Protein AF-A0A953ANS1-F1 (afdb_monomer)

Radius of gyration: 40.74 Å; Cα contacts (8 Å, |Δi|>4): 997; chains: 1; bounding box: 107×88×91 Å

pLDDT: mean 82.32, std 12.24, range [35.88, 95.44]

Secondary structure (DSSP, 8-state):
--------------------------HHHHTT--PPTTEEE-TTT--EEETSTT-BPPPTTEEEETTTTEEEETTTTT--GGGSTTEEE-TTT--EEETSTT-B---TTEEEETTTTEEEE---GGG--PPTT-EE-TTT--EEBTTBPPPTTEEEEE-SS-EEEEE-TTTT----TT-EEETTTTEEEETTEEPPTTEEEEPPTT-GGG---GGG-EEEE--TTTT----TTEEE-TTT--EEETSTT-PPPPTT-EEETTTTEEE--GGGB-TTSPBPPPSTT-EE-TTT--EEBTSTT-BPPP-STTSSPPEEEEE-SS-EEEEEB--TTTT-PPTT-EEEEESSSSS-EEEEE--S--B-TT-EESSGGGBEE-SSS-EE-EEETPPPTTSTT--EEEE-EEETTSGGGTTS-TTTTEEEEEPTTSPTTEEEEEE----

Structure (mmCIF, N/CA/C/O backbone):
data_AF-A0A953ANS1-F1
#
_entry.id   AF-A0A953ANS1-F1
#
loop_
_atom_site.group_PDB
_atom_site.id
_atom_site.type_symbol
_atom_site.label_atom_id
_atom_site.label_alt_id
_atom_site.label_comp_id
_atom_site.label_asym_id
_atom_site.label_entity_id
_atom_site.label_seq_id
_atom_site.pdbx_PDB_ins_code
_atom_site.Cartn_x
_atom_site.Cartn_y
_atom_site.Cartn_z
_atom_site.occupancy
_atom_site.B_iso_or_equiv
_atom_site.auth_seq_id
_atom_site.auth_comp_id
_atom_site.auth_asym_id
_atom_site.auth_atom_id
_atom_site.pdbx_PDB_model_num
ATOM 1 N N . MET A 1 1 ? 72.538 -0.265 -46.368 1.00 39.19 1 MET A N 1
ATOM 2 C CA . MET A 1 1 ? 73.470 -1.307 -45.876 1.00 39.19 1 MET A CA 1
ATOM 3 C C . MET A 1 1 ? 72.900 -2.645 -46.339 1.00 39.19 1 MET A C 1
ATOM 5 O O . MET A 1 1 ? 71.764 -2.916 -45.998 1.00 39.19 1 MET A O 1
ATOM 9 N N . LYS A 1 2 ? 73.459 -3.251 -47.402 1.00 38.00 2 LYS A N 1
ATOM 10 C CA . LYS A 1 2 ? 74.384 -4.414 -47.331 1.00 38.00 2 LYS A CA 1
ATOM 11 C C . LYS A 1 2 ? 73.705 -5.589 -46.587 1.00 38.00 2 LYS A C 1
ATOM 13 O O . LYS A 1 2 ? 73.474 -5.442 -45.402 1.00 38.00 2 LYS A O 1
ATOM 18 N N . ASN A 1 3 ? 73.327 -6.729 -47.178 1.00 35.88 3 ASN A N 1
ATOM 19 C CA . ASN A 1 3 ? 74.024 -7.541 -48.179 1.00 35.88 3 ASN A CA 1
ATOM 20 C C . ASN A 1 3 ? 73.089 -8.502 -48.947 1.00 35.88 3 ASN A C 1
ATOM 22 O O . ASN A 1 3 ? 72.160 -9.074 -48.388 1.00 35.88 3 ASN A O 1
ATOM 26 N N . ILE A 1 4 ? 73.442 -8.706 -50.215 1.00 47.94 4 ILE A N 1
ATOM 27 C CA . ILE A 1 4 ? 73.161 -9.867 -51.075 1.00 47.94 4 ILE A CA 1
ATOM 28 C C . ILE A 1 4 ? 74.098 -11.018 -50.644 1.00 47.94 4 ILE A C 1
ATOM 30 O O . ILE A 1 4 ? 75.222 -10.703 -50.263 1.00 47.94 4 ILE A O 1
ATOM 34 N N . PHE A 1 5 ? 73.689 -12.299 -50.723 1.00 37.69 5 PHE A N 1
ATOM 35 C CA . PHE A 1 5 ? 74.422 -13.357 -51.462 1.00 37.69 5 PHE A CA 1
ATOM 36 C C . PHE A 1 5 ? 73.881 -14.798 -51.300 1.00 37.69 5 PHE A C 1
ATOM 38 O O . PHE A 1 5 ? 73.710 -15.301 -50.198 1.00 37.69 5 PHE A O 1
ATOM 45 N N . LEU A 1 6 ? 73.751 -15.428 -52.479 1.00 37.78 6 LEU A N 1
ATOM 46 C CA . LEU A 1 6 ? 74.142 -16.787 -52.896 1.00 37.78 6 LEU A CA 1
ATOM 47 C C . LEU A 1 6 ? 73.457 -18.048 -52.346 1.00 37.78 6 LEU A C 1
ATOM 49 O O . LEU A 1 6 ? 73.534 -18.418 -51.182 1.00 37.78 6 LEU A O 1
ATOM 53 N N . ALA A 1 7 ? 72.935 -18.782 -53.331 1.00 47.75 7 ALA A N 1
ATOM 54 C CA . ALA A 1 7 ? 72.693 -20.212 -53.350 1.00 47.75 7 ALA A CA 1
ATOM 55 C C . ALA A 1 7 ? 73.956 -21.052 -53.084 1.00 47.75 7 ALA A C 1
ATOM 57 O O . ALA A 1 7 ? 75.055 -20.678 -53.492 1.00 47.75 7 ALA A O 1
ATOM 58 N N . ALA A 1 8 ? 73.756 -22.259 -52.549 1.00 41.00 8 ALA A N 1
ATOM 59 C CA . ALA A 1 8 ? 74.648 -23.391 -52.776 1.00 41.00 8 ALA A CA 1
ATOM 60 C C . ALA A 1 8 ? 73.852 -24.705 -52.742 1.00 41.00 8 ALA A C 1
ATOM 62 O O . ALA A 1 8 ? 73.321 -25.107 -51.708 1.00 41.00 8 ALA A O 1
ATOM 63 N N . LEU A 1 9 ? 73.785 -25.361 -53.903 1.00 44.97 9 LEU A N 1
ATOM 64 C CA . LEU A 1 9 ? 73.583 -26.801 -54.025 1.00 44.97 9 LEU A CA 1
ATOM 65 C C . LEU A 1 9 ? 74.758 -27.521 -53.348 1.00 44.97 9 LEU A C 1
ATOM 67 O O . LEU A 1 9 ? 75.910 -27.235 -53.669 1.00 44.97 9 LEU A O 1
ATOM 71 N N . ALA A 1 10 ? 74.467 -28.526 -52.526 1.00 44.00 10 ALA A N 1
ATOM 72 C CA . ALA A 1 10 ? 75.387 -29.627 -52.267 1.00 44.00 10 ALA A CA 1
ATOM 73 C C . ALA A 1 10 ? 74.583 -30.929 -52.144 1.00 44.00 10 ALA A C 1
ATOM 75 O O . ALA A 1 10 ? 73.729 -31.080 -51.274 1.00 44.00 10 ALA A O 1
ATOM 76 N N . ALA A 1 11 ? 74.83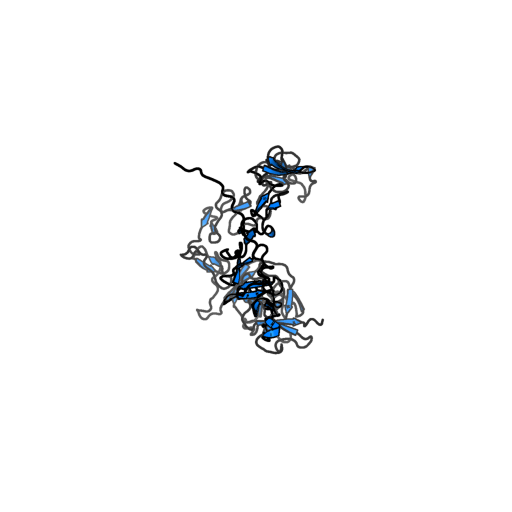5 -31.827 -53.092 1.00 47.03 11 ALA A N 1
ATOM 77 C CA . ALA A 1 11 ? 74.379 -33.208 -53.116 1.00 47.03 11 ALA A CA 1
ATOM 78 C C . ALA A 1 11 ? 75.271 -34.105 -52.230 1.00 47.03 11 ALA A C 1
ATOM 80 O O . ALA A 1 11 ? 76.358 -33.680 -51.843 1.00 47.03 11 ALA A O 1
ATOM 81 N N . LEU A 1 12 ? 74.837 -35.367 -52.056 1.00 38.94 12 LEU A N 1
ATOM 82 C CA . LEU A 1 12 ? 75.472 -36.503 -51.348 1.00 38.94 12 LEU A CA 1
ATOM 83 C C . LEU A 1 12 ? 75.312 -36.467 -49.811 1.00 38.94 12 LEU A C 1
ATOM 85 O O . LEU A 1 12 ? 75.588 -35.460 -49.185 1.00 38.94 12 LEU A O 1
ATOM 89 N N . VAL A 1 13 ? 74.872 -37.511 -49.097 1.00 42.88 13 VAL A N 1
ATOM 90 C CA . VAL A 1 13 ? 74.895 -38.968 -49.319 1.00 42.88 13 VAL A CA 1
ATOM 91 C C . VAL A 1 13 ? 73.634 -39.584 -48.695 1.00 42.88 13 VAL A C 1
ATOM 93 O O . VAL A 1 13 ? 73.345 -39.373 -47.520 1.00 42.88 13 VAL A O 1
ATOM 96 N N . THR A 1 14 ? 72.912 -40.403 -49.455 1.00 49.28 14 THR A N 1
ATOM 97 C CA . THR A 1 14 ? 71.919 -41.358 -48.949 1.00 49.28 14 THR A CA 1
ATOM 98 C C . THR A 1 14 ? 72.638 -42.479 -48.195 1.00 49.28 14 THR A C 1
ATOM 100 O O . THR A 1 14 ? 73.075 -43.461 -48.789 1.00 49.28 14 THR A O 1
ATOM 103 N N . ALA A 1 15 ? 72.765 -42.344 -46.875 1.00 38.12 15 ALA A N 1
ATOM 104 C CA . ALA A 1 15 ? 73.014 -43.474 -45.989 1.00 38.12 15 ALA A CA 1
ATOM 105 C C . ALA A 1 15 ? 71.659 -43.954 -45.461 1.00 38.12 15 ALA A C 1
ATOM 107 O O . ALA A 1 15 ? 71.107 -43.405 -44.509 1.00 38.12 15 ALA A O 1
ATOM 108 N N . VAL A 1 16 ? 71.102 -44.966 -46.126 1.00 46.62 16 VAL A N 1
ATOM 109 C CA . VAL A 1 16 ? 69.974 -45.739 -45.607 1.00 46.62 16 VAL A CA 1
ATOM 110 C C . VAL A 1 16 ? 70.504 -46.539 -44.419 1.00 46.62 16 VAL A C 1
ATOM 112 O O . VAL A 1 16 ? 70.977 -47.661 -44.572 1.00 46.62 16 VAL A O 1
ATOM 115 N N . ILE A 1 17 ? 70.464 -45.949 -43.226 1.00 43.62 17 ILE A N 1
ATOM 116 C CA . ILE A 1 17 ? 70.470 -46.735 -41.997 1.00 43.62 17 ILE A CA 1
ATOM 117 C C . ILE A 1 17 ? 69.031 -47.214 -41.841 1.00 43.62 17 ILE A C 1
ATOM 119 O O . ILE A 1 17 ? 68.171 -46.499 -41.332 1.00 43.62 17 ILE A O 1
ATOM 123 N N . THR A 1 18 ? 68.757 -48.428 -42.314 1.00 41.75 18 THR A N 1
ATOM 124 C CA . THR A 1 18 ? 67.650 -49.225 -41.790 1.00 41.75 18 THR A CA 1
ATOM 125 C C . THR A 1 18 ? 67.941 -49.476 -40.312 1.00 41.75 18 THR A C 1
ATOM 127 O O . THR A 1 18 ? 68.509 -50.504 -39.944 1.00 41.75 18 THR A O 1
ATOM 130 N N . VAL A 1 19 ? 67.588 -48.518 -39.452 1.00 43.72 19 VAL A N 1
ATOM 131 C CA . VAL A 1 19 ? 67.250 -48.850 -38.073 1.00 43.72 19 VAL A CA 1
ATOM 132 C C . VAL A 1 19 ? 66.028 -49.735 -38.219 1.00 43.72 19 VAL A C 1
ATOM 134 O O . VAL A 1 19 ? 64.981 -49.292 -38.689 1.00 43.72 19 VAL A O 1
ATOM 137 N N . ALA A 1 20 ? 66.194 -51.018 -37.921 1.00 40.06 20 ALA A N 1
ATOM 138 C CA . ALA A 1 20 ? 65.063 -51.885 -37.690 1.00 40.06 20 ALA A CA 1
ATOM 139 C C . ALA A 1 20 ? 64.232 -51.208 -36.595 1.00 40.06 20 ALA A C 1
ATOM 141 O O . ALA A 1 20 ? 64.623 -51.212 -35.428 1.00 40.06 20 ALA A O 1
ATOM 142 N N . CYS A 1 21 ? 63.128 -50.566 -36.981 1.00 49.84 21 CYS A N 1
ATOM 143 C CA . CYS A 1 21 ? 62.062 -50.225 -36.061 1.00 49.84 21 CYS A CA 1
ATOM 144 C C . CYS A 1 21 ? 61.555 -51.560 -35.514 1.00 49.84 21 CYS A C 1
ATOM 146 O O . CYS A 1 21 ? 60.653 -52.174 -36.081 1.00 49.84 21 CYS A O 1
ATOM 148 N N . GLY A 1 22 ? 62.184 -52.044 -34.439 1.00 45.50 22 GLY A N 1
ATOM 149 C CA . GLY A 1 22 ? 61.498 -52.905 -33.494 1.00 45.50 22 GLY A CA 1
ATOM 150 C C . GLY A 1 22 ? 60.220 -52.158 -33.160 1.00 45.50 22 GLY A C 1
ATOM 151 O O . GLY A 1 22 ? 60.297 -50.998 -32.753 1.00 45.50 22 GLY A O 1
ATOM 152 N N . GLY A 1 23 ? 59.080 -52.756 -33.516 1.00 54.19 23 GLY A N 1
ATOM 153 C CA . GLY A 1 23 ? 57.779 -52.106 -33.425 1.00 54.19 23 GLY A CA 1
ATOM 154 C C . GLY A 1 23 ? 57.675 -51.392 -32.090 1.00 54.19 23 GLY A C 1
ATOM 155 O O . GLY A 1 23 ? 58.023 -51.988 -31.073 1.00 54.19 23 GLY A O 1
ATOM 156 N N . SER A 1 24 ? 57.296 -50.111 -32.122 1.00 59.72 24 SER A N 1
ATOM 157 C CA . SER A 1 24 ? 57.044 -49.338 -30.911 1.00 59.72 24 SER A CA 1
ATOM 158 C C . SER A 1 24 ? 56.024 -50.128 -30.104 1.00 59.72 24 SER A C 1
ATOM 160 O O . SER A 1 24 ? 54.848 -50.179 -30.470 1.00 59.72 24 SER A O 1
ATOM 162 N N . GLY A 1 25 ? 56.520 -50.865 -29.111 1.00 75.69 25 GLY A N 1
ATOM 163 C CA . GLY A 1 25 ? 55.698 -51.647 -28.211 1.00 75.69 25 GLY A CA 1
ATOM 164 C C . GLY A 1 25 ? 54.729 -50.697 -27.537 1.00 75.69 25 GLY A C 1
ATOM 165 O O . GLY A 1 25 ? 55.040 -49.526 -27.319 1.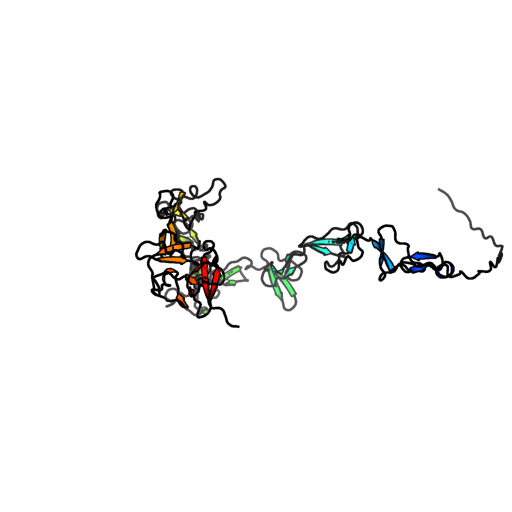00 75.69 25 GLY A O 1
ATOM 166 N N . ASP A 1 26 ? 53.527 -51.186 -27.278 1.00 85.62 26 ASP A N 1
ATOM 167 C CA . ASP A 1 26 ? 52.538 -50.452 -26.509 1.00 85.62 26 ASP A CA 1
ATOM 168 C C . ASP A 1 26 ? 53.085 -50.330 -25.080 1.00 85.62 26 ASP A C 1
ATOM 170 O O . ASP A 1 26 ? 52.926 -51.245 -24.270 1.00 85.62 26 ASP A O 1
ATOM 174 N N . LEU A 1 27 ? 53.782 -49.223 -24.785 1.00 89.81 27 LEU A N 1
ATOM 175 C CA . LEU A 1 27 ? 54.482 -49.036 -23.511 1.00 89.81 27 LEU A CA 1
ATOM 176 C C . LEU A 1 27 ? 53.522 -49.138 -22.324 1.00 89.81 27 LEU A C 1
ATOM 178 O O . LEU A 1 27 ? 53.933 -49.552 -21.238 1.00 89.81 27 LEU A O 1
ATOM 182 N N . CYS A 1 28 ? 52.246 -48.813 -22.537 1.00 90.94 28 CYS A N 1
ATOM 183 C CA . CYS A 1 28 ? 51.188 -48.960 -21.550 1.00 90.94 28 CYS A CA 1
ATOM 184 C C . CYS A 1 28 ? 50.933 -50.429 -21.203 1.00 90.94 28 CYS A C 1
ATOM 186 O O . CYS A 1 28 ? 50.826 -50.768 -20.023 1.00 90.94 28 CYS A O 1
ATOM 188 N N . LYS A 1 29 ? 50.890 -51.315 -22.205 1.00 89.50 29 LYS A N 1
ATOM 189 C CA . LYS A 1 29 ? 50.761 -52.766 -21.989 1.00 89.50 29 LYS A CA 1
ATOM 190 C C . LYS A 1 29 ? 52.046 -53.381 -21.457 1.00 89.50 29 LYS A C 1
ATOM 192 O O . LYS A 1 29 ? 51.990 -54.125 -20.482 1.00 89.50 29 LYS A O 1
ATOM 197 N N . ASP A 1 30 ? 53.187 -53.038 -22.047 1.00 90.69 30 ASP A N 1
ATOM 198 C CA . ASP A 1 30 ? 54.483 -53.638 -21.716 1.00 90.69 30 ASP A CA 1
ATOM 199 C C . ASP A 1 30 ? 54.901 -53.337 -20.270 1.00 90.69 30 ASP A C 1
ATOM 201 O O . ASP A 1 30 ? 55.482 -54.186 -19.593 1.00 90.69 30 ASP A O 1
ATOM 205 N N . LYS A 1 31 ? 54.568 -52.141 -19.767 1.00 91.00 31 LYS A N 1
ATOM 206 C CA . LYS A 1 31 ? 54.831 -51.730 -18.379 1.00 91.00 31 LYS A CA 1
ATOM 207 C C . LYS A 1 31 ? 53.622 -51.877 -17.451 1.00 91.00 31 LYS A C 1
ATOM 209 O O . LYS A 1 31 ? 53.727 -51.512 -16.282 1.00 91.00 31 LYS A O 1
ATOM 214 N N . ASN A 1 32 ? 52.498 -52.410 -17.942 1.00 92.38 32 ASN A N 1
ATOM 215 C CA . ASN A 1 32 ? 51.245 -52.570 -17.193 1.00 92.38 32 ASN A CA 1
ATOM 216 C C . ASN A 1 32 ? 50.792 -51.271 -16.486 1.00 92.38 32 ASN A C 1
ATOM 218 O O . ASN A 1 32 ? 50.400 -51.282 -15.316 1.00 92.38 32 ASN A O 1
ATOM 222 N N . ILE A 1 33 ? 50.881 -50.138 -17.188 1.00 92.75 33 ILE A N 1
ATOM 223 C CA . ILE A 1 33 ? 50.482 -48.824 -16.671 1.00 92.75 33 ILE A CA 1
ATOM 224 C C . ILE A 1 33 ? 48.958 -48.732 -16.675 1.00 92.75 33 ILE A C 1
ATOM 226 O O . ILE A 1 33 ? 48.308 -48.974 -17.693 1.00 92.75 33 ILE A O 1
ATOM 230 N N . ARG A 1 34 ? 48.385 -48.356 -15.531 1.00 92.44 34 ARG A N 1
ATOM 231 C CA . ARG A 1 34 ? 46.952 -48.094 -15.375 1.00 92.44 34 ARG A CA 1
ATOM 232 C C . ARG A 1 34 ? 46.763 -46.632 -15.018 1.00 92.44 34 ARG A C 1
ATOM 234 O O . ARG A 1 34 ? 47.317 -46.175 -14.024 1.00 92.44 34 ARG A O 1
ATOM 241 N N . CYS A 1 35 ? 46.002 -45.926 -15.841 1.00 92.31 35 CYS A N 1
ATOM 242 C CA . CYS A 1 35 ? 45.616 -44.550 -15.574 1.00 92.31 35 CYS A CA 1
ATOM 243 C C . CYS A 1 35 ? 44.286 -44.533 -14.830 1.00 92.31 35 CYS A C 1
ATOM 245 O O . CYS A 1 35 ? 43.430 -45.384 -15.069 1.00 92.31 35 CYS A O 1
ATOM 247 N N . GLU A 1 36 ? 44.142 -43.590 -13.908 1.00 89.88 36 GLU A N 1
ATOM 248 C CA . GLU A 1 36 ? 42.863 -43.331 -13.258 1.00 89.88 36 GLU A CA 1
ATOM 249 C C . GLU A 1 36 ? 41.950 -42.608 -14.251 1.00 89.88 36 GLU A C 1
ATOM 251 O O . GLU A 1 36 ? 42.358 -41.612 -14.860 1.00 89.88 36 GLU A O 1
ATOM 256 N N . ASP A 1 37 ? 40.730 -43.116 -14.434 1.00 84.31 37 ASP A N 1
ATOM 257 C CA . ASP A 1 37 ? 39.738 -42.456 -15.280 1.00 84.31 37 ASP A CA 1
ATOM 258 C C . ASP A 1 37 ? 39.516 -41.013 -14.787 1.00 84.31 37 ASP A C 1
ATOM 260 O O . ASP A 1 37 ? 39.379 -40.796 -13.578 1.00 84.31 37 ASP A O 1
ATOM 264 N N . PRO A 1 38 ? 39.468 -40.015 -15.691 1.00 88.62 38 PRO A N 1
ATOM 265 C CA . PRO A 1 38 ? 39.313 -40.141 -17.147 1.00 88.62 38 PRO A CA 1
ATOM 266 C C . PRO A 1 38 ? 40.617 -40.044 -17.972 1.00 88.62 38 PRO A C 1
ATOM 268 O O . PRO A 1 38 ? 40.571 -39.771 -19.172 1.00 88.62 38 PRO A O 1
ATOM 271 N N . LEU A 1 39 ? 41.796 -40.221 -17.367 1.00 91.56 39 LEU A N 1
ATOM 272 C CA . LEU A 1 39 ? 43.066 -40.207 -18.101 1.00 91.56 39 LEU A CA 1
ATOM 273 C C . LEU A 1 39 ? 43.278 -41.523 -18.858 1.00 91.56 39 LEU A C 1
ATOM 275 O O . LEU A 1 39 ? 43.010 -42.604 -18.340 1.00 91.56 39 LEU A O 1
ATOM 279 N N . ALA A 1 40 ? 43.858 -41.445 -20.055 1.00 93.38 40 ALA A N 1
ATOM 280 C CA . ALA A 1 40 ? 44.238 -42.615 -20.838 1.00 93.38 40 ALA A CA 1
ATOM 281 C C . ALA A 1 40 ? 45.757 -42.658 -21.040 1.00 93.38 40 ALA A C 1
ATOM 283 O O . ALA A 1 40 ? 46.414 -41.628 -21.196 1.00 93.38 40 ALA A O 1
ATOM 284 N N . CYS A 1 41 ? 46.330 -43.860 -21.021 1.00 93.75 41 CYS A N 1
ATOM 285 C CA . CYS A 1 41 ? 47.766 -44.033 -21.207 1.00 93.75 41 CYS A CA 1
ATOM 286 C C . CYS A 1 41 ? 48.139 -43.803 -22.678 1.00 93.75 41 CYS A C 1
ATOM 288 O O . CYS A 1 41 ? 47.528 -44.396 -23.570 1.00 93.75 41 CYS A O 1
ATOM 290 N N . ASP A 1 42 ? 49.130 -42.949 -22.934 1.00 93.94 42 ASP A N 1
ATOM 291 C CA . ASP A 1 42 ? 49.686 -42.766 -24.270 1.00 93.94 42 ASP A CA 1
ATOM 292 C C . ASP A 1 42 ? 50.660 -43.921 -24.584 1.00 93.94 42 ASP A C 1
ATOM 294 O O . ASP A 1 42 ? 51.696 -44.047 -23.927 1.00 93.94 42 ASP A O 1
ATOM 298 N N . PRO A 1 43 ? 50.355 -44.790 -25.564 1.00 91.62 43 PRO A N 1
ATOM 299 C CA . PRO A 1 43 ? 51.165 -45.970 -25.878 1.00 91.62 43 PRO A CA 1
ATOM 300 C C . PRO A 1 43 ? 52.581 -45.643 -26.367 1.00 91.62 43 PRO A C 1
ATOM 302 O O . PRO A 1 43 ? 53.428 -46.536 -26.346 1.00 91.62 43 PRO A O 1
ATOM 305 N N . ASP A 1 44 ? 52.843 -44.406 -26.803 1.00 91.94 44 ASP A N 1
ATOM 306 C CA . ASP A 1 44 ? 54.134 -44.019 -27.373 1.00 91.94 44 ASP A CA 1
ATOM 307 C C . ASP A 1 44 ? 55.151 -43.585 -26.292 1.00 91.94 44 ASP A C 1
ATOM 309 O O . ASP A 1 44 ? 56.356 -43.725 -26.505 1.00 91.94 44 ASP A O 1
ATOM 313 N N . ASP A 1 45 ? 54.703 -43.122 -25.112 1.00 92.88 45 ASP A N 1
ATOM 314 C CA . ASP A 1 45 ? 55.588 -42.733 -23.993 1.00 92.88 45 ASP A CA 1
ATOM 315 C C . ASP A 1 45 ? 55.240 -43.348 -22.620 1.00 92.88 45 ASP A C 1
ATOM 317 O O . ASP A 1 45 ? 56.065 -43.315 -21.700 1.00 92.88 45 ASP A O 1
ATOM 321 N N . GLY A 1 46 ? 54.075 -43.985 -22.478 1.00 92.81 46 GLY A N 1
ATOM 322 C CA . GLY A 1 46 ? 53.608 -44.591 -21.232 1.00 92.81 46 GLY A CA 1
ATOM 323 C C . GLY A 1 46 ? 53.134 -43.580 -20.180 1.00 92.81 46 GLY A C 1
ATOM 324 O O . GLY A 1 46 ? 53.102 -43.905 -18.994 1.00 92.81 46 GLY A O 1
ATOM 325 N N . ILE A 1 47 ? 52.803 -42.345 -20.564 1.00 94.94 47 ILE A N 1
ATOM 326 C CA . ILE A 1 47 ? 52.310 -41.319 -19.637 1.00 94.94 47 ILE A CA 1
ATOM 327 C C . ILE A 1 47 ? 50.779 -41.253 -19.701 1.00 94.94 47 ILE A C 1
ATOM 329 O O . ILE A 1 47 ? 50.180 -41.302 -20.774 1.00 94.94 47 ILE A O 1
ATOM 333 N N . CYS A 1 48 ? 50.130 -41.115 -18.544 1.00 93.94 48 CYS A N 1
ATOM 334 C CA . CYS A 1 48 ? 48.692 -40.863 -18.464 1.00 93.94 48 CYS A CA 1
ATOM 335 C C . CYS A 1 48 ? 48.373 -39.436 -18.922 1.00 93.94 48 CYS A C 1
ATOM 337 O O . CYS A 1 48 ? 48.763 -38.467 -18.267 1.00 93.94 48 CYS A O 1
ATOM 339 N N . LYS A 1 49 ? 47.664 -39.308 -20.045 1.00 93.81 49 LYS A N 1
ATOM 340 C CA . LYS A 1 49 ? 47.297 -38.032 -20.670 1.00 93.81 49 LYS A CA 1
ATOM 341 C C . LYS A 1 49 ? 45.784 -37.922 -20.820 1.00 93.81 49 LYS A C 1
ATOM 343 O O . LYS A 1 49 ? 45.082 -38.915 -21.016 1.00 93.81 49 LYS A O 1
ATOM 348 N N . CYS A 1 50 ? 45.278 -36.698 -20.773 1.00 93.31 50 CYS A N 1
ATOM 349 C CA . CYS A 1 50 ? 43.889 -36.420 -21.100 1.00 93.31 50 CYS A CA 1
ATOM 350 C C . CYS A 1 50 ? 43.662 -36.635 -22.602 1.00 93.31 50 CYS A C 1
ATOM 352 O O . CYS A 1 50 ? 44.345 -36.006 -23.409 1.00 93.31 50 CYS A O 1
ATOM 354 N N . GLY A 1 51 ? 42.766 -37.558 -22.969 1.00 89.19 51 GLY A N 1
ATOM 355 C CA . GLY A 1 51 ? 42.532 -37.979 -24.359 1.00 89.19 51 GLY A CA 1
ATOM 356 C C . GLY A 1 51 ? 43.460 -39.077 -24.899 1.00 89.19 51 GLY A C 1
ATOM 357 O O . GLY A 1 51 ? 43.293 -39.504 -26.040 1.00 89.19 51 GLY A O 1
ATOM 358 N N . GLY A 1 52 ? 44.415 -39.578 -24.106 1.00 90.75 52 GLY A N 1
ATOM 359 C CA . GLY A 1 52 ? 45.300 -40.678 -24.510 1.00 90.75 52 GLY A CA 1
ATOM 360 C C . GLY A 1 52 ? 46.379 -40.264 -25.513 1.00 90.75 52 GLY A C 1
ATOM 361 O O . GLY A 1 52 ? 47.097 -39.290 -25.283 1.00 90.75 52 GLY A O 1
ATOM 362 N N . ARG A 1 53 ? 46.532 -41.025 -26.608 1.00 90.62 53 ARG A N 1
ATOM 363 C CA . ARG A 1 53 ? 47.591 -40.814 -27.614 1.00 90.62 53 ARG A CA 1
ATOM 364 C C . ARG A 1 53 ? 47.512 -39.405 -28.211 1.00 90.62 53 ARG A C 1
ATOM 366 O O . ARG A 1 53 ? 46.523 -39.065 -28.855 1.00 90.62 53 ARG A O 1
ATOM 373 N N . GLY A 1 54 ? 48.573 -38.615 -28.042 1.00 87.00 54 GLY A N 1
ATOM 374 C CA . GLY A 1 54 ? 48.618 -37.220 -28.510 1.00 87.00 54 GLY A CA 1
ATOM 375 C C . GLY A 1 54 ? 47.864 -36.220 -27.623 1.00 87.00 54 GLY A C 1
ATOM 376 O O . GLY A 1 54 ? 47.748 -35.051 -27.987 1.00 87.00 54 GLY A O 1
ATOM 377 N N . GLY A 1 55 ? 47.371 -36.670 -26.467 1.00 89.81 55 GLY A N 1
ATOM 378 C CA . GLY A 1 55 ? 46.750 -35.841 -25.442 1.00 89.81 55 GLY A CA 1
ATOM 379 C C . GLY A 1 55 ? 47.747 -34.988 -24.654 1.00 89.81 55 GLY A C 1
ATOM 380 O O . GLY A 1 55 ? 48.944 -34.940 -24.949 1.00 89.81 55 GLY A O 1
ATOM 381 N N . VAL A 1 56 ? 47.259 -34.327 -23.605 1.00 91.38 56 VAL A N 1
ATOM 382 C CA . VAL A 1 56 ? 48.071 -33.466 -22.725 1.00 91.38 56 VAL A CA 1
ATOM 383 C C . VAL A 1 56 ? 48.083 -33.979 -21.286 1.00 91.38 56 VAL A C 1
ATOM 385 O O . VAL A 1 56 ? 47.101 -34.544 -20.808 1.00 91.38 56 VAL A O 1
ATOM 388 N N . VAL A 1 57 ? 49.199 -33.787 -20.580 1.00 92.25 57 VAL A N 1
ATOM 389 C CA . VAL A 1 57 ? 49.284 -34.053 -19.135 1.00 92.25 57 VAL A CA 1
ATOM 390 C C . VAL A 1 57 ? 48.690 -32.860 -18.394 1.00 92.25 57 VAL A C 1
ATOM 392 O O . VAL A 1 57 ? 49.156 -31.734 -18.582 1.00 92.25 57 VAL A O 1
ATOM 395 N N . CYS A 1 58 ? 47.681 -33.105 -17.560 1.00 86.69 58 CYS A N 1
ATOM 396 C CA . CYS A 1 58 ? 47.065 -32.059 -16.748 1.00 86.69 58 CYS A CA 1
ATOM 397 C C . CYS A 1 58 ? 48.031 -31.588 -15.665 1.00 86.69 58 CYS A C 1
ATOM 399 O O . CYS A 1 58 ? 48.701 -32.397 -15.018 1.00 86.69 58 CYS A O 1
ATOM 401 N N . ARG A 1 59 ? 48.139 -30.270 -15.502 1.00 87.00 59 ARG A N 1
ATOM 402 C CA . ARG A 1 59 ? 49.001 -29.667 -14.484 1.00 87.00 59 ARG A CA 1
ATOM 403 C C . ARG A 1 59 ? 48.391 -29.850 -13.098 1.00 87.00 59 ARG A C 1
ATOM 405 O O . ARG A 1 59 ? 47.221 -30.193 -12.946 1.00 87.00 59 ARG A O 1
ATOM 412 N N . GLU A 1 60 ? 49.195 -29.601 -12.070 1.00 80.19 60 GLU A N 1
ATOM 413 C CA . GLU A 1 60 ? 48.697 -29.573 -10.697 1.00 80.19 60 GLU A CA 1
ATOM 414 C C . GLU A 1 60 ? 47.534 -28.574 -10.581 1.00 80.19 60 GLU A C 1
ATOM 416 O O . GLU A 1 60 ? 47.652 -27.415 -10.982 1.00 80.19 60 GLU A O 1
ATOM 421 N N . GLY A 1 61 ? 46.394 -29.047 -10.072 1.00 78.75 61 GLY A N 1
ATOM 422 C CA . GLY A 1 61 ? 45.165 -28.261 -10.005 1.00 78.75 61 GLY A CA 1
ATOM 423 C C . GLY A 1 61 ? 44.284 -28.325 -11.256 1.00 78.75 61 GLY A C 1
ATOM 424 O O . GLY A 1 61 ? 43.307 -27.581 -11.305 1.00 78.75 61 GLY A O 1
ATOM 425 N N . GLU A 1 62 ? 44.555 -29.207 -12.220 1.00 86.44 62 GLU A N 1
ATOM 426 C CA . GLU A 1 62 ? 43.686 -29.496 -13.370 1.00 86.44 62 GLU A CA 1
ATOM 427 C C . GLU A 1 62 ? 43.142 -30.939 -13.330 1.00 86.44 62 GLU A C 1
ATOM 429 O O . GLU A 1 62 ? 43.798 -31.856 -12.843 1.00 86.44 62 GLU A O 1
ATOM 434 N N . VAL A 1 63 ? 41.939 -31.146 -13.867 1.00 88.00 63 VAL A N 1
ATOM 435 C CA . VAL A 1 63 ? 41.301 -32.454 -14.076 1.00 88.00 63 VAL A CA 1
ATOM 436 C C . VAL A 1 63 ? 41.012 -32.613 -15.562 1.00 88.00 63 VAL A C 1
ATOM 438 O O . VAL A 1 63 ? 40.626 -31.658 -16.234 1.00 88.00 63 VAL A O 1
ATOM 441 N N . CYS A 1 64 ? 41.195 -33.817 -16.089 1.00 87.12 64 CYS A N 1
ATOM 442 C CA . CYS A 1 64 ? 40.819 -34.117 -17.462 1.00 87.12 64 CYS A CA 1
ATOM 443 C C . CYS A 1 64 ? 39.290 -34.144 -17.607 1.00 87.12 64 CYS A C 1
ATOM 445 O O . CYS A 1 64 ? 38.619 -34.879 -16.884 1.00 87.12 64 CYS A O 1
ATOM 447 N N . ASP A 1 65 ? 38.737 -33.366 -18.537 1.00 84.94 65 ASP A N 1
ATOM 448 C CA . ASP A 1 65 ? 37.348 -33.536 -18.960 1.00 84.94 65 ASP A CA 1
ATOM 449 C C . ASP A 1 65 ? 37.267 -34.629 -20.026 1.00 84.94 65 ASP A C 1
ATOM 451 O O . ASP A 1 65 ? 37.815 -34.494 -21.120 1.00 84.94 65 ASP A O 1
ATOM 455 N N . ALA A 1 66 ? 36.566 -35.715 -19.699 1.00 80.69 66 ALA A N 1
ATOM 456 C CA . ALA A 1 66 ? 36.396 -36.862 -20.586 1.00 80.69 66 ALA A CA 1
ATOM 457 C C . ALA A 1 66 ? 35.623 -36.511 -21.868 1.00 80.69 66 ALA A C 1
ATOM 459 O O . ALA A 1 66 ? 35.744 -37.215 -22.869 1.00 80.69 66 ALA A O 1
ATOM 460 N N . VAL A 1 67 ? 34.808 -35.448 -21.840 1.00 82.12 67 VAL A N 1
ATOM 461 C CA . VAL A 1 67 ? 33.982 -35.047 -22.984 1.00 82.12 67 VAL A CA 1
ATOM 462 C C . VAL A 1 67 ? 34.804 -34.245 -23.988 1.00 82.12 67 VAL A C 1
ATOM 464 O O . VAL A 1 67 ? 34.805 -34.569 -25.176 1.00 82.12 67 VAL A O 1
ATOM 467 N N . SER A 1 68 ? 35.524 -33.216 -23.535 1.00 83.69 68 SER A N 1
ATOM 468 C CA . SER A 1 68 ? 36.358 -32.391 -24.414 1.00 83.69 68 SER A CA 1
ATOM 469 C C . SER A 1 68 ? 37.753 -32.968 -24.676 1.00 83.69 68 SER A C 1
ATOM 471 O O . SER A 1 68 ? 38.431 -32.505 -25.593 1.00 83.69 68 SER A O 1
ATOM 473 N N . ASN A 1 69 ? 38.198 -33.954 -23.888 1.00 86.56 69 ASN A N 1
ATOM 474 C CA . ASN A 1 69 ? 39.583 -34.435 -23.836 1.00 86.56 69 ASN A CA 1
ATOM 475 C C . ASN A 1 69 ? 40.602 -33.311 -23.560 1.00 86.56 69 ASN A C 1
ATOM 477 O O . ASN A 1 69 ? 41.730 -33.341 -24.055 1.00 86.56 69 ASN A O 1
ATOM 481 N N . THR A 1 70 ? 40.218 -32.307 -22.764 1.00 85.75 70 THR A N 1
ATOM 482 C CA . THR A 1 70 ? 41.101 -31.204 -22.354 1.00 85.75 70 THR A CA 1
ATOM 483 C C . THR A 1 70 ? 41.243 -31.130 -20.840 1.00 85.75 70 THR A C 1
ATOM 485 O O . THR A 1 70 ? 40.294 -31.400 -20.107 1.00 85.75 70 THR A O 1
ATOM 488 N N . CYS A 1 71 ? 42.403 -30.687 -20.361 1.00 85.94 71 CYS A N 1
ATOM 489 C CA . CYS A 1 71 ? 42.597 -30.381 -18.947 1.00 85.94 71 CYS A CA 1
ATOM 490 C C . CYS A 1 71 ? 41.844 -29.099 -18.575 1.00 85.94 71 CYS A C 1
ATOM 492 O O . CYS A 1 71 ? 42.072 -28.039 -19.158 1.00 85.94 71 CYS A O 1
ATOM 494 N N . LEU A 1 72 ? 40.927 -29.210 -17.619 1.00 84.62 72 LEU A N 1
ATOM 495 C CA . LEU A 1 72 ? 40.191 -28.097 -17.034 1.00 84.62 72 LEU A CA 1
ATOM 496 C C . LEU A 1 72 ? 40.739 -27.820 -15.638 1.00 84.62 72 LEU A C 1
ATOM 498 O O . LEU A 1 72 ? 41.056 -28.749 -14.904 1.00 84.62 72 LEU A O 1
ATOM 502 N N . SER A 1 73 ? 40.797 -26.555 -15.226 1.00 83.94 73 SER A N 1
ATOM 503 C CA . SER A 1 73 ? 41.070 -26.215 -13.824 1.00 83.94 73 SER A CA 1
ATOM 504 C C . SER A 1 73 ? 40.095 -26.964 -12.906 1.00 83.94 73 SER A C 1
ATOM 506 O O . SER A 1 73 ? 38.888 -26.957 -13.148 1.00 83.94 73 SER A O 1
ATOM 508 N N . THR A 1 74 ? 40.600 -27.571 -11.829 1.00 85.12 74 THR A N 1
ATOM 509 C CA . THR A 1 74 ? 39.813 -28.192 -10.740 1.00 85.12 74 THR A CA 1
ATOM 510 C C . THR A 1 74 ? 38.733 -27.253 -10.207 1.00 85.12 74 THR A C 1
ATOM 512 O O . THR A 1 74 ? 37.687 -27.716 -9.767 1.00 85.12 74 THR A O 1
ATOM 515 N N . ARG A 1 75 ? 38.951 -25.934 -10.293 1.00 84.44 75 ARG A N 1
ATOM 516 C CA . ARG A 1 75 ? 37.978 -24.906 -9.894 1.00 84.44 75 ARG A CA 1
ATOM 517 C C . ARG A 1 75 ? 36.789 -24.798 -10.847 1.00 84.44 75 ARG A C 1
ATOM 519 O O . ARG A 1 75 ? 35.726 -24.373 -10.425 1.00 84.44 75 ARG A O 1
ATOM 526 N N . CYS A 1 76 ? 36.968 -25.182 -12.109 1.00 86.75 76 CYS A N 1
ATOM 527 C CA . CYS A 1 76 ? 35.921 -25.209 -13.131 1.00 86.75 76 CYS A CA 1
ATOM 528 C C . CYS A 1 76 ? 35.347 -26.607 -13.380 1.00 86.75 76 CYS A C 1
ATOM 530 O O . CYS A 1 76 ? 34.336 -26.735 -14.071 1.00 86.75 76 CYS A O 1
ATOM 532 N N . ALA A 1 77 ? 35.965 -27.654 -12.830 1.00 82.75 77 ALA A N 1
ATOM 533 C CA . ALA A 1 77 ? 35.450 -29.011 -12.921 1.00 82.75 77 ALA A CA 1
ATOM 534 C C . ALA A 1 77 ? 34.060 -29.085 -12.260 1.00 82.75 77 ALA A C 1
ATOM 536 O O . ALA A 1 77 ? 33.911 -28.849 -11.064 1.00 82.75 77 ALA A O 1
ATOM 537 N N . GLY A 1 78 ? 33.026 -29.376 -13.057 1.00 80.50 78 GLY A N 1
ATOM 538 C CA . GLY A 1 78 ? 31.633 -29.431 -12.597 1.00 80.50 78 GLY A CA 1
ATOM 539 C C . GLY A 1 78 ? 30.909 -28.080 -12.510 1.00 80.50 78 GLY A C 1
ATOM 540 O O . GLY A 1 78 ? 29.737 -28.049 -12.134 1.00 80.50 78 GLY A O 1
ATOM 541 N N . VAL A 1 79 ? 31.551 -26.966 -12.883 1.00 86.88 79 VAL A N 1
ATOM 542 C CA . VAL A 1 79 ? 30.899 -25.649 -12.919 1.00 86.88 79 VAL A CA 1
ATOM 543 C C . VAL A 1 79 ? 30.059 -25.520 -14.187 1.00 86.88 79 VAL A C 1
ATOM 545 O O . VAL A 1 79 ? 30.579 -25.517 -15.301 1.00 86.88 79 VAL A O 1
ATOM 548 N N . ASN A 1 80 ? 28.743 -25.378 -14.019 1.00 87.88 80 ASN A N 1
ATOM 549 C CA . ASN A 1 80 ? 27.811 -25.202 -15.126 1.00 87.88 80 ASN A CA 1
ATOM 550 C C . ASN A 1 80 ? 27.392 -23.728 -15.274 1.00 87.88 80 ASN A C 1
ATOM 552 O O . ASN A 1 80 ? 26.562 -23.234 -14.513 1.00 87.88 80 ASN A O 1
ATOM 556 N N . CYS A 1 81 ? 27.923 -23.048 -16.294 1.00 89.81 81 CYS A N 1
ATOM 557 C CA . CYS A 1 81 ? 27.598 -21.649 -16.597 1.00 89.81 81 CYS A CA 1
ATOM 558 C C . CYS A 1 81 ? 26.360 -21.456 -17.489 1.00 89.81 81 CYS A C 1
ATOM 560 O O . CYS A 1 81 ? 26.033 -20.327 -17.845 1.00 89.81 81 CYS A O 1
ATOM 562 N N . SER A 1 82 ? 25.631 -22.526 -17.826 1.00 85.69 82 SER A N 1
ATOM 563 C CA . SER A 1 82 ? 24.465 -22.460 -18.727 1.00 85.69 82 SER A CA 1
ATOM 564 C C . SER A 1 82 ? 23.333 -21.571 -18.207 1.00 85.69 82 SER A C 1
ATOM 566 O O . SER A 1 82 ? 22.548 -21.055 -18.994 1.00 85.69 82 SER A O 1
ATOM 568 N N . SER A 1 83 ? 23.241 -21.381 -16.888 1.00 83.75 83 SER A N 1
ATOM 569 C CA . SER A 1 83 ? 22.250 -20.498 -16.262 1.00 83.75 83 SER A CA 1
ATOM 570 C C . SER A 1 83 ? 22.529 -19.006 -16.489 1.00 83.75 83 SER A C 1
ATOM 572 O O . SER A 1 83 ? 21.659 -18.185 -16.212 1.00 83.75 83 SER A O 1
ATOM 574 N N . LYS A 1 84 ? 23.715 -18.645 -17.002 1.00 86.44 84 LYS A N 1
ATOM 575 C CA . LYS A 1 84 ? 24.120 -17.272 -17.332 1.00 86.44 84 LYS A CA 1
ATOM 576 C C . LYS A 1 84 ? 24.629 -17.212 -18.783 1.00 86.44 84 LYS A C 1
ATOM 578 O O . LYS A 1 84 ? 25.832 -17.388 -19.011 1.00 86.44 84 LYS A O 1
ATOM 583 N N . PRO A 1 85 ? 23.741 -16.979 -19.771 1.00 84.88 85 PRO A N 1
ATOM 584 C CA . PRO A 1 85 ? 24.099 -16.953 -21.188 1.00 84.88 85 PRO A CA 1
ATOM 585 C C . PRO A 1 85 ? 25.300 -16.042 -21.478 1.00 84.88 85 PRO A C 1
ATOM 587 O O . PRO A 1 85 ? 25.403 -14.947 -20.930 1.00 84.88 85 PRO A O 1
ATOM 590 N N . GLY A 1 86 ? 26.224 -16.515 -22.318 1.00 86.38 86 GLY A N 1
ATOM 591 C CA . GLY A 1 86 ? 27.430 -15.773 -22.711 1.00 86.38 86 GLY A CA 1
ATOM 592 C C . GLY A 1 86 ? 28.594 -15.815 -21.710 1.00 86.38 86 GLY A C 1
ATOM 593 O O . GLY A 1 86 ? 29.678 -15.335 -22.036 1.00 86.38 86 GLY A O 1
ATOM 594 N N . THR A 1 87 ? 28.420 -16.400 -20.519 1.00 92.62 87 THR A N 1
ATOM 595 C CA . THR A 1 87 ? 29.500 -16.525 -19.523 1.00 92.62 87 THR A CA 1
ATOM 596 C C . THR A 1 87 ? 30.279 -17.837 -19.646 1.00 92.62 87 THR A C 1
ATOM 598 O O . THR A 1 87 ? 29.748 -18.858 -20.081 1.00 92.62 87 THR A O 1
ATOM 601 N N . THR A 1 88 ? 31.540 -17.814 -19.210 1.00 92.38 88 THR A N 1
ATOM 602 C CA . THR A 1 88 ? 32.439 -18.978 -19.176 1.00 92.38 88 THR A CA 1
ATOM 603 C C . THR A 1 88 ? 33.107 -19.058 -17.804 1.00 92.38 88 THR A C 1
ATOM 605 O O . THR A 1 88 ? 33.360 -18.025 -17.184 1.00 92.38 88 THR A O 1
ATOM 608 N N . CYS A 1 89 ? 33.391 -20.267 -17.309 1.00 90.69 89 CYS A N 1
ATOM 609 C CA . CYS A 1 89 ? 34.072 -20.438 -16.025 1.00 90.69 89 CYS A CA 1
ATOM 610 C C . CYS A 1 89 ? 35.485 -19.834 -16.057 1.00 90.69 89 CYS A C 1
ATOM 612 O O . CYS A 1 89 ? 36.284 -20.151 -16.940 1.00 90.69 89 CYS A O 1
ATOM 614 N N . ASP A 1 90 ? 35.787 -18.967 -15.094 1.00 91.69 90 ASP A N 1
ATOM 615 C CA . ASP A 1 90 ? 37.111 -18.405 -14.873 1.00 91.69 90 ASP A CA 1
ATOM 616 C C . ASP A 1 90 ? 37.995 -19.447 -14.178 1.00 91.69 90 ASP A C 1
ATOM 618 O O . ASP A 1 90 ? 37.728 -19.888 -13.060 1.00 91.69 90 ASP A O 1
ATOM 622 N N . GLN A 1 91 ? 39.077 -19.845 -14.845 1.00 87.38 91 GLN A N 1
ATOM 623 C CA . GLN A 1 91 ? 39.972 -20.890 -14.349 1.00 87.38 91 GLN A CA 1
ATOM 624 C C . GLN A 1 91 ? 40.709 -20.506 -13.056 1.00 87.38 91 GLN A C 1
ATOM 626 O O . GLN A 1 91 ? 41.199 -21.401 -12.358 1.00 87.38 91 GLN A O 1
ATOM 631 N N . LEU A 1 92 ? 40.787 -19.208 -12.734 1.00 84.75 92 LEU A N 1
ATOM 632 C CA . LEU A 1 92 ? 41.463 -18.698 -11.546 1.00 84.75 92 LEU A CA 1
ATOM 633 C C . LEU A 1 92 ? 40.607 -18.811 -10.292 1.00 84.75 92 LEU A C 1
ATOM 635 O O . LEU A 1 92 ? 41.174 -19.037 -9.232 1.00 84.75 92 LEU A O 1
ATOM 639 N N . ASP A 1 93 ? 39.284 -18.680 -10.360 1.00 89.12 93 ASP A N 1
ATOM 640 C CA . ASP A 1 93 ? 38.424 -18.685 -9.164 1.00 89.12 93 ASP A CA 1
ATOM 641 C C . ASP A 1 93 ? 37.187 -19.587 -9.250 1.00 89.12 93 ASP A C 1
ATOM 643 O O . ASP A 1 93 ? 36.499 -19.761 -8.246 1.00 89.12 93 ASP A O 1
ATOM 647 N N . GLY A 1 94 ? 36.946 -20.236 -10.391 1.00 89.38 94 GLY A N 1
ATOM 648 C CA . GLY A 1 94 ? 35.838 -21.171 -10.577 1.00 89.38 94 GLY A CA 1
ATOM 649 C C . GLY A 1 94 ? 34.479 -20.501 -10.785 1.00 89.38 94 GLY A C 1
ATOM 650 O O . GLY A 1 94 ? 33.454 -21.179 -10.750 1.00 89.38 94 GLY A O 1
ATOM 651 N N . GLN A 1 95 ? 34.427 -19.180 -10.979 1.00 93.75 95 GLN A N 1
ATOM 652 C CA . GLN A 1 95 ? 33.170 -18.450 -11.147 1.00 93.75 95 GLN A CA 1
ATOM 653 C C . GLN A 1 95 ? 32.823 -18.249 -12.627 1.00 93.75 95 GLN A C 1
ATOM 655 O O . GLN A 1 95 ? 33.694 -18.051 -13.467 1.00 93.75 95 GLN A O 1
ATOM 660 N N . CYS A 1 96 ? 31.532 -18.262 -12.966 1.00 93.38 96 CYS A N 1
ATOM 661 C CA . CYS A 1 96 ? 31.068 -17.957 -14.321 1.00 93.38 96 CYS A CA 1
ATOM 662 C C . CYS A 1 96 ? 31.154 -16.453 -14.590 1.00 93.38 96 CYS A C 1
ATOM 664 O O . CYS A 1 96 ? 30.371 -15.675 -14.033 1.00 93.38 96 CYS A O 1
ATOM 666 N N . LYS A 1 97 ? 32.095 -16.051 -15.448 1.00 94.44 97 LYS A N 1
ATOM 667 C CA . LYS A 1 97 ? 32.371 -14.650 -15.770 1.00 94.44 97 LYS A CA 1
ATOM 668 C C . LYS A 1 97 ? 32.150 -14.349 -17.243 1.00 94.44 97 LYS A C 1
ATOM 670 O O . LYS A 1 97 ? 32.349 -15.193 -18.120 1.00 94.44 97 LYS A O 1
ATOM 675 N N . CYS A 1 98 ? 31.746 -13.118 -17.522 1.00 94.38 98 CYS A N 1
ATOM 676 C CA . CYS A 1 98 ? 31.625 -12.619 -18.879 1.00 94.38 98 CYS A CA 1
ATOM 677 C C . CYS A 1 98 ? 33.018 -12.382 -19.472 1.00 94.38 98 CYS A C 1
ATOM 679 O O . CYS A 1 98 ? 33.822 -11.663 -18.882 1.00 94.38 98 CYS A O 1
ATOM 681 N N . GLY A 1 99 ? 33.314 -13.020 -20.608 1.00 89.69 99 GLY A N 1
ATOM 682 C CA . GLY A 1 99 ? 34.637 -12.978 -21.242 1.00 89.69 99 GLY A CA 1
ATOM 683 C C . GLY A 1 99 ? 35.623 -14.076 -20.812 1.00 89.69 99 GLY A C 1
ATOM 684 O O . GLY A 1 99 ? 36.703 -14.155 -21.398 1.00 89.69 99 GLY A O 1
ATOM 685 N N . GLY A 1 100 ? 35.251 -14.954 -19.871 1.00 88.94 100 GLY A N 1
ATOM 686 C CA . GLY A 1 100 ? 36.079 -16.075 -19.399 1.00 88.94 100 GLY A CA 1
ATOM 687 C C . GLY A 1 100 ? 37.111 -15.683 -18.338 1.00 88.94 100 GLY A C 1
ATOM 688 O O . GLY A 1 100 ? 36.841 -14.827 -17.499 1.00 88.94 100 GLY A O 1
ATOM 689 N N . THR A 1 101 ? 38.279 -16.336 -18.349 1.00 87.12 101 THR A N 1
ATOM 690 C CA . THR A 1 101 ? 39.359 -16.118 -17.369 1.00 87.12 101 THR A CA 1
ATOM 691 C C . THR A 1 101 ? 39.814 -14.656 -17.344 1.00 87.12 101 THR A C 1
ATOM 693 O O . THR A 1 101 ? 40.277 -14.136 -18.359 1.00 87.12 101 THR A O 1
ATOM 696 N N . GLY A 1 102 ? 39.701 -13.997 -16.186 1.00 86.94 102 GLY A N 1
ATOM 697 C CA . GLY A 1 102 ? 39.989 -12.565 -16.028 1.00 86.94 102 GLY A CA 1
ATOM 698 C C . GLY A 1 102 ? 38.830 -11.634 -16.404 1.00 86.94 102 GLY A C 1
ATOM 699 O O . GLY A 1 102 ? 38.992 -10.416 -16.368 1.00 86.94 102 GLY A O 1
ATOM 700 N N . GLY A 1 103 ? 37.670 -12.191 -16.758 1.00 91.06 103 GLY A N 1
ATOM 701 C CA . GLY A 1 103 ? 36.427 -11.456 -16.957 1.00 91.06 103 GLY A CA 1
ATOM 702 C C . GLY A 1 103 ? 35.809 -10.964 -15.646 1.00 91.06 103 GLY A C 1
ATOM 703 O O . GLY A 1 103 ? 36.396 -11.074 -14.568 1.00 91.06 103 GLY A O 1
ATOM 704 N N . GLN A 1 104 ? 34.582 -10.453 -15.727 1.00 93.25 104 GLN A N 1
ATOM 705 C CA . GLN A 1 104 ? 33.814 -9.987 -14.565 1.00 93.25 104 GLN A CA 1
ATOM 706 C C . GLN A 1 104 ? 32.500 -10.760 -14.407 1.00 93.25 104 GLN A C 1
ATOM 708 O O . GLN A 1 104 ? 31.938 -11.262 -15.383 1.00 93.25 104 GLN A O 1
ATOM 713 N N . ILE A 1 105 ? 32.013 -10.872 -13.171 1.00 92.81 105 ILE A N 1
ATOM 714 C CA . ILE A 1 105 ? 30.687 -11.433 -12.886 1.00 92.81 105 ILE A CA 1
ATOM 715 C C . ILE A 1 105 ? 29.655 -10.330 -13.113 1.00 92.81 105 ILE A C 1
ATOM 717 O O . ILE A 1 105 ? 29.764 -9.269 -12.504 1.00 92.81 105 ILE A O 1
ATOM 721 N N . CYS A 1 106 ? 28.654 -10.591 -13.951 1.00 89.69 106 CYS A N 1
ATOM 722 C CA . CYS A 1 106 ? 27.557 -9.650 -14.174 1.00 89.69 106 CYS A CA 1
ATOM 723 C C . CYS A 1 106 ? 26.657 -9.554 -12.935 1.00 89.69 106 CYS A C 1
ATOM 725 O O . CYS A 1 106 ? 26.368 -10.582 -12.306 1.00 89.69 106 CYS A O 1
ATOM 727 N N . GLY A 1 107 ? 26.243 -8.332 -12.585 1.00 85.75 107 GLY A N 1
ATOM 728 C CA . GLY A 1 107 ? 25.322 -8.062 -11.478 1.00 85.75 107 GLY A CA 1
ATOM 729 C C . GLY A 1 107 ? 23.908 -8.617 -11.706 1.00 85.75 107 GLY A C 1
ATOM 730 O O . GLY A 1 107 ? 23.602 -9.149 -12.769 1.00 85.75 107 GLY A O 1
ATOM 731 N N . GLU A 1 108 ? 23.022 -8.476 -10.711 1.00 78.81 108 GLU A N 1
ATOM 732 C CA . GLU A 1 108 ? 21.642 -9.014 -10.750 1.00 78.81 108 GLU A CA 1
ATOM 733 C C . GLU A 1 108 ? 20.811 -8.532 -11.950 1.00 78.81 108 GLU A C 1
ATOM 735 O O . GLU A 1 108 ? 19.937 -9.258 -12.410 1.00 78.81 108 GLU A O 1
ATOM 740 N N . ASN A 1 109 ? 21.130 -7.358 -12.503 1.00 76.19 109 ASN A N 1
ATOM 741 C CA . ASN A 1 109 ? 20.442 -6.765 -13.653 1.00 76.19 109 ASN A CA 1
ATOM 742 C C . ASN A 1 109 ? 21.375 -6.593 -14.854 1.00 76.19 109 ASN A C 1
ATOM 744 O O . ASN A 1 109 ? 21.250 -5.633 -15.609 1.00 76.19 109 ASN A O 1
ATOM 748 N N . GLU A 1 110 ? 22.360 -7.474 -15.014 1.00 84.75 110 GLU A N 1
ATOM 749 C CA . GLU A 1 110 ? 23.293 -7.432 -16.135 1.00 84.75 110 GLU A CA 1
ATOM 750 C C . GLU A 1 110 ? 23.371 -8.791 -16.832 1.00 84.75 110 GLU A C 1
ATOM 752 O O . GLU A 1 110 ? 23.417 -9.845 -16.200 1.00 84.75 110 GLU A O 1
ATOM 757 N N . THR A 1 111 ? 23.402 -8.775 -18.161 1.00 86.94 111 THR A N 1
ATOM 758 C CA . THR A 1 111 ? 23.620 -9.960 -18.996 1.00 86.94 111 THR A CA 1
ATOM 759 C C . THR A 1 111 ? 24.968 -9.837 -19.693 1.00 86.94 111 THR A C 1
ATOM 761 O O . THR A 1 111 ? 25.422 -8.737 -19.996 1.00 86.94 111 THR A O 1
ATOM 764 N N . CYS A 1 112 ? 25.648 -10.958 -19.920 1.00 89.81 112 CYS A N 1
ATOM 765 C CA . CYS A 1 112 ? 26.901 -10.938 -20.661 1.00 89.81 112 CYS A CA 1
ATOM 766 C C . CYS A 1 112 ? 26.624 -10.757 -22.154 1.00 89.81 112 CYS A C 1
ATOM 768 O O . CYS A 1 112 ? 25.955 -11.596 -22.756 1.00 89.81 112 CYS A O 1
ATOM 770 N N . ASP A 1 113 ? 27.177 -9.706 -22.756 1.00 86.75 113 ASP A N 1
ATOM 771 C CA . ASP A 1 113 ? 27.283 -9.593 -24.206 1.00 86.75 113 ASP A CA 1
ATOM 772 C C . ASP A 1 113 ? 28.509 -10.407 -24.669 1.00 86.75 113 ASP A C 1
ATOM 774 O O . ASP A 1 113 ? 29.651 -10.021 -24.386 1.00 86.75 113 ASP A O 1
ATOM 778 N N . PRO A 1 114 ? 28.320 -11.538 -25.376 1.00 82.69 114 PRO A N 1
ATOM 779 C CA . PRO A 1 114 ? 29.427 -12.391 -25.796 1.00 82.69 114 PRO A CA 1
ATOM 780 C C . PRO A 1 114 ? 30.292 -11.763 -26.902 1.00 82.69 114 PRO A C 1
ATOM 782 O O . PRO A 1 114 ? 31.452 -12.154 -27.045 1.00 82.69 114 PRO A O 1
ATOM 785 N N . ALA A 1 115 ? 29.769 -10.801 -27.672 1.00 83.12 115 ALA A N 1
ATOM 786 C CA . ALA A 1 115 ? 30.525 -10.103 -28.708 1.00 83.12 115 ALA A CA 1
ATOM 787 C C . ALA A 1 115 ? 31.462 -9.056 -28.092 1.00 83.12 115 ALA A C 1
ATOM 789 O O . ALA A 1 115 ? 32.625 -8.955 -28.490 1.00 83.12 115 ALA A O 1
ATOM 790 N N . LEU A 1 116 ? 30.979 -8.325 -27.085 1.00 83.62 116 LEU A N 1
ATOM 791 C CA . LEU A 1 116 ? 31.759 -7.305 -26.376 1.00 83.62 116 LEU A CA 1
ATOM 792 C C . LEU A 1 116 ? 32.582 -7.869 -25.212 1.00 83.62 116 LEU A C 1
ATOM 794 O O . LEU A 1 116 ? 33.508 -7.207 -24.744 1.00 83.62 116 LEU A O 1
ATOM 798 N N . LYS A 1 117 ? 32.269 -9.088 -24.751 1.00 89.06 117 LYS A N 1
ATOM 799 C CA . LYS A 1 117 ? 32.830 -9.710 -23.539 1.00 89.06 117 LYS A CA 1
ATOM 800 C C . LYS A 1 117 ? 32.653 -8.825 -22.299 1.00 89.06 117 LYS A C 1
ATOM 802 O O . LYS A 1 117 ? 33.542 -8.742 -21.453 1.00 89.06 117 LYS A O 1
ATOM 807 N N . GLN A 1 118 ? 31.512 -8.144 -22.205 1.00 89.50 118 GLN A N 1
ATOM 808 C CA . GLN A 1 118 ? 31.187 -7.210 -21.125 1.00 89.50 118 GLN A CA 1
ATOM 809 C C . GLN A 1 118 ? 29.778 -7.448 -20.583 1.00 89.50 118 GLN A C 1
ATOM 811 O O . GLN A 1 118 ? 28.894 -7.921 -21.293 1.00 89.50 118 GLN A O 1
ATOM 816 N N . CYS A 1 119 ? 29.581 -7.119 -19.308 1.00 87.88 119 CYS A N 1
ATOM 817 C CA . CYS A 1 119 ? 28.270 -7.140 -18.681 1.00 87.88 119 CYS A CA 1
ATOM 818 C C . CYS A 1 119 ? 27.519 -5.877 -19.093 1.00 87.88 119 CYS A C 1
ATOM 820 O O . CYS A 1 119 ? 27.991 -4.767 -18.853 1.00 87.88 119 CYS A O 1
ATOM 822 N N . VAL A 1 120 ? 26.379 -6.059 -19.750 1.00 85.06 120 VAL A N 1
ATOM 823 C CA . VAL A 1 120 ? 25.481 -4.981 -20.159 1.00 85.06 120 VAL A CA 1
ATOM 824 C C . VAL A 1 120 ? 24.247 -5.018 -19.275 1.00 85.06 120 VAL A C 1
ATOM 826 O O . VAL A 1 120 ? 23.753 -6.099 -18.951 1.00 85.06 120 VAL A O 1
ATOM 829 N N . LYS A 1 121 ? 23.746 -3.854 -18.857 1.00 81.00 121 LYS A N 1
ATOM 830 C CA . LYS A 1 121 ? 22.505 -3.786 -18.081 1.00 81.00 121 LYS A CA 1
ATOM 831 C C . LYS A 1 121 ? 21.358 -4.369 -18.897 1.00 81.00 121 LYS A C 1
ATOM 833 O O . LYS A 1 121 ? 21.090 -3.915 -20.001 1.00 81.00 121 LYS A O 1
ATOM 838 N N . ASN A 1 122 ? 20.691 -5.361 -18.330 1.00 68.88 122 ASN A N 1
ATOM 839 C CA . ASN A 1 122 ? 19.422 -5.850 -18.822 1.00 68.88 122 ASN A CA 1
ATOM 840 C C . ASN A 1 122 ? 18.344 -5.013 -18.136 1.00 68.88 122 ASN A C 1
ATOM 842 O O . ASN A 1 122 ? 18.159 -5.120 -16.921 1.00 68.88 122 ASN A O 1
ATOM 846 N N . THR A 1 123 ? 17.707 -4.113 -18.881 1.00 67.00 123 THR A N 1
ATOM 847 C CA . THR A 1 123 ? 16.605 -3.337 -18.315 1.00 67.00 123 THR A CA 1
ATOM 848 C C . THR A 1 123 ? 15.334 -4.161 -18.425 1.00 67.00 123 THR A C 1
ATOM 850 O O . THR A 1 123 ? 14.914 -4.522 -19.523 1.00 67.00 123 THR A O 1
ATOM 853 N N . ASP A 1 124 ? 14.714 -4.459 -17.283 1.00 71.19 124 ASP A N 1
ATOM 854 C CA . ASP A 1 124 ? 13.442 -5.170 -17.246 1.00 71.19 124 ASP A CA 1
ATOM 855 C C . ASP A 1 124 ? 12.311 -4.289 -17.798 1.00 71.19 124 ASP A C 1
ATOM 857 O O . ASP A 1 124 ? 11.688 -3.490 -17.090 1.00 71.19 124 ASP A O 1
ATOM 861 N N . CYS A 1 125 ? 12.031 -4.467 -19.086 1.00 75.31 125 CYS A N 1
ATOM 862 C CA . CYS A 1 125 ? 10.959 -3.788 -19.797 1.00 75.31 125 CYS A CA 1
ATOM 863 C C . CYS A 1 125 ? 9.549 -4.124 -19.280 1.00 75.31 125 CYS A C 1
ATOM 865 O O . CYS A 1 125 ? 8.598 -3.459 -19.683 1.00 75.31 125 CYS A O 1
ATOM 867 N N . SER A 1 126 ? 9.378 -5.104 -18.379 1.00 73.56 126 SER A N 1
ATOM 868 C CA . SER A 1 126 ? 8.077 -5.386 -17.752 1.00 73.56 126 SER A CA 1
ATOM 869 C C . SER A 1 126 ? 7.613 -4.267 -16.809 1.00 73.56 126 SER A C 1
ATOM 871 O O . SER A 1 126 ? 6.418 -4.130 -16.549 1.00 73.56 126 SER A O 1
ATOM 873 N N . THR A 1 127 ? 8.550 -3.434 -16.343 1.00 73.38 127 THR A N 1
ATOM 874 C CA . THR A 1 127 ? 8.285 -2.291 -15.456 1.00 73.38 127 THR A CA 1
ATOM 875 C C . THR A 1 127 ? 8.218 -0.948 -16.191 1.00 73.38 127 THR A C 1
ATOM 877 O O . THR A 1 127 ? 7.857 0.065 -15.590 1.00 73.38 127 THR A O 1
ATOM 880 N N . VAL A 1 128 ? 8.530 -0.921 -17.492 1.00 76.12 128 VAL A N 1
ATOM 881 C CA . VAL A 1 128 ? 8.604 0.307 -18.295 1.00 76.12 128 VAL A CA 1
ATOM 882 C C . VAL A 1 128 ? 7.295 0.509 -19.059 1.00 76.12 128 VAL A C 1
ATOM 884 O O . VAL A 1 128 ? 7.000 -0.188 -20.028 1.00 76.12 128 VAL A O 1
ATOM 887 N N . ALA A 1 129 ? 6.499 1.491 -18.630 1.00 81.00 129 ALA A N 1
ATOM 888 C CA . ALA A 1 129 ? 5.273 1.881 -19.321 1.00 81.00 129 ALA A CA 1
ATOM 889 C C . ALA A 1 129 ? 5.597 2.803 -20.506 1.00 81.00 129 ALA A C 1
ATOM 891 O O . ALA A 1 129 ? 5.778 4.009 -20.329 1.00 81.00 129 ALA A O 1
ATOM 892 N N . CYS A 1 130 ? 5.672 2.233 -21.710 1.00 80.56 130 CYS A N 1
ATOM 893 C CA . CYS A 1 130 ? 5.916 3.014 -22.918 1.00 80.56 130 CYS A CA 1
ATOM 894 C C . CYS A 1 130 ? 4.663 3.740 -23.428 1.00 80.56 130 CYS A C 1
ATOM 896 O O . CYS A 1 130 ? 3.554 3.205 -23.314 1.00 80.56 130 CYS A O 1
ATOM 898 N N . PRO A 1 131 ? 4.826 4.946 -24.010 1.00 79.25 131 PRO A N 1
ATOM 899 C CA . PRO A 1 131 ? 3.774 5.631 -24.751 1.00 79.25 131 PRO A CA 1
ATOM 900 C C . PRO A 1 131 ? 3.142 4.749 -25.834 1.00 79.25 131 PRO A C 1
ATOM 902 O O . PRO A 1 131 ? 3.713 3.754 -26.286 1.00 79.25 131 PRO A O 1
ATOM 905 N N . VAL A 1 132 ? 1.935 5.122 -26.262 1.00 78.62 132 VAL A N 1
ATOM 906 C CA . VAL A 1 132 ? 1.171 4.371 -27.267 1.00 78.62 132 VAL A CA 1
ATOM 907 C C . VAL A 1 132 ? 2.027 4.137 -28.520 1.00 78.62 132 VAL A C 1
ATOM 909 O O . VAL A 1 132 ? 2.638 5.062 -29.044 1.00 78.62 132 VAL A O 1
ATOM 912 N N . ASN A 1 133 ? 2.040 2.886 -28.993 1.00 84.00 133 ASN A N 1
ATOM 913 C CA . ASN A 1 133 ? 2.796 2.375 -30.147 1.00 84.00 133 ASN A CA 1
ATOM 914 C C . ASN A 1 133 ? 4.322 2.264 -29.996 1.00 84.00 133 ASN A C 1
ATOM 916 O O . ASN A 1 133 ? 4.952 1.655 -30.870 1.00 84.00 133 ASN A O 1
ATOM 920 N N . GLU A 1 134 ? 4.910 2.735 -28.900 1.00 88.12 134 GLU A N 1
ATOM 921 C CA . GLU A 1 134 ? 6.320 2.498 -28.583 1.00 88.12 134 GLU A CA 1
ATOM 922 C C . GLU A 1 134 ? 6.528 1.128 -27.921 1.00 88.12 134 GLU A C 1
ATOM 924 O O . GLU A 1 134 ? 5.606 0.520 -27.374 1.00 88.12 134 GLU A O 1
ATOM 929 N N . VAL A 1 135 ? 7.752 0.610 -28.004 1.00 89.12 135 VAL A N 1
ATOM 930 C CA . VAL A 1 135 ? 8.167 -0.658 -27.393 1.00 89.12 135 VAL A CA 1
ATOM 931 C C . VAL A 1 135 ? 9.433 -0.405 -26.590 1.00 89.12 135 VAL A C 1
ATOM 933 O O . VAL A 1 135 ? 10.322 0.290 -27.063 1.00 89.12 135 VAL A O 1
ATOM 936 N N . CYS A 1 136 ? 9.527 -0.953 -25.381 1.00 87.12 136 CYS A N 1
ATOM 937 C CA . CYS A 1 136 ? 10.751 -0.851 -24.593 1.00 87.12 136 CYS A CA 1
ATOM 938 C C . CYS A 1 136 ? 11.864 -1.677 -25.249 1.00 87.12 136 CYS A C 1
ATOM 940 O O . CYS A 1 136 ? 11.706 -2.879 -25.474 1.00 87.12 136 CYS A O 1
ATOM 942 N N . ASP A 1 137 ? 12.977 -1.025 -25.569 1.00 85.94 137 ASP A N 1
ATOM 943 C CA . ASP A 1 137 ? 14.192 -1.670 -26.042 1.00 85.94 137 ASP A CA 1
ATOM 944 C C . ASP A 1 137 ? 14.927 -2.298 -24.843 1.00 85.94 137 ASP A C 1
ATOM 946 O O . ASP A 1 137 ? 15.394 -1.571 -23.964 1.00 85.94 137 ASP A O 1
ATOM 950 N N . PRO A 1 138 ? 15.073 -3.634 -24.786 1.00 76.00 138 PRO A N 1
ATOM 951 C CA . PRO A 1 138 ? 15.688 -4.317 -23.647 1.00 76.00 138 PRO A CA 1
ATOM 952 C C . PRO A 1 138 ? 17.176 -3.984 -23.467 1.00 76.00 138 PRO A C 1
ATOM 954 O O . PRO A 1 138 ? 17.714 -4.158 -22.373 1.00 76.00 138 PRO A O 1
ATOM 957 N N . SER A 1 139 ? 17.847 -3.497 -24.518 1.00 73.44 139 SER A N 1
ATOM 958 C CA . SER A 1 139 ? 19.268 -3.143 -24.470 1.00 73.44 139 SER A CA 1
ATOM 959 C C . SER A 1 139 ? 19.524 -1.768 -23.847 1.00 73.44 139 SER A C 1
ATOM 961 O O . SER A 1 139 ? 20.545 -1.569 -23.190 1.00 73.44 139 SER A O 1
ATOM 963 N N . THR A 1 140 ? 18.587 -0.829 -24.002 1.00 78.56 140 THR A N 1
ATOM 964 C CA . THR A 1 140 ? 18.713 0.548 -23.496 1.00 78.56 140 THR A CA 1
ATOM 965 C C . THR A 1 140 ? 17.747 0.867 -22.358 1.00 78.56 140 THR A C 1
ATOM 967 O O . THR A 1 140 ? 17.947 1.848 -21.644 1.00 78.56 140 THR A O 1
ATOM 970 N N . GLY A 1 141 ? 16.690 0.071 -22.183 1.00 79.75 141 GLY A N 1
ATOM 971 C CA . GLY A 1 141 ? 15.582 0.370 -21.279 1.00 79.75 141 GLY A CA 1
ATOM 972 C C . GLY A 1 141 ? 14.695 1.530 -21.727 1.00 79.75 141 GLY A C 1
ATOM 973 O O . GLY A 1 141 ? 13.843 1.973 -20.960 1.00 79.75 141 GLY A O 1
ATOM 974 N N . SER A 1 142 ? 14.916 2.057 -22.934 1.00 85.81 142 SER A N 1
ATOM 975 C CA . SER A 1 142 ? 14.199 3.216 -23.463 1.00 85.81 142 SER A CA 1
ATOM 976 C C . SER A 1 142 ? 13.038 2.779 -24.346 1.00 85.81 142 SER A C 1
ATOM 978 O O . SER A 1 142 ? 13.108 1.760 -25.029 1.00 85.81 142 SER A O 1
ATOM 980 N N . CYS A 1 143 ? 11.962 3.558 -24.354 1.00 85.81 143 CYS A N 1
ATOM 981 C CA . CYS A 1 143 ? 10.863 3.345 -25.284 1.00 85.81 143 CYS A CA 1
ATOM 982 C C . CYS A 1 143 ? 11.270 3.817 -26.682 1.00 85.81 143 CYS A C 1
ATOM 984 O O . CYS A 1 143 ? 11.783 4.925 -26.854 1.00 85.81 143 CYS A O 1
ATOM 986 N N . VAL A 1 144 ? 11.103 2.940 -27.668 1.00 92.06 144 VAL A N 1
ATOM 987 C CA . VAL A 1 144 ? 11.452 3.197 -29.064 1.00 92.06 144 VAL A CA 1
ATOM 988 C C . VAL A 1 144 ? 10.242 3.017 -29.973 1.00 92.06 144 VAL A C 1
ATOM 990 O O . VAL A 1 144 ? 9.414 2.117 -29.802 1.00 92.06 144 VAL A O 1
ATOM 993 N N . CYS A 1 145 ? 10.158 3.873 -30.982 1.00 90.88 145 CYS A N 1
ATOM 994 C CA . CYS A 1 145 ? 9.250 3.761 -32.103 1.00 90.88 145 CYS A CA 1
ATOM 995 C C . CYS A 1 145 ? 9.974 3.081 -33.269 1.00 90.88 145 CYS A C 1
ATOM 997 O O . CYS A 1 145 ? 10.753 3.700 -33.988 1.00 90.88 145 CYS A O 1
ATOM 999 N N . GLY A 1 146 ? 9.778 1.771 -33.431 1.00 88.88 146 GLY A N 1
ATOM 1000 C CA . GLY A 1 146 ? 10.583 0.997 -34.379 1.00 88.88 146 GLY A CA 1
ATOM 1001 C C . GLY A 1 146 ? 12.008 0.822 -33.849 1.00 88.88 146 GLY A C 1
ATOM 1002 O O . GLY A 1 146 ? 12.222 -0.026 -32.988 1.00 88.88 146 GLY A O 1
ATOM 1003 N N . THR A 1 147 ? 12.963 1.610 -34.350 1.00 87.50 147 THR A N 1
ATOM 1004 C CA . THR A 1 147 ? 14.381 1.566 -33.931 1.00 87.50 147 THR A CA 1
ATOM 1005 C C . THR A 1 147 ? 14.903 2.881 -33.347 1.00 87.50 147 THR A C 1
ATOM 1007 O O . THR A 1 147 ? 16.084 2.967 -33.023 1.00 87.50 147 THR A O 1
ATOM 1010 N N . GLU A 1 148 ? 14.068 3.914 -33.244 1.00 89.25 148 GLU A N 1
ATOM 1011 C CA . GLU A 1 148 ? 14.462 5.250 -32.784 1.00 89.25 148 GLU A CA 1
ATOM 1012 C C . GLU A 1 148 ? 13.624 5.704 -31.582 1.00 89.25 148 GLU A C 1
ATOM 1014 O O . GLU A 1 148 ? 12.485 5.276 -31.408 1.00 89.25 148 GLU A O 1
ATOM 1019 N N . THR A 1 149 ? 14.182 6.563 -30.729 1.00 89.75 149 THR A N 1
ATOM 1020 C CA . THR A 1 149 ? 13.449 7.215 -29.632 1.00 89.75 149 THR A CA 1
ATOM 1021 C C . THR A 1 149 ? 12.864 8.528 -30.138 1.00 89.75 149 THR A C 1
ATOM 1023 O O . THR A 1 149 ? 13.606 9.348 -30.679 1.00 89.75 149 THR A O 1
ATOM 1026 N N . CYS A 1 150 ? 11.561 8.745 -29.943 1.00 86.75 150 CYS A N 1
ATOM 1027 C CA . CYS A 1 150 ? 10.911 9.978 -30.385 1.00 86.75 150 CYS A CA 1
ATOM 1028 C C . CYS A 1 150 ? 11.376 11.191 -29.577 1.00 86.75 150 CYS A C 1
ATOM 1030 O O . CYS A 1 150 ? 11.586 11.115 -28.362 1.00 86.75 150 CYS A O 1
ATOM 1032 N N . GLY A 1 151 ? 11.573 12.313 -30.269 1.00 83.12 151 GLY A N 1
ATOM 1033 C CA . GLY A 1 151 ? 11.998 13.561 -29.658 1.00 83.12 151 GLY A CA 1
ATOM 1034 C C . GLY A 1 151 ? 10.879 14.241 -28.858 1.00 83.12 151 GLY A C 1
ATOM 1035 O O . GLY A 1 151 ? 9.708 13.864 -28.938 1.00 83.12 151 GLY A O 1
ATOM 1036 N N . PRO A 1 152 ? 11.204 15.287 -28.076 1.00 76.12 152 PRO A N 1
ATOM 1037 C CA . PRO A 1 152 ? 10.192 16.091 -27.398 1.00 76.12 152 PRO A CA 1
ATOM 1038 C C . PRO A 1 152 ? 9.169 16.666 -28.392 1.00 76.12 152 PRO A C 1
ATOM 1040 O O . PRO A 1 152 ? 9.541 17.416 -29.294 1.00 76.12 152 PRO A O 1
ATOM 1043 N N . GLY A 1 153 ? 7.884 16.357 -28.193 1.00 76.19 153 GLY A N 1
ATOM 1044 C CA . GLY A 1 153 ? 6.798 16.814 -29.072 1.00 76.19 153 GLY A CA 1
ATOM 1045 C C . GLY A 1 153 ? 6.531 15.911 -30.279 1.00 76.19 153 GLY A C 1
ATOM 1046 O O . GLY A 1 153 ? 5.802 16.311 -31.183 1.00 76.19 153 GLY A O 1
ATOM 1047 N N . GLU A 1 154 ? 7.104 14.710 -30.306 1.00 84.69 154 GLU A N 1
ATOM 1048 C CA . GLU A 1 154 ? 6.811 13.671 -31.291 1.00 84.69 154 GLU A CA 1
ATOM 1049 C C . GLU A 1 154 ? 6.123 12.478 -30.618 1.00 84.69 154 GLU A C 1
ATOM 1051 O O . GLU A 1 154 ? 6.306 12.236 -29.424 1.00 84.69 154 GLU A O 1
ATOM 1056 N N . SER A 1 155 ? 5.343 11.711 -31.378 1.00 85.25 155 SER A N 1
ATOM 1057 C CA . SER A 1 155 ? 4.828 10.418 -30.927 1.00 85.25 155 SER A CA 1
ATOM 1058 C C . SER A 1 155 ? 4.980 9.342 -31.988 1.00 85.25 155 SER A C 1
ATOM 1060 O O . SER A 1 155 ? 5.188 9.611 -33.178 1.00 85.25 155 SER A O 1
ATOM 1062 N N . CYS A 1 156 ? 4.915 8.091 -31.533 1.00 88.06 156 CYS A N 1
ATOM 1063 C CA . CYS A 1 156 ? 5.079 6.949 -32.405 1.00 88.06 156 CYS A CA 1
ATOM 1064 C C . CYS A 1 156 ? 3.834 6.710 -33.261 1.00 88.06 156 CYS A C 1
ATOM 1066 O O . CYS A 1 156 ? 2.797 6.218 -32.798 1.00 88.06 156 CYS A O 1
ATOM 1068 N N . THR A 1 157 ? 3.960 7.022 -34.546 1.00 87.75 157 THR A N 1
ATOM 1069 C CA . THR A 1 157 ? 2.922 6.750 -35.538 1.00 87.75 157 THR A CA 1
ATOM 1070 C C . THR A 1 157 ? 3.147 5.389 -36.178 1.00 87.75 157 THR A C 1
ATOM 1072 O O . THR A 1 157 ? 4.284 4.967 -36.389 1.00 87.75 157 THR A O 1
ATOM 1075 N N . VAL A 1 158 ? 2.051 4.683 -36.457 1.00 83.31 158 VAL A N 1
ATOM 1076 C CA . VAL A 1 158 ? 2.069 3.381 -37.130 1.00 83.31 158 VAL A CA 1
ATOM 1077 C C . VAL A 1 158 ? 1.400 3.561 -38.484 1.00 83.31 158 VAL A C 1
ATOM 1079 O O . VAL A 1 158 ? 0.193 3.801 -38.547 1.00 83.31 158 VAL A O 1
ATOM 1082 N N . ASP A 1 159 ? 2.176 3.467 -39.559 1.00 82.56 159 ASP A N 1
ATOM 1083 C CA . ASP A 1 159 ? 1.631 3.282 -40.900 1.00 82.56 159 ASP A CA 1
ATOM 1084 C C . ASP A 1 159 ? 1.493 1.781 -41.208 1.00 82.56 159 ASP A C 1
ATOM 1086 O O . ASP A 1 159 ? 1.840 0.923 -40.394 1.00 82.56 159 ASP A O 1
ATOM 1090 N N . ALA A 1 160 ? 0.937 1.439 -42.373 1.00 75.06 160 ALA A N 1
ATOM 1091 C CA . ALA A 1 160 ? 0.595 0.060 -42.716 1.00 75.06 160 ALA A CA 1
ATOM 1092 C C . ALA A 1 160 ? 1.766 -0.941 -42.604 1.00 75.06 160 ALA A C 1
ATOM 1094 O O . ALA A 1 160 ? 1.487 -2.135 -42.539 1.00 75.06 160 ALA A O 1
ATOM 1095 N N . ASN A 1 161 ? 3.035 -0.501 -42.581 1.00 77.69 161 ASN A N 1
ATOM 1096 C CA . ASN A 1 161 ? 4.188 -1.395 -42.414 1.00 77.69 161 ASN A CA 1
ATOM 1097 C C . ASN A 1 161 ? 5.357 -0.819 -41.589 1.00 77.69 161 ASN A C 1
ATOM 1099 O O . ASN A 1 161 ? 6.359 -1.516 -41.429 1.00 77.69 161 ASN A O 1
ATOM 1103 N N . ASN A 1 162 ? 5.276 0.412 -41.082 1.00 85.00 162 ASN A N 1
ATOM 1104 C CA . ASN A 1 162 ? 6.394 1.082 -40.433 1.00 85.00 162 ASN A CA 1
ATOM 1105 C C . ASN A 1 162 ? 5.969 1.889 -39.198 1.00 85.00 162 ASN A C 1
ATOM 1107 O O . ASN A 1 162 ? 4.855 2.407 -39.109 1.00 85.00 162 ASN A O 1
ATOM 1111 N N . LYS A 1 163 ? 6.891 1.984 -38.239 1.00 89.19 163 LYS A N 1
ATOM 1112 C CA . LYS A 1 163 ? 6.774 2.838 -37.056 1.00 89.19 163 LYS A CA 1
ATOM 1113 C C . LYS A 1 163 ? 7.763 3.985 -37.203 1.00 89.19 163 LYS A C 1
ATOM 1115 O O . LYS A 1 163 ? 8.942 3.724 -37.421 1.00 89.19 163 LYS A O 1
ATOM 1120 N N . SER A 1 164 ? 7.290 5.220 -37.099 1.00 90.75 164 SER A N 1
ATOM 1121 C CA . SER A 1 164 ? 8.141 6.409 -37.195 1.00 90.75 164 SER A CA 1
ATOM 1122 C C . SER A 1 164 ? 7.682 7.497 -36.241 1.00 90.75 164 SER A C 1
ATOM 1124 O O . SER A 1 164 ? 6.477 7.670 -36.012 1.00 90.75 164 SER A O 1
ATOM 1126 N N . CYS A 1 165 ? 8.641 8.258 -35.726 1.00 89.12 165 CYS A N 1
ATOM 1127 C CA . CYS A 1 165 ? 8.349 9.438 -34.931 1.00 89.12 165 CYS A CA 1
ATOM 1128 C C . CYS A 1 165 ? 7.805 10.545 -35.835 1.00 89.12 165 CYS A C 1
ATOM 1130 O O . CYS A 1 165 ? 8.389 10.877 -36.867 1.00 89.12 165 CYS A O 1
ATOM 1132 N N . ALA A 1 166 ? 6.649 11.089 -35.470 1.00 87.75 166 ALA A N 1
ATOM 1133 C CA . ALA A 1 166 ? 6.050 12.219 -36.163 1.00 87.75 166 ALA A CA 1
ATOM 1134 C C . ALA A 1 166 ? 5.671 13.301 -35.149 1.00 87.75 166 ALA A C 1
ATOM 1136 O O . ALA A 1 166 ? 5.355 12.960 -34.007 1.00 87.75 166 ALA A O 1
ATOM 1137 N N . PRO A 1 167 ? 5.661 14.587 -35.549 1.00 83.12 167 PRO A N 1
ATOM 1138 C CA . PRO A 1 167 ? 5.199 15.663 -34.686 1.00 83.12 167 PRO A CA 1
ATOM 1139 C C . PRO A 1 167 ? 3.800 15.369 -34.148 1.00 83.12 167 PRO A C 1
ATOM 1141 O O . PRO A 1 167 ? 2.860 15.154 -34.915 1.00 83.12 167 PRO A O 1
ATOM 1144 N N . ASP A 1 168 ? 3.673 15.388 -32.829 1.00 81.00 168 ASP A N 1
ATOM 1145 C CA . ASP A 1 168 ? 2.425 15.169 -32.123 1.00 81.00 168 ASP A CA 1
ATOM 1146 C C . ASP A 1 168 ? 2.151 16.368 -31.228 1.00 81.00 168 ASP A C 1
ATOM 1148 O O . ASP A 1 168 ? 2.650 16.493 -30.109 1.00 81.00 168 ASP A O 1
ATOM 1152 N N . ASN A 1 169 ? 1.301 17.258 -31.734 1.00 81.38 169 ASN A N 1
ATOM 1153 C CA . ASN A 1 169 ? 0.873 18.441 -30.997 1.00 81.38 169 ASN A CA 1
ATOM 1154 C C . ASN A 1 169 ? 0.088 18.087 -29.720 1.00 81.38 169 ASN A C 1
ATOM 1156 O O . ASN A 1 169 ? -0.114 18.954 -28.873 1.00 81.38 169 ASN A O 1
ATOM 1160 N N . CYS A 1 170 ? -0.362 16.837 -29.577 1.00 80.81 170 CYS A N 1
ATOM 1161 C CA . CYS A 1 170 ? -1.048 16.321 -28.401 1.00 80.81 170 CYS A CA 1
ATOM 1162 C C . CYS A 1 170 ? -0.117 15.628 -27.403 1.00 80.81 170 CYS A C 1
ATOM 1164 O O . CYS A 1 170 ? -0.562 15.273 -26.305 1.00 80.81 170 CYS A O 1
ATOM 1166 N N . PHE A 1 171 ? 1.167 15.469 -27.725 1.00 75.94 171 PHE A N 1
ATOM 1167 C CA . PHE A 1 171 ? 2.132 14.875 -26.813 1.00 75.94 171 PHE A CA 1
ATOM 1168 C C . PHE A 1 171 ? 2.256 15.715 -25.530 1.00 75.94 171 PHE A C 1
ATOM 1170 O O . PHE A 1 171 ? 2.606 16.894 -25.554 1.00 75.94 171 PHE A O 1
ATOM 1177 N N . GLY A 1 172 ? 1.928 15.109 -24.385 1.00 69.50 172 GLY A N 1
ATOM 1178 C CA . GLY A 1 172 ? 1.923 15.778 -23.077 1.00 69.50 172 GLY A CA 1
ATOM 1179 C C . GLY A 1 172 ? 0.697 16.659 -22.789 1.00 69.50 172 GLY A C 1
ATOM 1180 O O . GLY A 1 172 ? 0.581 17.192 -21.682 1.00 69.50 172 GLY A O 1
ATOM 1181 N N . VAL A 1 173 ? -0.248 16.789 -23.725 1.00 75.44 173 VAL A N 1
ATOM 1182 C CA . VAL A 1 173 ? -1.481 17.562 -23.522 1.00 75.44 173 VAL A CA 1
ATOM 1183 C C . VAL A 1 173 ? -2.482 16.740 -22.706 1.00 75.44 173 VAL A C 1
ATOM 1185 O O . VAL A 1 173 ? -3.050 15.757 -23.178 1.00 75.44 173 VAL A O 1
ATOM 1188 N N . LYS A 1 174 ? -2.735 17.156 -21.459 1.00 78.44 174 LYS A N 1
ATOM 1189 C CA . LYS A 1 174 ? -3.772 16.559 -20.602 1.00 78.44 174 LYS A CA 1
ATOM 1190 C C . LYS A 1 174 ? -5.110 17.262 -20.804 1.00 78.44 174 LYS A C 1
ATOM 1192 O O . LYS A 1 174 ? -5.353 18.331 -20.249 1.00 78.44 174 LYS A O 1
ATOM 1197 N N . CYS A 1 175 ? -5.987 16.632 -21.574 1.00 79.19 175 CYS A N 1
ATOM 1198 C CA . CYS A 1 175 ? -7.372 17.060 -21.723 1.00 79.19 175 CYS A CA 1
ATOM 1199 C C . CYS A 1 175 ? -8.227 16.576 -20.544 1.00 79.19 175 CYS A C 1
ATOM 1201 O O . CYS A 1 175 ? -8.100 15.436 -20.101 1.00 79.19 175 CYS A O 1
ATOM 1203 N N . LEU A 1 176 ? -9.069 17.459 -19.999 1.00 74.94 176 LEU A N 1
ATOM 1204 C CA . LEU A 1 176 ? -9.894 17.167 -18.825 1.00 74.94 176 LEU A CA 1
ATOM 1205 C C . LEU A 1 176 ? -11.266 16.606 -19.226 1.00 74.94 176 LEU A C 1
ATOM 1207 O O . LEU A 1 176 ? -11.905 17.061 -20.183 1.00 74.94 176 LEU A O 1
ATOM 1211 N N . GLY A 1 177 ? -11.757 15.644 -18.441 1.00 78.81 177 GLY A N 1
ATOM 1212 C CA . GLY A 1 177 ? -13.054 15.002 -18.662 1.00 78.81 177 GLY A CA 1
ATOM 1213 C C . GLY A 1 177 ? -13.132 14.328 -20.033 1.00 78.81 177 GLY A C 1
ATOM 1214 O O . GLY A 1 177 ? -12.198 13.659 -20.452 1.00 78.81 177 GLY A O 1
ATOM 1215 N N . ASN A 1 178 ? -14.242 14.523 -20.750 1.00 81.62 178 ASN A N 1
ATOM 1216 C CA . ASN A 1 178 ? -14.445 13.931 -22.080 1.00 81.62 178 ASN A CA 1
ATOM 1217 C C . ASN A 1 178 ? -13.932 14.816 -23.236 1.00 81.62 178 ASN A C 1
ATOM 1219 O O . ASN A 1 178 ? -14.469 14.733 -24.338 1.00 81.62 178 ASN A O 1
ATOM 1223 N N . THR A 1 179 ? -12.989 15.733 -22.992 1.00 84.81 179 THR A N 1
ATOM 1224 C CA . THR A 1 179 ? -12.357 16.491 -24.088 1.00 84.81 179 THR A CA 1
ATOM 1225 C C . THR A 1 179 ? -11.276 15.645 -24.761 1.00 84.81 179 THR A C 1
ATOM 1227 O O . THR A 1 179 ? -10.609 14.845 -24.109 1.00 84.81 179 THR A O 1
ATOM 1230 N N . THR A 1 180 ? -11.097 15.809 -26.069 1.00 87.88 180 THR A N 1
ATOM 1231 C CA . THR A 1 180 ? -10.099 15.076 -26.862 1.00 87.88 180 THR A CA 1
ATOM 1232 C C . THR A 1 180 ? -9.115 16.069 -27.456 1.00 87.88 180 THR A C 1
ATOM 1234 O O . THR A 1 180 ? -9.533 17.105 -27.968 1.00 87.88 180 THR A O 1
ATOM 1237 N N . CYS A 1 181 ? -7.816 15.786 -27.376 1.00 87.88 181 CYS A N 1
ATOM 1238 C CA . CYS A 1 181 ? -6.828 16.630 -28.035 1.00 87.88 181 CYS A CA 1
ATOM 1239 C C . CYS A 1 181 ? -6.948 16.483 -29.556 1.00 87.88 181 CYS A C 1
ATOM 1241 O O . CYS A 1 181 ? -7.011 15.363 -30.064 1.00 87.88 181 CYS A O 1
ATOM 1243 N N . ASP A 1 182 ? -7.013 17.602 -30.273 1.00 85.50 182 ASP A N 1
ATOM 1244 C CA . ASP A 1 182 ? -6.990 17.604 -31.731 1.00 85.50 182 ASP A CA 1
ATOM 1245 C C . ASP A 1 182 ? -5.536 17.565 -32.231 1.00 85.50 182 ASP A C 1
ATOM 1247 O O . ASP A 1 182 ? -4.787 18.515 -31.984 1.00 85.50 182 ASP A O 1
ATOM 1251 N N . PRO A 1 183 ? -5.118 16.510 -32.953 1.00 80.62 183 PRO A N 1
ATOM 1252 C CA . PRO A 1 183 ? -3.741 16.374 -33.424 1.00 80.62 183 PRO A CA 1
ATOM 1253 C C . PRO A 1 183 ? -3.316 17.486 -34.398 1.00 80.62 183 PRO A C 1
ATOM 1255 O O . PRO A 1 183 ? -2.121 17.754 -34.538 1.00 80.62 183 PRO A O 1
ATOM 1258 N N . ALA A 1 184 ? -4.261 18.176 -35.048 1.00 80.06 184 ALA A N 1
ATOM 1259 C CA . ALA A 1 184 ? -3.950 19.258 -35.978 1.00 80.06 184 ALA A CA 1
ATOM 1260 C C . ALA A 1 184 ? -3.408 20.517 -35.282 1.00 80.06 184 ALA A C 1
ATOM 1262 O O . ALA A 1 184 ? -2.627 21.252 -35.885 1.00 80.06 184 ALA A O 1
ATOM 1263 N N . ASP A 1 185 ? -3.823 20.789 -34.040 1.00 82.00 185 ASP A N 1
ATOM 1264 C CA . ASP A 1 185 ? -3.471 22.030 -33.334 1.00 82.00 185 ASP A CA 1
ATOM 1265 C C . ASP A 1 185 ? -3.056 21.856 -31.864 1.00 82.00 185 ASP A C 1
ATOM 1267 O O . ASP A 1 185 ? -2.677 22.840 -31.222 1.00 82.00 185 ASP A O 1
ATOM 1271 N N . GLY A 1 186 ? -3.097 20.634 -31.329 1.00 83.25 186 GLY A N 1
ATOM 1272 C CA . GLY A 1 186 ? -2.699 20.318 -29.957 1.00 83.25 186 GLY A CA 1
ATOM 1273 C C . GLY A 1 186 ? -3.669 20.819 -28.889 1.00 83.25 186 GLY A C 1
ATOM 1274 O O . GLY A 1 186 ? -3.312 20.893 -27.714 1.00 83.25 186 GLY A O 1
ATOM 1275 N N . ARG A 1 187 ? -4.890 21.227 -29.260 1.00 85.31 187 ARG A N 1
ATOM 1276 C CA . ARG A 1 187 ? -5.862 21.801 -28.319 1.00 85.31 187 ARG A CA 1
ATOM 1277 C C . ARG A 1 187 ? -6.934 20.792 -27.943 1.00 85.31 187 ARG A C 1
ATOM 1279 O O . ARG A 1 187 ? -7.427 20.040 -28.777 1.00 85.31 187 ARG A O 1
ATOM 1286 N N . CYS A 1 188 ? -7.365 20.830 -26.686 1.00 86.06 188 CYS A N 1
ATOM 1287 C CA . CYS A 1 188 ? -8.485 20.023 -26.212 1.00 86.06 188 CYS A CA 1
ATOM 1288 C C . CYS A 1 188 ? -9.805 20.537 -26.791 1.00 86.06 188 CYS A C 1
ATOM 1290 O O . CYS A 1 188 ? -10.183 21.693 -26.572 1.00 86.06 188 CYS A O 1
ATOM 1292 N N . LYS A 1 189 ? -10.516 19.670 -27.514 1.00 91.25 189 LYS A N 1
ATOM 1293 C CA . LYS A 1 189 ? -11.802 19.965 -28.143 1.00 91.25 189 LYS A CA 1
ATOM 1294 C C . LYS A 1 189 ? -12.931 19.109 -27.573 1.00 91.25 189 LYS A C 1
ATOM 1296 O O . LYS A 1 189 ? -12.726 17.989 -27.110 1.00 91.25 189 LYS A O 1
ATOM 1301 N N . CYS A 1 190 ? -14.141 19.649 -27.633 1.00 90.94 190 CYS A N 1
ATOM 1302 C CA . CYS A 1 190 ? -15.401 18.958 -27.367 1.00 90.94 190 CYS A CA 1
ATOM 1303 C C . CYS A 1 190 ? -16.281 19.140 -28.602 1.00 90.94 190 CYS A C 1
ATOM 1305 O O . CYS A 1 190 ? -16.580 20.276 -28.967 1.00 90.94 190 CYS A O 1
ATOM 1307 N N . ASN A 1 191 ? -16.635 18.047 -29.286 1.00 89.56 191 ASN A N 1
ATOM 1308 C CA . ASN A 1 191 ? -17.409 18.087 -30.537 1.00 89.56 191 ASN A CA 1
ATOM 1309 C C . ASN A 1 191 ? -16.833 19.064 -31.586 1.00 89.56 191 ASN A C 1
ATOM 1311 O O . ASN A 1 191 ? -17.560 19.797 -32.250 1.00 89.56 191 ASN A O 1
ATOM 1315 N N . GLY A 1 192 ? -15.500 19.108 -31.703 1.00 87.00 192 GLY A N 1
ATOM 1316 C CA . GLY A 1 192 ? -14.784 19.983 -32.641 1.00 87.00 192 GLY A CA 1
ATOM 1317 C C . GLY A 1 192 ? -14.608 21.440 -32.190 1.00 87.00 192 GLY A C 1
ATOM 1318 O O . GLY A 1 192 ? -13.871 22.180 -32.838 1.00 87.00 192 GLY A O 1
ATOM 1319 N N . ALA A 1 193 ? -15.207 21.864 -31.072 1.00 90.19 193 ALA A N 1
ATOM 1320 C CA . ALA A 1 193 ? -14.989 23.192 -30.498 1.00 90.19 193 ALA A CA 1
ATOM 1321 C C . ALA A 1 193 ? -13.803 23.190 -29.523 1.00 90.19 193 ALA A C 1
ATOM 1323 O O . ALA A 1 193 ? -13.730 22.332 -28.647 1.00 90.19 193 ALA A O 1
ATOM 1324 N N . VAL A 1 194 ? -12.898 24.166 -29.648 1.00 89.31 194 VAL A N 1
ATOM 1325 C CA . VAL A 1 194 ? -11.769 24.360 -28.720 1.00 89.31 194 VAL A CA 1
ATOM 1326 C C . VAL A 1 194 ? -12.290 24.765 -27.346 1.00 89.31 194 VAL A C 1
ATOM 1328 O O . VAL A 1 194 ? -12.972 25.781 -27.213 1.00 89.31 194 VAL A O 1
ATOM 1331 N N . CYS A 1 195 ? -11.934 23.994 -26.323 1.00 83.88 195 CYS A N 1
ATOM 1332 C CA . CYS A 1 195 ? -12.277 24.303 -24.946 1.00 83.88 195 CYS A CA 1
ATOM 1333 C C . CYS A 1 195 ? -11.217 25.203 -24.297 1.00 83.88 195 CYS A C 1
ATOM 1335 O O . CYS A 1 195 ? -10.020 25.069 -24.557 1.00 83.88 195 CYS A O 1
ATOM 1337 N N . ALA A 1 196 ? -11.651 26.120 -23.427 1.00 81.56 196 ALA A N 1
ATOM 1338 C CA . ALA A 1 196 ?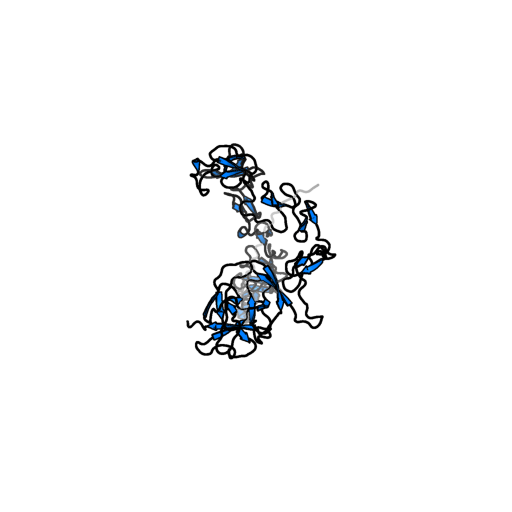 -10.729 26.901 -22.606 1.00 81.56 196 ALA A CA 1
ATOM 1339 C C . ALA A 1 196 ? -9.972 25.979 -21.622 1.00 81.56 196 ALA A C 1
ATOM 1341 O O . ALA A 1 196 ? -10.535 24.959 -21.204 1.00 81.56 196 ALA A O 1
ATOM 1342 N N . PRO A 1 197 ? -8.735 26.320 -21.211 1.00 71.00 197 PRO A N 1
ATOM 1343 C CA . PRO A 1 197 ? -8.018 25.570 -20.179 1.00 71.00 197 PRO A CA 1
ATOM 1344 C C . PRO A 1 197 ? -8.889 25.350 -18.932 1.00 71.00 197 PRO A C 1
ATOM 1346 O O . PRO A 1 197 ? -9.609 26.256 -18.518 1.00 71.00 197 PRO A O 1
ATOM 1349 N N . GLY A 1 198 ? -8.864 24.142 -18.360 1.00 67.44 198 GLY A N 1
ATOM 1350 C CA . GLY A 1 198 ? -9.708 23.784 -17.210 1.00 67.44 198 GLY A CA 1
ATOM 1351 C C . GLY A 1 198 ? -11.136 23.339 -17.561 1.00 67.44 198 GLY A C 1
ATOM 1352 O O . GLY A 1 198 ? -11.893 22.962 -16.677 1.00 67.44 198 GLY A O 1
ATOM 1353 N N . SER A 1 199 ? -11.540 23.362 -18.833 1.00 80.88 199 SER A N 1
ATOM 1354 C CA . SER A 1 199 ? -12.892 22.957 -19.245 1.00 80.88 199 SER A CA 1
ATOM 1355 C C . SER A 1 199 ? -13.022 21.447 -19.483 1.00 80.88 199 SER A C 1
ATOM 1357 O O . SER A 1 199 ? -12.079 20.793 -19.922 1.00 80.88 199 SER A O 1
ATOM 1359 N N . VAL A 1 200 ? -14.218 20.903 -19.255 1.00 82.94 200 VAL A N 1
ATOM 1360 C CA . VAL A 1 200 ? -14.611 19.519 -19.566 1.00 82.94 200 VAL A CA 1
ATOM 1361 C C . VAL A 1 200 ? -15.699 19.492 -20.639 1.00 82.94 200 VAL A C 1
ATOM 1363 O O . VAL A 1 200 ? -16.477 20.432 -20.787 1.00 82.94 200 VAL A O 1
ATOM 1366 N N . CYS A 1 201 ? -15.790 18.385 -21.374 1.00 86.19 201 CYS A N 1
ATOM 1367 C CA . CYS A 1 201 ? -16.871 18.142 -22.327 1.00 86.19 201 CYS A CA 1
ATOM 1368 C C . CYS A 1 201 ? -18.050 17.504 -21.582 1.00 86.19 201 CYS A C 1
ATOM 1370 O O . CYS A 1 201 ? -18.041 16.301 -21.287 1.00 86.19 201 CYS A O 1
ATOM 1372 N N . ALA A 1 202 ? -19.031 18.331 -21.224 1.00 83.81 202 ALA A N 1
ATOM 1373 C CA . ALA A 1 202 ? -20.169 17.952 -20.395 1.00 83.81 202 ALA A CA 1
ATOM 1374 C C . ALA A 1 202 ? -21.489 18.457 -20.984 1.00 83.81 202 ALA A C 1
ATOM 1376 O O . ALA A 1 202 ? -21.523 19.219 -21.952 1.00 83.81 202 ALA A O 1
ATOM 1377 N N . CYS A 1 203 ? -22.591 17.991 -20.408 1.00 82.88 203 CYS A N 1
ATOM 1378 C CA . CYS A 1 203 ? -23.921 18.394 -20.833 1.00 82.88 203 CYS A CA 1
ATOM 1379 C C . CYS A 1 203 ? -24.176 19.876 -20.532 1.00 82.88 203 CYS A C 1
ATOM 1381 O O . CYS A 1 203 ? -23.698 20.374 -19.510 1.00 82.88 203 CYS A O 1
ATOM 1383 N N . PRO A 1 204 ? -24.933 20.584 -21.386 1.00 82.62 204 PRO A N 1
ATOM 1384 C CA . PRO A 1 204 ? -25.361 21.946 -21.100 1.00 82.62 204 PRO A CA 1
ATOM 1385 C C . PRO A 1 204 ? -26.091 22.038 -19.753 1.00 82.62 204 PRO A C 1
ATOM 1387 O O . PRO A 1 204 ? -26.807 21.111 -19.354 1.00 82.62 204 PRO A O 1
ATOM 1390 N N . ALA A 1 205 ? -25.934 23.172 -19.067 1.00 73.25 205 ALA A N 1
ATOM 1391 C CA . ALA A 1 205 ? -26.650 23.455 -17.827 1.00 73.25 205 ALA A CA 1
ATOM 1392 C C . ALA A 1 205 ? -28.171 23.307 -18.029 1.00 73.25 205 ALA A C 1
ATOM 1394 O O . ALA A 1 205 ? -28.720 23.815 -19.005 1.00 73.25 205 ALA A O 1
ATOM 1395 N N . GLY A 1 206 ? -28.840 22.603 -17.110 1.00 67.38 206 GLY A N 1
ATOM 1396 C CA . GLY A 1 206 ? -30.276 22.302 -17.205 1.00 67.38 206 GLY A CA 1
ATOM 1397 C C . GLY A 1 206 ? -30.622 20.966 -17.875 1.00 67.38 206 GLY A C 1
ATOM 1398 O O . GLY A 1 206 ? -31.798 20.680 -18.065 1.00 67.38 206 GLY A O 1
ATOM 1399 N N . SER A 1 207 ? -29.630 20.136 -18.212 1.00 72.62 207 SER A N 1
ATOM 1400 C CA . SER A 1 207 ? -29.872 18.744 -18.616 1.00 72.62 207 SER A CA 1
ATOM 1401 C C . SER A 1 207 ? -30.174 17.894 -17.372 1.00 72.62 207 SER A C 1
ATOM 1403 O O . SER A 1 207 ? -29.265 17.615 -16.585 1.00 72.62 207 SER A O 1
ATOM 1405 N N . ASP A 1 208 ? -31.438 17.512 -17.170 1.00 43.66 208 ASP A N 1
ATOM 1406 C CA . ASP A 1 208 ? -31.881 16.730 -16.009 1.00 43.66 208 ASP A CA 1
ATOM 1407 C C . ASP A 1 208 ? -31.058 15.437 -15.852 1.00 43.66 208 ASP A C 1
ATOM 1409 O O . ASP A 1 208 ? -30.996 14.589 -16.741 1.00 43.66 208 ASP A O 1
ATOM 1413 N N . GLY A 1 209 ? -30.388 15.290 -14.706 1.00 54.19 209 GLY A N 1
ATOM 1414 C CA . GLY A 1 209 ? -29.645 14.076 -14.350 1.00 54.19 209 GLY A CA 1
ATOM 1415 C C . GLY A 1 209 ? -28.248 13.930 -14.965 1.00 54.19 209 GLY A C 1
ATOM 1416 O O . GLY A 1 209 ? -27.663 12.856 -14.859 1.00 54.19 209 GLY A O 1
ATOM 1417 N N . GLY A 1 210 ? -27.688 14.968 -15.598 1.00 58.72 210 GLY A N 1
ATOM 1418 C CA . GLY A 1 210 ? -26.286 14.956 -16.048 1.00 58.72 210 GLY A CA 1
ATOM 1419 C C . GLY A 1 210 ? -25.982 13.989 -17.201 1.00 58.72 210 GLY A C 1
ATOM 1420 O O . GLY A 1 210 ? -24.814 13.721 -17.484 1.00 58.72 210 GLY A O 1
ATOM 1421 N N . THR A 1 211 ? -27.009 13.482 -17.889 1.00 69.88 211 THR A N 1
ATOM 1422 C CA . THR A 1 211 ? -26.855 12.607 -19.056 1.00 69.88 211 THR A CA 1
ATOM 1423 C C . THR A 1 211 ? -27.412 13.284 -20.306 1.00 69.88 211 THR A C 1
ATOM 1425 O O . THR A 1 211 ? -28.552 13.731 -20.354 1.00 69.88 211 THR A O 1
ATOM 1428 N N . CYS A 1 212 ? -26.574 13.396 -21.331 1.00 79.81 212 CYS A N 1
ATOM 1429 C CA . CYS A 1 212 ? -26.907 13.903 -22.657 1.00 79.81 212 CYS A CA 1
ATOM 1430 C C . CYS A 1 212 ? -26.086 13.118 -23.682 1.00 79.81 212 CYS A C 1
ATOM 1432 O O . CYS A 1 212 ? -25.026 12.564 -23.348 1.00 79.81 212 CYS A O 1
ATOM 1434 N N . ALA A 1 213 ? -26.569 13.072 -24.924 1.00 85.88 213 ALA A N 1
ATOM 1435 C CA . ALA A 1 213 ? -25.849 12.420 -26.010 1.00 85.88 213 ALA A CA 1
ATOM 1436 C C . ALA A 1 213 ? -24.479 13.088 -26.240 1.00 85.88 213 ALA A C 1
ATOM 1438 O O . ALA A 1 213 ? -24.282 14.264 -25.919 1.00 85.88 213 ALA A O 1
ATOM 1439 N N . ALA A 1 214 ? -23.496 12.329 -26.728 1.00 81.69 214 ALA A N 1
ATOM 1440 C CA . ALA A 1 214 ? -22.116 12.807 -26.825 1.00 81.69 214 ALA A CA 1
ATOM 1441 C C . ALA A 1 214 ? -22.013 14.065 -27.705 1.00 81.69 214 ALA A C 1
ATOM 1443 O O . ALA A 1 214 ? -21.315 15.010 -27.350 1.00 81.69 214 ALA A O 1
ATOM 1444 N N . GLU A 1 215 ? -22.799 14.107 -28.777 1.00 85.75 215 GLU A N 1
ATOM 1445 C CA . GLU A 1 215 ? -22.879 15.166 -29.781 1.00 85.75 215 GLU A CA 1
ATOM 1446 C C . GLU A 1 215 ? -23.466 16.499 -29.282 1.00 85.75 215 GLU A C 1
ATOM 1448 O O . GLU A 1 215 ? -23.224 17.533 -29.897 1.00 85.75 215 GLU A O 1
ATOM 1453 N N . VAL A 1 216 ? -24.207 16.508 -28.166 1.00 86.38 216 VAL A N 1
ATOM 1454 C CA . VAL A 1 216 ? -24.780 17.735 -27.563 1.00 86.38 216 VAL A CA 1
ATOM 1455 C C . VAL A 1 216 ? -23.956 18.272 -26.396 1.00 86.38 216 VAL A C 1
ATOM 1457 O O . VAL A 1 216 ? -24.305 19.293 -25.801 1.00 86.38 216 VAL A O 1
ATOM 1460 N N . ARG A 1 217 ? -22.841 17.616 -26.063 1.00 85.75 217 ARG A N 1
ATOM 1461 C CA . ARG A 1 217 ? -21.908 18.119 -25.053 1.00 85.75 217 ARG A CA 1
ATOM 1462 C C . ARG A 1 217 ? -21.239 19.398 -25.540 1.00 85.75 217 ARG A C 1
ATOM 1464 O O . ARG A 1 217 ? -20.920 19.553 -26.718 1.00 85.75 217 ARG A O 1
ATOM 1471 N N . ILE A 1 218 ? -21.001 20.301 -24.605 1.00 88.62 218 ILE A N 1
ATOM 1472 C CA . ILE A 1 218 ? -20.304 21.560 -24.842 1.00 88.62 218 ILE A CA 1
ATOM 1473 C C . ILE A 1 218 ? -19.149 21.687 -23.855 1.00 88.62 218 ILE A C 1
ATOM 1475 O O . ILE A 1 218 ? -19.129 21.028 -22.811 1.00 88.62 218 ILE A O 1
ATOM 1479 N N . CYS A 1 219 ? -18.181 22.541 -24.180 1.00 85.44 219 CYS A N 1
ATOM 1480 C CA . CYS A 1 219 ? -17.149 22.922 -23.226 1.00 85.44 219 CYS A CA 1
ATOM 1481 C C . CYS A 1 219 ? -17.824 23.632 -22.047 1.00 85.44 219 CYS A C 1
ATOM 1483 O O . CYS A 1 219 ? -18.345 24.738 -22.185 1.00 85.44 219 CYS A O 1
ATOM 1485 N N . GLN A 1 220 ? -17.842 22.975 -20.897 1.00 80.44 220 GLN A N 1
ATOM 1486 C CA . GLN A 1 220 ? -18.239 23.556 -19.624 1.00 80.44 220 GLN A CA 1
ATOM 1487 C C . GLN A 1 220 ? -16.974 23.777 -18.801 1.00 80.44 220 GLN A C 1
ATOM 1489 O O . GLN A 1 220 ? -16.036 22.990 -18.939 1.00 80.44 220 GLN A O 1
ATOM 1494 N N . PRO A 1 221 ? -16.923 24.790 -17.924 1.00 68.12 221 PRO A N 1
ATOM 1495 C CA . PRO A 1 221 ? -15.891 24.849 -16.900 1.00 68.12 221 PRO A CA 1
ATOM 1496 C C . PRO A 1 221 ? -15.864 23.509 -16.159 1.00 68.12 221 PRO A C 1
ATOM 1498 O O . PRO A 1 221 ? -16.846 23.103 -15.540 1.00 68.12 221 PRO A O 1
ATOM 1501 N N . GLY A 1 222 ? -14.765 22.779 -16.301 1.00 62.91 222 GLY A N 1
ATOM 1502 C CA . GLY A 1 222 ? -14.527 21.579 -15.536 1.00 62.91 222 GLY A CA 1
ATOM 1503 C C . GLY A 1 222 ? -14.167 22.010 -14.142 1.00 62.91 222 GLY A C 1
ATOM 1504 O O . GLY A 1 222 ? -13.316 22.877 -13.965 1.00 62.91 222 GLY A O 1
ATOM 1505 N N . SER A 1 223 ? -14.785 21.413 -13.134 1.00 64.00 223 SER A N 1
ATOM 1506 C CA . SER A 1 223 ? -14.092 21.384 -11.866 1.00 64.00 223 SER A CA 1
ATOM 1507 C C . SER A 1 223 ? -13.144 20.190 -11.948 1.00 64.00 223 SER A C 1
ATOM 1509 O O . SER A 1 223 ? -13.572 19.038 -11.967 1.00 64.00 223 SER A O 1
ATOM 1511 N N . ALA A 1 224 ? -11.833 20.444 -11.968 1.00 64.62 224 ALA A N 1
ATOM 1512 C CA . ALA A 1 224 ? -10.852 19.425 -11.574 1.00 64.62 224 ALA A CA 1
ATOM 1513 C C . ALA A 1 224 ? -11.160 18.855 -10.162 1.00 64.62 224 ALA A C 1
ATOM 1515 O O . ALA A 1 224 ? -10.628 17.833 -9.753 1.00 64.62 224 ALA A O 1
ATOM 1516 N N . CYS A 1 225 ? -12.088 19.503 -9.456 1.00 63.91 225 CYS A N 1
ATOM 1517 C CA . CYS A 1 225 ? -12.697 19.139 -8.190 1.00 63.91 225 CYS A CA 1
ATOM 1518 C C . CYS A 1 225 ? -13.859 18.146 -8.263 1.00 63.91 225 CYS A C 1
ATOM 1520 O O . CYS A 1 225 ? -14.478 17.877 -7.232 1.00 63.91 225 CYS A O 1
ATOM 1522 N N . ALA A 1 226 ? -14.224 17.630 -9.438 1.00 61.81 226 ALA A N 1
ATOM 1523 C CA . ALA A 1 226 ? -15.248 16.597 -9.525 1.00 61.81 226 ALA A C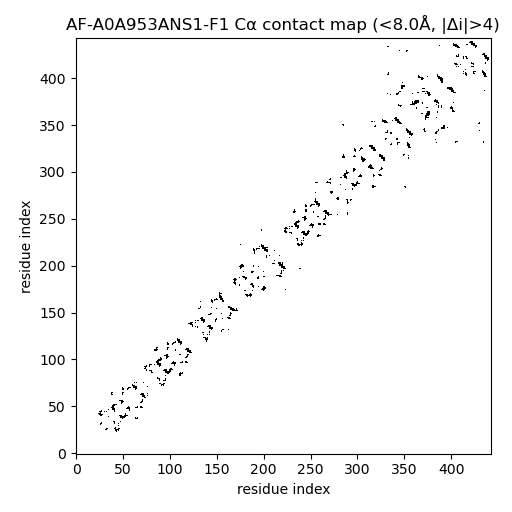A 1
ATOM 1524 C C . ALA A 1 226 ? -14.810 15.375 -8.693 1.00 61.81 226 ALA A C 1
ATOM 1526 O O . ALA A 1 226 ? -13.774 14.775 -8.963 1.00 61.81 226 ALA A O 1
ATOM 1527 N N . ASN A 1 227 ? -15.601 15.026 -7.672 1.00 53.56 227 ASN A N 1
ATOM 1528 C CA . ASN A 1 227 ? -15.311 13.995 -6.660 1.00 53.56 227 ASN A CA 1
ATOM 1529 C C . ASN A 1 227 ? -14.140 14.290 -5.699 1.00 53.56 227 ASN A C 1
ATOM 1531 O O . ASN A 1 227 ? -13.741 13.405 -4.946 1.00 53.56 227 ASN A O 1
ATOM 1535 N N . VAL A 1 228 ? -13.612 15.517 -5.667 1.00 62.50 228 VAL A N 1
ATOM 1536 C CA . VAL A 1 228 ? -12.601 15.922 -4.680 1.00 62.50 228 VAL A CA 1
ATOM 1537 C C . VAL A 1 228 ? -13.300 16.446 -3.428 1.00 62.50 228 VAL A C 1
ATOM 1539 O O . VAL A 1 228 ? -13.928 17.506 -3.449 1.00 62.50 228 VAL A O 1
ATOM 1542 N N . VAL A 1 229 ? -13.184 15.708 -2.323 1.00 64.19 229 VAL A N 1
ATOM 1543 C CA . VAL A 1 229 ? -13.659 16.142 -1.003 1.00 64.19 229 VAL A CA 1
ATOM 1544 C C . VAL A 1 229 ? -12.490 16.753 -0.242 1.00 64.19 229 VAL A C 1
ATOM 1546 O O . VAL A 1 229 ? -11.574 16.051 0.177 1.00 64.19 229 VAL A O 1
ATOM 1549 N N . CYS A 1 230 ? -12.529 18.069 -0.061 1.00 71.00 230 CYS A N 1
ATOM 1550 C CA . CYS A 1 230 ? -11.531 18.783 0.722 1.00 71.00 230 CYS A CA 1
ATOM 1551 C C . CYS A 1 230 ? -11.911 18.813 2.200 1.00 71.00 230 CYS A C 1
ATOM 1553 O O . CYS A 1 230 ? -13.032 19.172 2.561 1.00 71.00 230 CYS A O 1
ATOM 1555 N N . THR A 1 231 ? -10.968 18.436 3.059 1.00 71.19 231 THR A N 1
ATOM 1556 C CA . THR A 1 231 ? -11.120 18.436 4.517 1.00 71.19 231 THR A CA 1
ATOM 1557 C C . THR A 1 231 ? -10.294 19.565 5.145 1.00 71.19 231 THR A C 1
ATOM 1559 O O . THR A 1 231 ? -9.519 20.252 4.474 1.00 71.19 231 THR A O 1
ATOM 1562 N N . GLY A 1 232 ? -10.499 19.836 6.437 1.00 67.06 232 GLY A N 1
ATOM 1563 C CA . GLY A 1 232 ? -9.662 20.792 7.177 1.00 67.06 232 GLY A CA 1
ATOM 1564 C C . GLY A 1 232 ? -9.787 22.257 6.733 1.00 67.06 232 GLY A C 1
ATOM 1565 O O . GLY A 1 232 ? -8.814 23.000 6.826 1.00 67.06 232 GLY A O 1
ATOM 1566 N N . GLY A 1 233 ? -10.959 22.672 6.230 1.00 70.06 233 GLY A N 1
ATOM 1567 C CA . GLY A 1 233 ? -11.220 24.059 5.815 1.00 70.06 233 GLY A CA 1
ATOM 1568 C C . GLY A 1 233 ? -10.582 24.463 4.479 1.00 70.06 233 GLY A C 1
ATOM 1569 O O . GLY A 1 233 ? -10.505 25.649 4.171 1.00 70.06 233 GLY A O 1
ATOM 1570 N N . THR A 1 234 ? -10.104 23.498 3.692 1.00 81.31 234 THR A N 1
ATOM 1571 C CA . THR A 1 234 ? -9.578 23.737 2.342 1.00 81.31 234 THR A CA 1
ATOM 1572 C C . THR A 1 234 ? -10.688 23.673 1.287 1.00 81.31 234 THR A C 1
ATOM 1574 O O . THR A 1 234 ? -11.725 23.041 1.489 1.00 81.31 234 THR A O 1
ATOM 1577 N N . THR A 1 235 ? -10.465 24.320 0.146 1.00 80.38 235 THR A N 1
ATOM 1578 C CA . THR A 1 235 ? -11.380 24.351 -1.001 1.00 80.38 235 THR A CA 1
ATOM 1579 C C . THR A 1 235 ? -10.637 23.845 -2.223 1.00 80.38 235 THR A C 1
ATOM 1581 O O . THR A 1 235 ? -9.493 24.236 -2.454 1.00 80.38 235 THR A O 1
ATOM 1584 N N . CYS A 1 236 ? -11.272 22.990 -3.018 1.00 78.12 236 CYS A N 1
ATOM 1585 C CA . CYS A 1 236 ? -10.630 22.498 -4.224 1.00 78.12 236 CYS A CA 1
ATOM 1586 C C . CYS A 1 236 ? -10.469 23.626 -5.254 1.00 78.12 236 CYS A C 1
ATOM 1588 O O . CYS A 1 236 ? -11.416 24.356 -5.556 1.00 78.12 236 CYS A O 1
ATOM 1590 N N . ASP A 1 237 ? -9.260 23.758 -5.787 1.00 81.69 237 ASP A N 1
ATOM 1591 C CA . ASP A 1 237 ? -8.933 24.683 -6.856 1.00 81.69 237 ASP A CA 1
ATOM 1592 C C . ASP A 1 237 ? -9.356 24.077 -8.209 1.00 81.69 237 ASP A C 1
ATOM 1594 O O . ASP A 1 237 ? -8.843 23.030 -8.611 1.00 81.69 237 ASP A O 1
ATOM 1598 N N . PRO A 1 238 ? -10.289 24.705 -8.947 1.00 69.69 238 PRO A N 1
ATOM 1599 C CA . PRO A 1 238 ? -10.794 24.165 -10.205 1.00 69.69 238 PRO A CA 1
ATOM 1600 C C . PRO A 1 238 ? -9.733 24.096 -11.313 1.00 69.69 238 PRO A C 1
ATOM 1602 O O . PRO A 1 238 ? -9.963 23.398 -12.298 1.00 69.69 238 PRO A O 1
ATOM 1605 N N . SER A 1 239 ? -8.597 24.793 -11.172 1.00 71.25 239 SER A N 1
ATOM 1606 C CA . SER A 1 239 ? -7.524 24.803 -12.172 1.00 71.25 239 SER A CA 1
ATOM 1607 C C . SER A 1 239 ? -6.636 23.556 -12.139 1.00 71.25 239 SER A C 1
ATOM 1609 O O . SER A 1 239 ? -6.159 23.135 -13.193 1.00 71.25 239 SER A O 1
ATOM 1611 N N . ASP A 1 240 ? -6.440 22.943 -10.967 1.00 79.81 240 ASP A N 1
ATOM 1612 C CA . ASP A 1 240 ? -5.545 21.789 -10.792 1.00 79.81 240 ASP A CA 1
ATOM 1613 C C . ASP A 1 240 ? -6.125 20.633 -9.960 1.00 79.81 240 ASP A C 1
ATOM 1615 O O . ASP A 1 240 ? -5.521 19.562 -9.898 1.00 79.81 240 ASP A O 1
ATOM 1619 N N . GLY A 1 241 ? -7.306 20.809 -9.364 1.00 78.50 241 GLY A N 1
ATOM 1620 C CA . GLY A 1 241 ? -8.007 19.784 -8.593 1.00 78.50 241 GLY A CA 1
ATOM 1621 C C . GLY A 1 241 ? -7.478 19.604 -7.172 1.00 78.50 241 GLY A C 1
ATOM 1622 O O . GLY A 1 241 ? -7.908 18.684 -6.479 1.00 78.50 241 GLY A O 1
ATOM 1623 N N . GLN A 1 242 ? -6.550 20.449 -6.715 1.00 87.75 242 GLN A N 1
ATOM 1624 C CA . GLN A 1 242 ? -5.950 20.321 -5.389 1.00 87.75 242 GLN A CA 1
ATOM 1625 C C . GLN A 1 242 ? -6.761 21.069 -4.332 1.00 87.75 242 GLN A C 1
ATOM 1627 O O . GLN A 1 242 ? -7.287 22.153 -4.573 1.00 87.75 242 GLN A O 1
ATOM 1632 N N . CYS A 1 243 ? -6.829 20.516 -3.123 1.00 82.44 243 CYS A N 1
ATOM 1633 C CA . CYS A 1 243 ? -7.437 21.180 -1.974 1.00 82.44 243 CYS A CA 1
ATOM 1634 C C . CYS A 1 243 ? -6.501 22.258 -1.415 1.00 82.44 243 CYS A C 1
ATOM 1636 O O . CYS A 1 243 ? -5.467 21.947 -0.822 1.00 82.44 243 CYS A O 1
ATOM 1638 N N . LYS A 1 244 ? -6.865 23.530 -1.601 1.00 88.31 244 LYS A N 1
ATOM 1639 C CA . LYS A 1 244 ? -6.049 24.690 -1.224 1.00 88.31 244 LYS A CA 1
ATOM 1640 C C . LYS A 1 244 ? -6.713 25.517 -0.133 1.00 88.31 244 LYS A C 1
ATOM 1642 O O . LYS A 1 244 ? -7.939 25.604 -0.033 1.00 88.31 244 LYS A O 1
ATOM 1647 N N . CYS A 1 245 ? -5.900 26.123 0.719 1.00 87.44 245 CYS A N 1
ATOM 1648 C CA . CYS A 1 245 ? -6.383 26.946 1.812 1.00 87.44 245 CYS A CA 1
ATOM 1649 C C . CYS A 1 245 ? -6.865 28.308 1.309 1.00 87.44 245 CYS A C 1
ATOM 1651 O O . CYS A 1 245 ? -6.127 29.013 0.629 1.00 87.44 245 CYS A O 1
ATOM 1653 N N . GLY A 1 246 ? -8.099 28.685 1.654 1.00 80.38 246 GLY A N 1
ATOM 1654 C CA . GLY A 1 246 ? -8.660 29.990 1.295 1.00 80.38 246 GLY A CA 1
ATOM 1655 C C . GLY A 1 246 ? -9.218 30.124 -0.120 1.00 80.38 246 GLY A C 1
ATOM 1656 O O . GLY A 1 246 ? -9.591 31.227 -0.510 1.00 80.38 246 GLY A O 1
ATOM 1657 N N . GLY A 1 247 ? -9.340 29.024 -0.866 1.00 80.50 247 GLY A N 1
ATOM 1658 C CA . GLY A 1 247 ? -9.951 29.024 -2.196 1.00 80.50 247 GLY A CA 1
ATOM 1659 C C . GLY A 1 247 ? -8.962 28.833 -3.350 1.00 80.50 247 GLY A C 1
ATOM 1660 O O . GLY A 1 247 ? -7.790 28.517 -3.128 1.00 80.50 247 GLY A O 1
ATOM 1661 N N . PRO A 1 248 ? -9.445 29.005 -4.596 1.00 74.69 248 PRO A N 1
ATOM 1662 C CA . PRO A 1 248 ? -8.628 28.895 -5.803 1.00 74.69 248 PRO A CA 1
ATOM 1663 C C . PRO A 1 248 ? -7.403 29.815 -5.755 1.00 74.69 248 PRO A C 1
ATOM 1665 O O . PRO A 1 248 ? -7.519 30.992 -5.416 1.00 74.69 248 PRO A O 1
ATOM 1668 N N . GLY A 1 249 ? -6.228 29.284 -6.093 1.00 77.50 249 GLY A N 1
ATOM 1669 C CA . GLY A 1 249 ? -4.951 30.000 -6.030 1.00 77.50 249 GLY A CA 1
ATOM 1670 C C . GLY A 1 249 ? -4.308 30.097 -4.639 1.00 77.50 249 GLY A C 1
ATOM 1671 O O . GLY A 1 249 ? -3.206 30.634 -4.537 1.00 77.50 249 GLY A O 1
ATOM 1672 N N . GLY A 1 250 ? -4.948 29.583 -3.581 1.00 84.25 250 GLY A N 1
ATOM 1673 C CA . GLY A 1 250 ? -4.369 29.511 -2.233 1.00 84.25 250 GLY A CA 1
ATOM 1674 C C . GLY A 1 250 ? -3.202 28.515 -2.115 1.00 84.25 250 GLY A C 1
ATOM 1675 O O . GLY A 1 250 ? -2.893 27.817 -3.073 1.00 84.25 250 GLY A O 1
ATOM 1676 N N . PRO A 1 251 ? -2.513 28.406 -0.969 1.00 87.00 251 PRO A N 1
ATOM 1677 C CA . PRO A 1 251 ? -1.486 27.381 -0.776 1.00 87.00 251 PRO A CA 1
ATOM 1678 C C . PRO A 1 251 ? -2.102 26.001 -0.489 1.00 87.00 251 PRO A C 1
ATOM 1680 O O . PRO A 1 251 ? -3.152 25.899 0.147 1.00 87.00 251 PRO A O 1
ATOM 1683 N N . VAL A 1 252 ? -1.424 24.925 -0.897 1.00 88.62 252 VAL A N 1
ATOM 1684 C CA . VAL A 1 252 ? -1.722 23.563 -0.421 1.00 88.62 252 VAL A CA 1
ATOM 1685 C C . VAL A 1 252 ? -1.079 23.393 0.949 1.00 88.62 252 VAL A C 1
ATOM 1687 O O . VAL A 1 252 ? 0.127 23.601 1.093 1.00 88.62 252 VAL A O 1
ATOM 1690 N N . CYS A 1 253 ? -1.869 23.032 1.958 1.00 81.94 253 CYS A N 1
ATOM 1691 C CA . CYS A 1 253 ? -1.322 22.783 3.286 1.00 81.94 253 CYS A CA 1
ATOM 1692 C C . CYS A 1 253 ? -0.558 21.462 3.310 1.00 81.94 253 CYS A C 1
ATOM 1694 O O . CYS A 1 253 ? -0.997 20.469 2.728 1.00 81.94 253 CYS A O 1
ATOM 1696 N N . ARG A 1 254 ? 0.589 21.453 3.996 1.00 77.12 254 ARG A N 1
ATOM 1697 C CA . ARG A 1 254 ? 1.286 20.205 4.316 1.00 77.12 254 ARG A CA 1
ATOM 1698 C C . ARG A 1 254 ? 0.406 19.347 5.230 1.00 77.12 254 ARG A C 1
ATOM 1700 O O . ARG A 1 254 ? -0.511 19.859 5.866 1.00 77.12 254 ARG A O 1
ATOM 1707 N N . SER A 1 255 ? 0.673 18.045 5.290 1.00 68.56 255 SER A N 1
ATOM 1708 C CA . SER A 1 255 ? -0.134 17.080 6.055 1.00 68.56 255 SER A CA 1
ATOM 1709 C C . SER A 1 255 ? -0.212 17.376 7.560 1.00 68.56 255 SER A C 1
ATOM 1711 O O . SER A 1 255 ? -1.108 16.880 8.233 1.00 68.56 255 SER A O 1
ATOM 1713 N N . ASP A 1 256 ? 0.712 18.180 8.077 1.00 63.50 256 ASP A N 1
ATOM 1714 C CA . ASP A 1 256 ? 0.827 18.646 9.459 1.00 63.50 256 ASP A CA 1
ATOM 1715 C C . ASP A 1 256 ? 0.254 20.063 9.677 1.00 63.50 256 ASP A C 1
ATOM 1717 O O . ASP A 1 256 ? 0.272 20.581 10.793 1.00 63.50 256 ASP A O 1
ATOM 1721 N N . GLN A 1 257 ? -0.258 20.711 8.629 1.00 75.38 257 GLN A N 1
ATOM 1722 C CA . GLN A 1 257 ? -0.791 22.071 8.669 1.00 75.38 257 GLN A CA 1
ATOM 1723 C C . GLN A 1 257 ? -2.298 22.077 8.414 1.00 75.38 257 GLN A C 1
ATOM 1725 O O . GLN A 1 257 ? -2.817 21.307 7.611 1.00 75.38 257 GLN A O 1
ATOM 1730 N N . VAL A 1 258 ? -3.015 23.001 9.051 1.00 76.12 258 VAL A N 1
ATOM 1731 C CA . VAL A 1 258 ? -4.460 23.179 8.860 1.00 76.12 258 VAL A CA 1
ATOM 1732 C C . VAL A 1 258 ? -4.736 24.539 8.245 1.00 76.12 258 VAL A C 1
ATOM 1734 O O . VAL A 1 258 ? -4.092 25.535 8.575 1.00 76.12 258 VAL A O 1
ATOM 1737 N N . CYS A 1 259 ? -5.721 24.599 7.350 1.00 80.88 259 CYS A N 1
ATOM 1738 C CA . CYS A 1 259 ? -6.152 25.869 6.801 1.00 80.88 259 CYS A CA 1
ATOM 1739 C C . CYS A 1 259 ? -6.874 26.695 7.867 1.00 80.88 259 CYS A C 1
ATOM 1741 O O . CYS A 1 259 ? -7.909 26.298 8.409 1.00 80.88 259 CYS A O 1
ATOM 1743 N N . SER A 1 260 ? -6.343 27.874 8.163 1.00 81.62 260 SER A N 1
ATOM 1744 C CA . SER A 1 260 ? -7.035 28.840 9.001 1.00 81.62 260 SER A CA 1
ATOM 1745 C C . SER A 1 260 ? -8.069 29.588 8.174 1.00 81.62 260 SER A C 1
ATOM 1747 O O . SER A 1 260 ? -7.719 30.357 7.284 1.00 81.62 260 SER A O 1
ATOM 1749 N N . LEU A 1 261 ? -9.352 29.395 8.479 1.00 71.44 261 LEU A N 1
ATOM 1750 C CA . LEU A 1 261 ? -10.448 30.080 7.781 1.00 71.44 261 LEU A CA 1
ATOM 1751 C C . LEU A 1 261 ? -10.499 31.590 8.070 1.00 71.44 261 LEU A C 1
ATOM 1753 O O . LEU A 1 261 ? -11.173 32.324 7.355 1.00 71.44 261 LEU A O 1
ATOM 1757 N N . THR A 1 262 ? -9.789 32.059 9.100 1.00 75.31 262 THR A N 1
ATOM 1758 C CA . THR A 1 262 ? -9.719 33.483 9.460 1.00 75.31 262 THR A CA 1
ATOM 1759 C C . THR A 1 262 ? -8.615 34.209 8.695 1.00 75.31 262 THR A C 1
ATOM 1761 O O . THR A 1 262 ? -8.788 35.361 8.311 1.00 75.31 262 THR A O 1
ATOM 1764 N N . THR A 1 263 ? -7.467 33.557 8.487 1.00 80.50 263 THR A N 1
ATOM 1765 C CA . THR A 1 263 ? -6.299 34.168 7.827 1.00 80.50 263 THR A CA 1
ATOM 1766 C C . THR A 1 263 ? -6.071 33.657 6.410 1.00 80.50 263 THR A C 1
ATOM 1768 O O . THR A 1 263 ? -5.238 34.213 5.700 1.00 80.50 263 THR A O 1
ATOM 1771 N N . PHE A 1 264 ? -6.797 32.614 5.996 1.00 80.50 264 PHE A N 1
ATOM 1772 C CA . PHE A 1 264 ? -6.636 31.911 4.722 1.00 80.50 264 PHE A CA 1
ATOM 1773 C C . PHE A 1 264 ? -5.201 31.42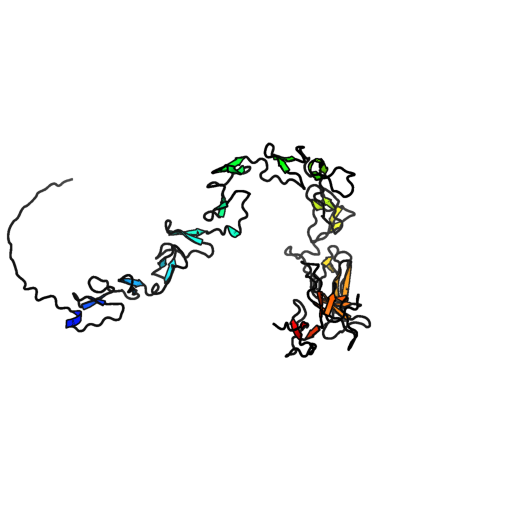4 4.472 1.00 80.50 264 PHE A C 1
ATOM 1775 O O . PHE A 1 264 ? -4.732 31.354 3.339 1.00 80.50 264 PHE A O 1
ATOM 1782 N N . GLN A 1 265 ? -4.492 31.082 5.550 1.00 84.50 265 GLN A N 1
ATOM 1783 C CA . GLN A 1 265 ? -3.131 30.556 5.519 1.00 84.50 265 GLN A CA 1
ATOM 1784 C C . GLN A 1 265 ? -3.067 29.188 6.192 1.00 84.50 265 GLN A C 1
ATOM 1786 O O . GLN A 1 265 ? -3.814 28.903 7.132 1.00 84.50 265 GLN A O 1
ATOM 1791 N N . CYS A 1 266 ? -2.143 28.350 5.726 1.00 82.00 266 CYS A N 1
ATOM 1792 C CA . CYS A 1 266 ? -1.809 27.099 6.393 1.00 82.00 266 CYS A CA 1
ATOM 1793 C C . CYS A 1 266 ? -1.094 27.420 7.709 1.00 82.00 266 CYS A C 1
ATOM 1795 O O . CYS A 1 266 ? -0.018 28.018 7.709 1.00 82.00 266 CYS A O 1
ATOM 1797 N N . GLN A 1 267 ? -1.723 27.065 8.823 1.00 77.88 267 GLN A N 1
ATOM 1798 C CA . GLN A 1 267 ? -1.227 27.294 10.175 1.00 77.88 267 GLN A CA 1
ATOM 1799 C C . GLN A 1 267 ? -0.903 25.959 10.847 1.00 77.88 267 GLN A C 1
ATOM 1801 O O . GLN A 1 267 ? -1.529 24.937 10.564 1.00 77.88 267 GLN A O 1
ATOM 1806 N N . GLY A 1 268 ? 0.084 25.986 11.741 1.00 69.88 268 GLY A N 1
ATOM 1807 C CA . GLY A 1 268 ? 0.577 24.805 12.444 1.00 69.88 268 GLY A CA 1
ATOM 1808 C C . GLY A 1 268 ? 1.707 24.078 11.714 1.00 69.88 268 GLY A C 1
ATOM 1809 O O . GLY A 1 268 ? 2.358 24.637 10.823 1.00 69.88 268 GLY A O 1
ATOM 1810 N N . GLY A 1 269 ? 1.959 22.842 12.138 1.00 66.19 269 GLY A N 1
ATOM 1811 C CA . GLY A 1 269 ? 2.960 21.944 11.563 1.00 66.19 269 GLY A CA 1
ATOM 1812 C C . GLY A 1 269 ? 4.249 21.829 12.364 1.00 66.19 269 GLY A C 1
ATOM 1813 O O . GLY A 1 269 ? 4.667 20.721 12.680 1.00 66.19 269 GLY A O 1
ATOM 1814 N N . GLU A 1 270 ? 4.829 22.942 12.821 1.00 71.44 270 GLU A N 1
ATOM 1815 C 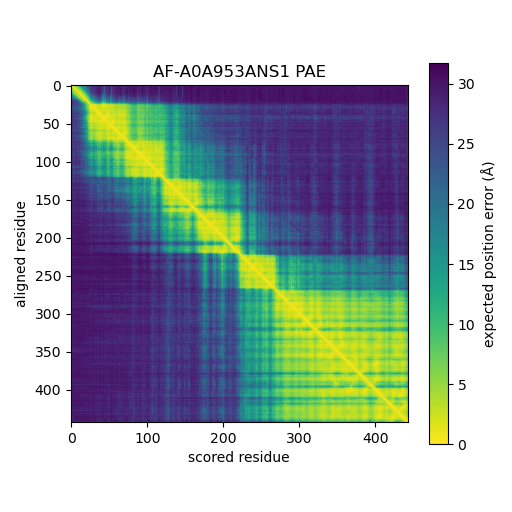CA . GLU A 1 270 ? 6.081 22.887 13.600 1.00 71.44 270 GLU A CA 1
ATOM 1816 C C . GLU A 1 270 ? 5.929 22.100 14.908 1.00 71.44 270 GLU A C 1
ATOM 1818 O O . GLU A 1 270 ? 6.803 21.320 15.262 1.00 71.44 270 GLU A O 1
ATOM 1823 N N . GLN A 1 271 ? 4.789 22.235 15.590 1.00 77.81 271 GLN A N 1
ATOM 1824 C CA . GLN A 1 271 ? 4.515 21.514 16.842 1.00 77.81 271 GLN A CA 1
ATOM 1825 C C . GLN A 1 271 ? 4.322 19.999 16.632 1.00 77.81 271 GLN A C 1
ATOM 1827 O O . GLN A 1 271 ? 4.491 19.202 17.556 1.00 77.81 271 GLN A O 1
ATOM 1832 N N . CYS A 1 272 ? 3.976 19.602 15.405 1.00 79.19 272 CYS A N 1
ATOM 1833 C CA . CYS A 1 272 ? 3.759 18.220 14.987 1.00 79.19 272 CYS A CA 1
ATOM 1834 C C . CYS A 1 272 ? 4.896 17.676 14.119 1.00 79.19 272 CYS A C 1
ATOM 1836 O O . CYS A 1 272 ? 4.792 16.564 13.602 1.00 79.19 272 CYS A O 1
ATOM 1838 N N . THR A 1 273 ? 5.980 18.437 13.987 1.00 79.50 273 THR A N 1
ATOM 1839 C CA . THR A 1 273 ? 7.180 18.058 13.254 1.00 79.50 273 THR A CA 1
ATOM 1840 C C . THR A 1 273 ? 8.300 17.816 14.258 1.00 79.50 273 THR A C 1
ATOM 1842 O O . THR A 1 273 ? 8.557 18.616 15.155 1.00 79.50 273 THR A O 1
ATOM 1845 N N . LEU A 1 274 ? 8.951 16.666 14.145 1.00 79.44 274 LEU A N 1
ATOM 1846 C CA . LEU A 1 274 ? 10.142 16.325 14.906 1.00 79.44 274 LEU A CA 1
ATOM 1847 C C . LEU A 1 274 ? 11.325 17.204 14.448 1.00 79.44 274 LEU A C 1
ATOM 1849 O O . LEU A 1 274 ? 11.316 17.714 13.328 1.00 79.44 274 LEU A O 1
ATOM 1853 N N . PRO A 1 275 ? 12.377 17.385 15.269 1.00 79.75 275 PRO A N 1
ATOM 1854 C CA . PRO A 1 275 ? 13.522 18.232 14.912 1.00 79.75 275 PRO A CA 1
ATOM 1855 C C . PRO A 1 275 ? 14.250 17.841 13.613 1.00 79.75 275 PRO A C 1
ATOM 1857 O O . PRO A 1 275 ? 14.963 18.660 13.040 1.00 79.75 275 PRO A O 1
ATOM 1860 N N . ASP A 1 276 ? 14.090 16.599 13.157 1.00 80.44 276 ASP A N 1
ATOM 1861 C CA . ASP A 1 276 ? 14.631 16.063 11.904 1.00 80.44 276 ASP A CA 1
ATOM 1862 C C . ASP A 1 276 ? 13.730 16.326 10.679 1.00 80.44 276 ASP A C 1
ATOM 1864 O O . ASP A 1 276 ? 14.063 15.918 9.567 1.00 80.44 276 ASP A O 1
ATOM 1868 N N . GLY A 1 277 ? 12.600 17.014 10.865 1.00 76.69 277 GLY A N 1
ATOM 1869 C CA . GLY A 1 277 ? 11.603 17.265 9.826 1.00 76.69 277 GLY A CA 1
ATOM 1870 C C . GLY A 1 277 ? 10.593 16.129 9.634 1.00 76.69 277 GLY A C 1
ATOM 1871 O O . GLY A 1 277 ? 9.722 16.244 8.771 1.00 76.69 277 GLY A O 1
ATOM 1872 N N . GLY A 1 278 ? 10.684 15.039 10.405 1.00 77.31 278 GLY A N 1
ATOM 1873 C CA . GLY A 1 278 ? 9.719 13.941 10.368 1.00 77.31 278 GLY A CA 1
ATOM 1874 C C . GLY A 1 278 ? 8.392 14.301 11.041 1.00 77.31 278 GLY A C 1
ATOM 1875 O O . GLY A 1 278 ? 8.345 15.131 11.942 1.00 77.31 278 GLY A O 1
ATOM 1876 N N . MET A 1 279 ? 7.287 13.662 10.646 1.00 76.62 279 MET A N 1
ATOM 1877 C CA . MET A 1 279 ? 6.007 13.851 11.343 1.00 76.62 279 MET A CA 1
ATOM 1878 C C . MET A 1 279 ? 6.026 13.179 12.721 1.00 76.62 279 MET A C 1
ATOM 1880 O O . MET A 1 279 ? 6.491 12.047 12.869 1.00 76.62 279 MET A O 1
ATOM 1884 N N . LYS A 1 280 ? 5.459 13.850 13.728 1.00 84.25 280 LYS A N 1
ATOM 1885 C CA . LYS A 1 280 ? 5.245 13.286 15.061 1.00 84.25 280 LYS A CA 1
ATOM 1886 C C . LYS A 1 280 ? 4.300 12.090 14.964 1.00 84.25 280 LYS A C 1
ATOM 1888 O O . LYS A 1 280 ? 3.134 12.225 14.598 1.00 84.25 280 LYS A O 1
ATOM 1893 N N . ILE A 1 281 ? 4.812 10.914 15.315 1.00 85.88 281 ILE A N 1
ATOM 1894 C CA . ILE A 1 281 ? 4.026 9.682 15.353 1.00 85.88 281 ILE A CA 1
ATOM 1895 C C . ILE A 1 281 ? 3.197 9.690 16.635 1.00 85.88 281 ILE A C 1
ATOM 1897 O O . ILE A 1 281 ? 3.740 9.678 17.740 1.00 85.88 281 ILE A O 1
ATOM 1901 N N . CYS A 1 282 ? 1.880 9.721 16.473 1.00 87.25 282 CYS A N 1
ATOM 1902 C CA . CYS A 1 282 ? 0.942 9.697 17.580 1.00 87.25 282 CYS A CA 1
ATOM 1903 C C . CYS A 1 282 ? 0.480 8.261 17.883 1.00 87.25 282 CYS A C 1
ATOM 1905 O O . CYS A 1 282 ? 0.198 7.497 16.956 1.00 87.25 282 CYS A O 1
ATOM 1907 N N . PRO A 1 283 ? 0.436 7.856 19.165 1.00 84.94 283 PRO A N 1
ATOM 1908 C CA . PRO A 1 283 ? 0.079 6.496 19.546 1.00 84.94 283 PRO A CA 1
ATOM 1909 C C . PRO A 1 283 ? -1.437 6.256 19.456 1.00 84.94 283 PRO A C 1
ATOM 1911 O O . PRO A 1 283 ? -2.236 7.193 19.466 1.00 84.94 283 PRO A O 1
ATOM 1914 N N . LEU A 1 284 ? -1.838 4.981 19.422 1.00 81.94 284 LEU A N 1
ATOM 1915 C CA . LEU A 1 284 ? -3.222 4.539 19.672 1.00 81.94 284 LEU A CA 1
ATOM 1916 C C . LEU A 1 284 ? -4.293 5.216 18.794 1.00 81.94 284 LEU A C 1
ATOM 1918 O O . LEU A 1 284 ? -5.388 5.514 19.272 1.00 81.94 284 LEU A O 1
ATOM 1922 N N . GLY A 1 285 ? -3.964 5.485 17.526 1.00 80.81 285 GLY A N 1
ATOM 1923 C CA . GLY A 1 285 ? -4.885 6.086 16.555 1.00 80.81 285 GLY A CA 1
ATOM 1924 C C . GLY A 1 285 ? -5.130 7.585 16.724 1.00 80.81 285 GLY A C 1
ATOM 1925 O O . GLY A 1 285 ? -5.949 8.149 16.007 1.00 80.81 285 GLY A O 1
ATOM 1926 N N . THR A 1 286 ? -4.430 8.249 17.644 1.00 88.94 286 THR A N 1
ATOM 1927 C CA . THR A 1 286 ? -4.513 9.708 17.787 1.00 88.94 286 THR A CA 1
ATOM 1928 C C . THR A 1 286 ? -3.784 10.423 16.645 1.00 88.94 286 THR A C 1
ATOM 1930 O O . THR A 1 286 ? -2.918 9.859 15.977 1.00 88.94 286 THR A O 1
ATOM 1933 N N . SER A 1 287 ? -4.134 11.686 16.416 1.00 88.56 287 SER A N 1
ATOM 1934 C CA . SER A 1 287 ? -3.471 12.568 15.453 1.00 88.56 287 SER A CA 1
ATOM 1935 C C . SER A 1 287 ? -2.917 13.788 16.176 1.00 88.56 287 SER A C 1
ATOM 1937 O O . SER A 1 287 ? -3.506 14.261 17.146 1.00 88.56 287 SER A O 1
ATOM 1939 N N . CYS A 1 288 ? -1.769 14.293 15.734 1.00 87.06 288 CYS A N 1
ATOM 1940 C CA . CYS A 1 288 ? -1.166 15.462 16.363 1.00 87.06 288 CYS A CA 1
ATOM 1941 C C . CYS A 1 288 ? -2.038 16.696 16.104 1.00 87.06 288 CYS A C 1
ATOM 1943 O O . CYS A 1 288 ? -2.364 16.988 14.954 1.00 87.06 288 CYS A O 1
ATOM 1945 N N . ASP A 1 289 ? -2.434 17.396 17.164 1.00 87.50 289 ASP A N 1
ATOM 1946 C CA . ASP A 1 289 ? -3.117 18.675 17.060 1.00 87.50 289 ASP A CA 1
ATOM 1947 C C . ASP A 1 289 ? -2.089 19.750 16.672 1.00 87.50 289 ASP A C 1
ATOM 1949 O O . ASP A 1 289 ? -1.159 20.026 17.433 1.00 87.50 289 ASP A O 1
ATOM 1953 N N . PRO A 1 290 ? -2.217 20.363 15.487 1.00 81.31 290 PRO A N 1
ATOM 1954 C CA . PRO A 1 290 ? -1.249 21.335 14.999 1.00 81.31 290 PRO A CA 1
ATOM 1955 C C . PRO A 1 290 ? -1.231 22.648 15.791 1.00 81.31 290 PRO A C 1
ATOM 1957 O O . PRO A 1 290 ? -0.305 23.437 15.594 1.00 81.31 290 PRO A O 1
ATOM 1960 N N . GLU A 1 291 ? -2.225 22.909 16.649 1.00 82.12 291 GLU A N 1
ATOM 1961 C CA . GLU A 1 291 ? -2.267 24.109 17.492 1.00 82.12 291 GLU A CA 1
ATOM 1962 C C . GLU A 1 291 ? -1.340 24.008 18.707 1.00 82.12 291 GLU A C 1
ATOM 1964 O O . GLU A 1 291 ? -0.698 24.998 19.060 1.00 82.12 291 GLU A O 1
ATOM 1969 N N . ASP A 1 292 ? -1.243 22.832 19.334 1.00 86.81 292 ASP A N 1
ATOM 1970 C CA . ASP A 1 292 ? -0.490 22.639 20.584 1.00 86.81 292 ASP A CA 1
ATOM 1971 C C . ASP A 1 292 ? 0.528 21.487 20.552 1.00 86.81 292 ASP A C 1
ATOM 1973 O O . ASP A 1 292 ? 1.275 21.288 21.511 1.00 86.81 292 ASP A O 1
ATOM 1977 N N . GLY A 1 293 ? 0.599 20.737 19.452 1.00 87.81 293 GLY A N 1
ATOM 1978 C CA . GLY A 1 293 ? 1.504 19.604 19.280 1.00 87.81 293 GLY A CA 1
ATOM 1979 C C . GLY A 1 293 ? 1.107 18.359 20.066 1.00 87.81 293 GLY A C 1
ATOM 1980 O O . GLY A 1 293 ? 1.878 17.394 20.107 1.00 87.81 293 GLY A O 1
ATOM 1981 N N . VAL A 1 294 ? -0.048 18.342 20.732 1.00 91.62 294 VAL A N 1
ATOM 1982 C CA . VAL A 1 294 ? -0.493 17.211 21.550 1.00 91.62 294 VAL A CA 1
ATOM 1983 C C . VAL A 1 294 ? -1.217 16.195 20.670 1.00 91.62 294 VAL A C 1
ATOM 1985 O O . VAL A 1 294 ? -2.001 16.546 19.798 1.00 91.62 294 VAL A O 1
ATOM 1988 N N . CYS A 1 295 ? -0.960 14.906 20.883 1.00 90.31 295 CYS A N 1
ATOM 1989 C CA . CYS A 1 295 ? -1.679 13.847 20.183 1.00 90.31 295 CYS A CA 1
ATOM 1990 C C . CYS A 1 295 ? -3.103 13.723 20.741 1.00 90.31 295 CYS A C 1
ATOM 1992 O O . CYS A 1 295 ? -3.283 13.371 21.908 1.00 90.31 295 CYS A O 1
ATOM 1994 N N . LYS A 1 296 ? -4.104 14.022 19.911 1.00 92.06 296 LYS A N 1
ATOM 1995 C CA . LYS A 1 296 ? -5.524 14.043 20.274 1.00 92.06 296 LYS A CA 1
ATOM 1996 C C . LYS A 1 296 ? -6.337 13.138 19.360 1.00 92.06 296 LYS A C 1
ATOM 1998 O O . LYS A 1 296 ? -6.010 12.944 18.188 1.00 92.06 296 LYS A O 1
ATOM 2003 N N . CYS A 1 297 ? -7.420 12.587 19.883 1.00 91.69 297 CYS A N 1
ATOM 2004 C CA . CYS A 1 297 ? -8.384 11.857 19.081 1.00 91.69 297 CYS A CA 1
ATOM 2005 C C . CYS A 1 297 ? -9.229 12.844 18.273 1.00 91.69 297 CYS A C 1
ATOM 2007 O O . CYS A 1 297 ? -9.906 13.684 18.858 1.00 91.69 297 CYS A O 1
ATOM 2009 N N . GLY A 1 298 ? -9.149 12.796 16.943 1.00 85.25 298 GLY A N 1
ATOM 2010 C CA . GLY A 1 298 ? -9.693 13.831 16.052 1.00 85.25 298 GLY A CA 1
ATOM 2011 C C . GLY A 1 298 ? -8.666 14.850 15.556 1.00 85.25 298 GLY A C 1
ATOM 2012 O O . GLY A 1 298 ? -8.981 15.638 14.667 1.00 85.25 298 GLY A O 1
ATOM 2013 N N . GLY A 1 299 ? -7.441 14.857 16.096 1.00 85.94 299 GLY A N 1
ATOM 2014 C CA . GLY A 1 299 ? -6.464 15.911 15.815 1.00 85.94 299 GLY A CA 1
ATOM 2015 C C . GLY A 1 299 ? -6.921 17.262 16.372 1.00 85.94 299 GLY A C 1
ATOM 2016 O O . GLY A 1 299 ? -7.179 17.382 17.570 1.00 85.94 299 GLY A O 1
ATOM 2017 N N . ARG A 1 300 ? -7.017 18.286 15.514 1.00 83.56 300 ARG A N 1
ATOM 2018 C CA . ARG A 1 300 ? -7.345 19.663 15.920 1.00 83.56 300 ARG A CA 1
ATOM 2019 C C . ARG A 1 300 ? -8.689 19.750 16.639 1.00 83.56 300 ARG A C 1
ATOM 2021 O O . ARG A 1 300 ? -9.722 19.413 16.065 1.00 83.56 300 ARG A O 1
ATOM 2028 N N . GLY A 1 301 ? -8.676 20.269 17.866 1.00 84.06 301 GLY A N 1
ATOM 2029 C CA . GLY A 1 301 ? -9.888 20.402 18.684 1.00 84.06 301 GLY A CA 1
ATOM 2030 C C . GLY A 1 301 ? -10.450 19.067 19.186 1.00 84.06 301 GLY A C 1
ATOM 2031 O O . GLY A 1 301 ? -11.538 19.042 19.757 1.00 84.06 301 GLY A O 1
ATOM 2032 N N . GLY A 1 302 ? -9.712 17.975 18.973 1.00 89.25 302 GLY A N 1
ATOM 2033 C CA . GLY A 1 302 ? -9.981 16.676 19.562 1.00 89.25 302 GLY A CA 1
ATOM 2034 C C . GLY A 1 302 ? -9.720 16.651 21.066 1.00 89.25 302 GLY A C 1
ATOM 2035 O O . GLY A 1 302 ? -9.279 17.634 21.664 1.00 89.25 302 GLY A O 1
ATOM 2036 N N . GLU A 1 303 ? -9.956 15.500 21.683 1.00 93.12 303 GLU A N 1
ATOM 2037 C CA . GLU A 1 303 ? -9.656 15.274 23.100 1.00 93.12 303 GLU A CA 1
ATOM 2038 C C . GLU A 1 303 ? -8.392 14.415 23.267 1.00 93.12 303 GLU A C 1
ATOM 2040 O O . GLU A 1 303 ? -8.056 13.596 22.409 1.00 93.12 303 GLU A O 1
ATOM 2045 N N . VAL A 1 304 ? -7.655 14.614 24.361 1.00 94.12 304 VAL A N 1
ATOM 2046 C CA . VAL A 1 304 ? -6.495 13.777 24.700 1.00 94.12 304 VAL A CA 1
ATOM 2047 C C . VAL A 1 304 ? -7.009 12.499 25.357 1.00 94.12 304 VAL A C 1
ATOM 2049 O O . VAL A 1 304 ? -7.623 12.578 26.419 1.00 94.12 304 VAL A O 1
ATOM 2052 N N . CYS A 1 305 ? -6.747 11.336 24.755 1.00 94.38 305 CYS A N 1
ATOM 2053 C CA . CYS A 1 305 ? -7.112 10.055 25.363 1.00 94.38 305 CYS A CA 1
ATOM 2054 C C . CYS A 1 305 ? -6.255 9.779 26.599 1.00 94.38 305 CYS A C 1
ATOM 2056 O O . CYS A 1 305 ? -5.048 10.044 26.599 1.00 94.38 305 CYS A O 1
ATOM 2058 N N . ASN A 1 306 ? -6.867 9.221 27.641 1.00 92.94 306 ASN A N 1
ATOM 2059 C CA . ASN A 1 306 ? -6.159 8.859 28.860 1.00 92.94 306 ASN A CA 1
ATOM 2060 C C . ASN A 1 306 ? -5.106 7.771 28.583 1.00 92.94 306 ASN A C 1
ATOM 2062 O O . ASN A 1 306 ? -5.427 6.694 28.095 1.00 92.94 306 ASN A O 1
ATOM 2066 N N . SER A 1 307 ? -3.842 8.018 28.927 1.00 89.12 307 SER A N 1
ATOM 2067 C CA . SER A 1 307 ? -2.753 7.044 28.751 1.00 89.12 307 SER A CA 1
ATOM 2068 C C . SER A 1 307 ? -2.688 5.983 29.856 1.00 89.12 307 SER A C 1
ATOM 2070 O O . SER A 1 307 ? -1.813 5.123 29.837 1.00 89.12 307 SER A O 1
ATOM 2072 N N . GLY A 1 308 ? -3.550 6.082 30.872 1.00 88.88 308 GLY A N 1
ATOM 2073 C CA . GLY A 1 308 ? -3.513 5.254 32.076 1.00 88.88 308 GLY A CA 1
ATOM 2074 C C . GLY A 1 308 ? -2.443 5.661 33.099 1.00 88.88 308 GLY A C 1
ATOM 2075 O O . GLY A 1 308 ? -2.445 5.154 34.221 1.00 88.88 308 GLY A O 1
ATOM 2076 N N . ALA A 1 309 ? -1.558 6.611 32.768 1.00 88.50 309 ALA A N 1
ATOM 2077 C CA . ALA A 1 309 ? -0.476 7.055 33.654 1.00 88.50 309 ALA A CA 1
ATOM 2078 C C . ALA A 1 309 ? -0.983 7.705 34.956 1.00 88.50 309 ALA A C 1
ATOM 2080 O O . ALA A 1 309 ? -0.345 7.575 36.000 1.00 88.50 309 ALA A O 1
ATOM 2081 N N . ASP A 1 310 ? -2.158 8.336 34.909 1.00 86.56 310 ASP A N 1
ATOM 2082 C CA . ASP A 1 310 ? -2.782 9.010 36.055 1.00 86.56 310 ASP A CA 1
ATOM 2083 C C . ASP A 1 310 ? -3.680 8.074 36.891 1.00 86.56 310 ASP A C 1
ATOM 2085 O O . ASP A 1 310 ? -4.482 8.525 37.710 1.00 86.56 310 ASP A O 1
ATOM 2089 N N . GLY A 1 311 ? -3.582 6.755 36.682 1.00 86.94 311 GLY A N 1
ATOM 2090 C CA . GLY A 1 311 ? -4.373 5.746 37.396 1.00 86.94 311 GLY A CA 1
ATOM 2091 C C . GLY A 1 311 ? -5.812 5.576 36.892 1.00 86.94 311 GLY A C 1
ATOM 2092 O O . GLY A 1 311 ? -6.579 4.819 37.487 1.00 86.94 311 GLY A O 1
ATOM 2093 N N . GLY A 1 312 ? -6.186 6.263 35.807 1.00 89.38 312 GLY A N 1
ATOM 2094 C CA . GLY A 1 312 ? -7.419 5.997 35.061 1.00 89.38 312 GLY A CA 1
ATOM 2095 C C . GLY A 1 312 ? -7.279 4.811 34.096 1.00 89.38 312 GLY A C 1
ATOM 2096 O O . GLY A 1 312 ? -6.174 4.304 33.903 1.00 89.38 312 GLY A O 1
ATOM 2097 N N . PRO A 1 313 ? -8.381 4.338 33.487 1.00 90.56 313 PRO A N 1
ATOM 2098 C CA . PRO A 1 313 ? -8.296 3.332 32.436 1.00 90.56 313 PRO A CA 1
ATOM 2099 C C . PRO A 1 313 ? -7.593 3.907 31.200 1.00 90.56 313 PRO A C 1
ATOM 2101 O O . PRO A 1 313 ? -7.851 5.044 30.813 1.00 90.56 313 PRO A O 1
ATOM 2104 N N . GLU A 1 314 ? -6.721 3.114 30.581 1.00 92.38 314 GLU A N 1
ATOM 2105 C CA . GLU A 1 314 ? -6.085 3.469 29.311 1.00 92.38 314 GLU A CA 1
ATOM 2106 C C . GLU A 1 314 ? -7.136 3.539 28.196 1.00 92.38 314 GLU A C 1
ATOM 2108 O O . GLU A 1 314 ? -7.975 2.644 28.060 1.00 92.38 314 GLU A O 1
ATOM 2113 N N . GLU A 1 315 ? -7.083 4.587 27.382 1.00 93.88 315 GLU A N 1
ATOM 2114 C CA . GLU A 1 315 ? -8.000 4.865 26.286 1.00 93.88 315 GLU A CA 1
ATOM 2115 C C . GLU A 1 315 ? -7.272 4.904 24.940 1.00 93.88 315 GLU A C 1
ATOM 2117 O O . GLU A 1 315 ? -6.125 5.329 24.821 1.00 93.88 315 GLU A O 1
ATOM 2122 N N . THR A 1 316 ? -7.980 4.499 23.893 1.00 92.44 316 THR A N 1
ATOM 2123 C CA . THR A 1 316 ? -7.531 4.541 22.502 1.00 92.44 316 THR A CA 1
ATOM 2124 C C . THR A 1 316 ? -8.487 5.395 21.681 1.00 92.44 316 THR A C 1
ATOM 2126 O O . THR A 1 316 ? -9.683 5.472 21.980 1.00 92.44 316 THR A O 1
ATOM 2129 N N . CYS A 1 317 ? -7.970 6.053 20.645 1.00 93.19 317 CYS A N 1
ATOM 2130 C CA . CYS A 1 317 ? -8.808 6.799 19.726 1.00 93.19 317 CYS A CA 1
ATOM 2131 C C . CYS A 1 317 ? -9.482 5.840 18.749 1.00 93.19 317 CYS A C 1
ATOM 2133 O O . CYS A 1 317 ? -8.815 5.178 17.954 1.00 93.19 317 CYS A O 1
ATOM 2135 N N . VAL A 1 318 ? -10.810 5.781 18.802 1.00 90.00 318 VAL A N 1
ATOM 2136 C CA . VAL A 1 318 ? -11.601 4.963 17.884 1.00 90.00 318 VAL A CA 1
ATOM 2137 C C . VAL A 1 318 ? -12.179 5.865 16.810 1.00 90.00 318 VAL A C 1
ATOM 2139 O O . VAL A 1 318 ? -12.984 6.754 17.098 1.00 90.00 318 VAL A O 1
ATOM 2142 N N . GLU A 1 319 ? -11.769 5.624 15.569 1.00 82.50 319 GLU A N 1
ATOM 2143 C CA . GLU A 1 319 ? -12.301 6.306 14.398 1.00 82.50 319 GLU A CA 1
ATOM 2144 C C . GLU A 1 319 ? -13.541 5.574 13.886 1.00 82.50 319 GLU A C 1
ATOM 2146 O O . GLU A 1 319 ? -13.478 4.435 13.435 1.00 82.50 319 GLU A O 1
ATOM 2151 N N . SER A 1 320 ? -14.688 6.243 13.962 1.00 70.44 320 SER A N 1
ATOM 2152 C CA . SER A 1 320 ? -15.896 5.846 13.247 1.00 70.44 320 SER A CA 1
ATOM 2153 C C . SER A 1 320 ? -16.106 6.760 12.043 1.00 70.44 320 SER A C 1
ATOM 2155 O O . SER A 1 320 ? -15.594 7.878 12.002 1.00 70.44 320 SER A O 1
ATOM 2157 N N . ILE A 1 321 ? -16.943 6.330 11.099 1.00 61.12 321 ILE A N 1
ATOM 2158 C CA . ILE A 1 321 ? -17.287 7.102 9.893 1.00 61.12 321 ILE A CA 1
ATOM 2159 C C . ILE A 1 321 ? -17.860 8.509 10.167 1.00 61.12 321 ILE A C 1
ATOM 2161 O O . ILE A 1 321 ? -17.909 9.323 9.249 1.00 61.12 321 ILE A O 1
ATOM 2165 N N . PHE A 1 322 ? -18.298 8.810 11.397 1.00 62.34 322 PHE A N 1
ATOM 2166 C CA . PHE A 1 322 ? -18.887 10.107 11.755 1.00 62.34 322 PHE A CA 1
ATOM 2167 C C . PHE A 1 322 ? -18.188 10.826 12.913 1.00 62.34 322 PHE A C 1
ATOM 2169 O O . PHE A 1 322 ? -18.447 12.008 13.131 1.00 62.34 322 PHE A O 1
ATOM 2176 N N . SER A 1 323 ? -17.333 10.144 13.675 1.00 78.50 323 SER A N 1
ATOM 2177 C CA . SER A 1 323 ? -16.680 10.731 14.845 1.00 78.50 323 SER A CA 1
ATOM 2178 C C . SER A 1 323 ? -15.444 9.948 15.266 1.00 78.50 323 SER A C 1
ATOM 2180 O O . SER A 1 323 ? -15.430 8.718 15.204 1.00 78.50 323 SER A O 1
ATOM 2182 N N . GLN A 1 324 ? -14.453 10.668 15.782 1.00 87.12 324 GLN A N 1
ATOM 2183 C CA . GLN A 1 324 ? -13.329 10.105 16.522 1.00 87.12 324 GLN A CA 1
ATOM 2184 C C . GLN A 1 324 ? -13.577 10.364 18.014 1.00 87.12 324 GLN A C 1
ATOM 2186 O O . GLN A 1 324 ? -13.958 11.472 18.393 1.00 87.12 324 GLN A O 1
ATOM 2191 N N . THR A 1 325 ? -13.462 9.340 18.856 1.00 92.19 325 THR A N 1
ATOM 2192 C CA . THR A 1 325 ? -13.727 9.461 20.301 1.00 92.19 325 THR A CA 1
ATOM 2193 C C . THR A 1 325 ? -12.774 8.577 21.089 1.00 92.19 325 THR A C 1
ATOM 2195 O O . THR A 1 325 ? -12.478 7.459 20.657 1.00 92.19 325 THR A O 1
ATOM 2198 N N . CYS A 1 326 ? -12.321 9.050 22.250 1.00 94.44 326 CYS A N 1
ATOM 2199 C CA . CYS A 1 326 ? -11.531 8.226 23.153 1.00 94.44 326 CYS A CA 1
ATOM 2200 C C . CYS A 1 326 ? -12.413 7.147 23.789 1.00 94.44 326 CYS A C 1
ATOM 2202 O O . CYS A 1 326 ? -13.512 7.400 24.289 1.00 94.44 326 CYS A O 1
ATOM 2204 N N . ARG A 1 327 ? -11.956 5.898 23.716 1.00 94.69 327 ARG A N 1
ATOM 2205 C CA . ARG A 1 327 ? -12.642 4.744 24.298 1.00 94.69 327 ARG A CA 1
ATOM 2206 C C . ARG A 1 327 ? -11.671 3.962 25.151 1.00 94.69 327 ARG A C 1
ATOM 2208 O O . ARG A 1 327 ? -10.544 3.719 24.732 1.00 94.69 327 ARG A O 1
ATOM 2215 N N . GLN A 1 328 ? -12.136 3.512 26.309 1.00 95.12 328 GLN A N 1
ATOM 2216 C CA . GLN A 1 328 ? -11.368 2.628 27.174 1.00 95.12 328 GLN A CA 1
ATOM 2217 C C . GLN A 1 328 ? -10.930 1.378 26.400 1.00 95.12 328 GLN A C 1
ATOM 2219 O O . GLN A 1 328 ? -11.755 0.690 25.795 1.00 95.12 328 GLN A O 1
ATOM 2224 N N . THR A 1 329 ? -9.635 1.093 26.438 1.00 93.19 329 THR A N 1
ATOM 2225 C CA . THR A 1 329 ? -9.050 -0.138 25.910 1.00 93.19 329 THR A CA 1
ATOM 2226 C C . THR A 1 329 ? -9.502 -1.336 26.736 1.00 93.19 329 THR A C 1
ATOM 2228 O O . THR A 1 329 ? -9.796 -1.239 27.933 1.00 93.19 329 THR A O 1
ATOM 2231 N N . CYS A 1 330 ? -9.585 -2.493 26.094 1.00 93.56 330 CYS A N 1
ATOM 2232 C CA . CYS A 1 330 ? -10.004 -3.717 26.758 1.00 93.56 330 CYS A CA 1
ATOM 2233 C C . CYS A 1 330 ? -9.311 -4.936 26.167 1.00 93.56 330 CYS A C 1
ATOM 2235 O O . CYS A 1 330 ? -8.788 -4.899 25.057 1.00 93.56 330 CYS A O 1
ATOM 2237 N N . ASP A 1 331 ? -9.336 -6.039 26.910 1.00 90.62 331 ASP A N 1
ATOM 2238 C CA . ASP A 1 331 ? -8.929 -7.337 26.386 1.00 90.62 331 ASP A CA 1
ATOM 2239 C C . ASP A 1 331 ? -10.192 -8.153 26.068 1.00 90.62 331 ASP A C 1
ATOM 2241 O O . ASP A 1 331 ? -10.968 -8.469 26.986 1.00 90.62 331 ASP A O 1
ATOM 2245 N N . PRO A 1 332 ? -10.420 -8.529 24.794 1.00 87.56 332 PRO A N 1
ATOM 2246 C CA . PRO A 1 332 ? -11.600 -9.292 24.397 1.00 87.56 332 PRO A CA 1
ATOM 2247 C C . PRO A 1 332 ? -11.770 -10.614 25.154 1.00 87.56 332 PRO A C 1
ATOM 2249 O O . PRO A 1 332 ? -12.897 -11.102 25.275 1.00 87.56 332 PRO A O 1
ATOM 2252 N N . ARG A 1 333 ? -10.682 -11.177 25.699 1.00 84.19 333 ARG A N 1
ATOM 2253 C CA . ARG A 1 333 ? -10.692 -12.411 26.499 1.00 84.19 333 ARG A CA 1
ATOM 2254 C C . ARG A 1 333 ? -11.283 -12.211 27.893 1.00 84.19 333 ARG A C 1
ATOM 2256 O O . ARG A 1 333 ? -11.891 -13.137 28.422 1.00 84.19 333 ARG A O 1
ATOM 2263 N N . PHE A 1 334 ? -11.121 -11.023 28.480 1.00 84.75 334 PHE A N 1
ATOM 2264 C CA . PHE A 1 334 ? -11.495 -10.747 29.872 1.00 84.75 334 PHE A CA 1
ATOM 2265 C C . PHE A 1 334 ? -12.765 -9.896 30.021 1.00 84.75 334 PHE A C 1
ATOM 2267 O O . PHE A 1 334 ? -13.320 -9.860 31.115 1.00 84.75 334 PHE A O 1
ATOM 2274 N N . GLN A 1 335 ? -13.248 -9.245 28.950 1.00 83.62 335 GLN A N 1
ATOM 2275 C CA . GLN A 1 335 ? -14.458 -8.397 28.960 1.00 83.62 335 GLN A CA 1
ATOM 2276 C C . GLN A 1 335 ? -14.467 -7.394 30.133 1.00 83.62 335 GLN A C 1
ATOM 2278 O O . GLN A 1 335 ? -15.462 -7.219 30.832 1.00 83.62 335 GLN A O 1
ATOM 2283 N N . ASN A 1 336 ? -13.339 -6.720 30.346 1.00 88.94 336 ASN A N 1
ATOM 2284 C CA . ASN A 1 336 ? -13.086 -5.789 31.449 1.00 88.94 336 ASN A CA 1
ATOM 2285 C C . ASN A 1 336 ? -13.715 -4.394 31.248 1.00 88.94 336 ASN A C 1
ATOM 2287 O O . ASN A 1 336 ? -13.162 -3.389 31.695 1.00 88.94 336 ASN A O 1
ATOM 2291 N N . CYS A 1 337 ? -14.860 -4.329 30.571 1.00 93.88 337 CYS A N 1
ATOM 2292 C CA . CYS A 1 337 ? -15.538 -3.078 30.261 1.00 93.88 337 CYS A CA 1
ATOM 2293 C C . CYS A 1 337 ? -16.497 -2.632 31.375 1.00 93.88 337 CYS A C 1
ATOM 2295 O O . CYS A 1 337 ? -17.008 -3.470 32.125 1.00 93.88 337 CYS A O 1
ATOM 2297 N N . PRO A 1 338 ? -16.780 -1.318 31.486 1.00 93.88 338 PRO A N 1
ATOM 2298 C CA . PRO A 1 338 ? -17.799 -0.805 32.395 1.00 93.88 338 PRO A CA 1
ATOM 2299 C C . PRO A 1 338 ? -19.173 -1.446 32.156 1.00 93.88 338 PRO A C 1
ATOM 2301 O O . PRO A 1 338 ? -19.488 -1.895 31.053 1.00 93.88 338 PRO A O 1
ATOM 2304 N N . ALA A 1 339 ? -20.024 -1.446 33.184 1.00 92.12 339 ALA A N 1
ATOM 2305 C CA . ALA A 1 339 ? -21.368 -2.012 33.093 1.00 92.12 339 ALA A CA 1
ATOM 2306 C C . ALA A 1 339 ? -22.159 -1.424 31.905 1.00 92.12 339 ALA A C 1
ATOM 2308 O O . ALA A 1 339 ? -22.239 -0.207 31.738 1.00 92.12 339 ALA A O 1
ATOM 2309 N N . GLY A 1 340 ? -22.754 -2.302 31.090 1.00 90.69 340 GLY A N 1
ATOM 2310 C CA . GLY A 1 340 ? -23.492 -1.926 29.876 1.00 90.69 340 GLY A CA 1
ATOM 2311 C C . GLY A 1 340 ? -22.628 -1.757 28.619 1.00 90.69 340 GLY A C 1
ATOM 2312 O O . GLY A 1 340 ? -23.168 -1.442 27.560 1.00 90.69 340 GLY A O 1
ATOM 2313 N N . GLN A 1 341 ? -21.316 -1.981 28.713 1.00 95.06 341 GLN A N 1
ATOM 2314 C CA . GLN A 1 341 ? -20.397 -2.002 27.578 1.00 95.06 341 GLN A CA 1
ATOM 2315 C C . GLN A 1 341 ? -19.751 -3.380 27.427 1.00 95.06 341 GLN A C 1
ATOM 2317 O O . GLN A 1 341 ? -19.660 -4.155 28.377 1.00 95.06 341 GLN A O 1
ATOM 2322 N N . PHE A 1 342 ? -19.279 -3.667 26.219 1.00 94.19 342 PHE A N 1
ATOM 2323 C CA . PHE A 1 342 ? -18.591 -4.907 25.878 1.00 94.19 342 PHE A CA 1
ATOM 2324 C C . PHE A 1 342 ? -17.312 -4.597 25.115 1.00 94.19 342 PHE A C 1
ATOM 2326 O O . PHE A 1 342 ? -17.186 -3.530 24.511 1.00 94.19 342 PHE A O 1
ATOM 2333 N N . CYS A 1 343 ? -16.370 -5.536 25.158 1.00 94.19 343 CYS A N 1
ATOM 2334 C CA . CYS A 1 343 ? -15.106 -5.391 24.459 1.00 94.19 343 CYS A CA 1
ATOM 2335 C C . CYS A 1 343 ? -15.248 -5.857 23.008 1.00 94.19 343 CYS A C 1
ATOM 2337 O O . CYS A 1 343 ? -15.558 -7.028 22.760 1.00 94.19 343 CYS A O 1
ATOM 2339 N N . TYR A 1 344 ? -15.007 -4.943 22.070 1.00 93.88 344 TYR A N 1
ATOM 2340 C CA . TYR A 1 344 ? -15.010 -5.192 20.629 1.00 93.88 344 TYR A CA 1
ATOM 2341 C C . TYR A 1 344 ? -13.613 -4.988 20.062 1.00 93.88 344 TYR A C 1
ATOM 2343 O O . TYR A 1 344 ? -12.848 -4.204 20.607 1.00 93.88 344 TYR A O 1
ATOM 2351 N N . PHE A 1 345 ? -13.299 -5.666 18.959 1.00 92.50 345 PHE A N 1
ATOM 2352 C CA . PHE A 1 345 ? -12.069 -5.450 18.200 1.00 92.50 345 PHE A CA 1
ATOM 2353 C C . PHE A 1 345 ? -12.425 -4.988 16.791 1.00 92.50 345 PHE A C 1
ATOM 2355 O O . PHE A 1 345 ? -13.223 -5.645 16.115 1.00 92.50 345 PHE A O 1
ATOM 2362 N N . ASP A 1 346 ? -11.847 -3.871 16.365 1.00 89.75 346 ASP A N 1
ATOM 2363 C CA . ASP A 1 346 ? -12.166 -3.236 15.090 1.00 89.75 346 ASP A CA 1
ATOM 2364 C C . ASP A 1 346 ? -10.980 -3.296 14.129 1.00 89.75 346 ASP A C 1
ATOM 2366 O O . ASP A 1 346 ? -9.982 -2.603 14.306 1.00 89.75 346 ASP A O 1
ATOM 2370 N N . THR A 1 347 ? -11.096 -4.136 13.099 1.00 87.19 347 THR A N 1
ATOM 2371 C CA . THR A 1 347 ? -10.093 -4.272 12.031 1.00 87.19 347 THR A CA 1
ATOM 2372 C C . THR A 1 347 ? -10.196 -3.199 10.953 1.00 87.19 347 THR A C 1
ATOM 2374 O O . THR A 1 347 ? -9.309 -3.117 10.104 1.00 87.19 347 THR A O 1
ATOM 2377 N N . THR A 1 348 ? -11.270 -2.403 10.949 1.00 83.31 348 THR A N 1
ATOM 2378 C CA . THR A 1 348 ? -11.462 -1.323 9.968 1.00 83.31 348 THR A CA 1
ATOM 2379 C C . THR A 1 348 ? -10.749 -0.045 10.376 1.00 83.31 348 THR A C 1
ATOM 2381 O O . THR A 1 348 ? -10.493 0.806 9.528 1.00 83.31 348 THR A O 1
ATOM 2384 N N . ALA A 1 349 ? -10.398 0.089 11.656 1.00 79.88 349 ALA A N 1
ATOM 2385 C CA . ALA A 1 349 ? -9.623 1.215 12.139 1.00 79.88 349 ALA A CA 1
ATOM 2386 C C . ALA A 1 349 ? -8.222 1.215 11.510 1.00 79.88 349 ALA A C 1
ATOM 2388 O O . ALA A 1 349 ? -7.597 0.166 11.340 1.00 79.88 349 ALA A O 1
ATOM 2389 N N . LYS A 1 350 ? -7.689 2.413 11.237 1.00 77.75 350 LYS A N 1
ATOM 2390 C CA . LYS A 1 350 ? -6.305 2.603 10.767 1.00 77.75 350 LYS A CA 1
ATOM 2391 C C . LYS A 1 350 ? -5.277 1.923 11.682 1.00 77.75 350 LYS A C 1
ATOM 2393 O O . LYS A 1 350 ? -4.243 1.450 11.221 1.00 77.75 350 LYS A O 1
ATOM 2398 N N . HIS A 1 351 ? -5.589 1.863 12.975 1.00 81.62 351 HIS A N 1
ATOM 2399 C CA . HIS A 1 351 ? -4.855 1.107 13.980 1.00 81.62 351 HIS A CA 1
ATOM 2400 C C . HIS A 1 351 ? -5.820 0.122 14.648 1.00 81.62 351 HIS A C 1
ATOM 2402 O O . HIS A 1 351 ? -6.575 0.541 15.530 1.00 81.62 351 HIS A O 1
ATOM 2408 N N . PRO A 1 352 ? -5.838 -1.158 14.228 1.00 86.75 352 PRO A N 1
ATOM 2409 C CA . PRO A 1 352 ? -6.725 -2.155 14.810 1.00 86.75 352 PRO A CA 1
ATOM 2410 C C . PRO A 1 352 ? -6.550 -2.238 16.324 1.00 86.75 352 PRO A C 1
ATOM 2412 O O . PRO A 1 352 ? -5.437 -2.389 16.826 1.00 86.75 352 PRO A O 1
ATOM 2415 N N . THR A 1 353 ? -7.647 -2.094 17.062 1.00 90.69 353 THR A N 1
ATOM 2416 C CA . THR A 1 353 ? -7.604 -1.990 18.523 1.00 90.69 353 THR A CA 1
ATOM 2417 C C . THR A 1 353 ? -8.862 -2.568 19.159 1.00 90.69 353 THR A C 1
ATOM 2419 O O . THR A 1 353 ? -9.928 -2.622 18.534 1.00 90.69 353 THR A O 1
ATOM 2422 N N . ALA A 1 354 ? -8.724 -3.025 20.405 1.00 92.81 354 ALA A N 1
ATOM 2423 C CA . ALA A 1 354 ? -9.839 -3.474 21.224 1.00 92.81 354 ALA A CA 1
ATOM 2424 C C . ALA A 1 354 ? -10.313 -2.349 22.148 1.00 92.81 354 ALA A C 1
ATOM 2426 O O . ALA A 1 354 ? -9.512 -1.757 22.874 1.00 92.81 354 ALA A O 1
ATOM 2427 N N . TYR A 1 355 ? -11.617 -2.078 22.153 1.00 94.50 355 TYR A N 1
ATOM 2428 C CA . TYR A 1 355 ? -12.205 -1.002 22.944 1.00 94.50 355 TYR A CA 1
ATOM 2429 C C . TYR A 1 355 ? -13.577 -1.353 23.519 1.00 94.50 355 TYR A C 1
ATOM 2431 O O . TYR A 1 355 ? -14.333 -2.168 22.979 1.00 94.50 355 TYR A O 1
ATOM 2439 N N . CYS A 1 356 ? -13.906 -0.697 24.628 1.00 95.44 356 CYS A N 1
ATOM 2440 C CA . CYS A 1 356 ? -15.207 -0.772 25.263 1.00 95.44 356 CYS A CA 1
ATOM 2441 C C . CYS A 1 356 ? -16.216 0.113 24.538 1.00 95.44 356 CYS A C 1
ATOM 2443 O O . CYS A 1 356 ? -16.015 1.318 24.358 1.00 95.44 356 CYS A O 1
ATOM 2445 N N . ALA A 1 357 ? -17.330 -0.490 24.135 1.00 94.44 357 ALA A N 1
ATOM 2446 C CA . ALA A 1 357 ? -18.446 0.225 23.539 1.00 94.44 357 ALA A CA 1
ATOM 2447 C C . ALA A 1 357 ? -19.787 -0.402 23.923 1.00 94.44 357 ALA A C 1
ATOM 2449 O O . ALA A 1 357 ? -19.872 -1.548 24.366 1.00 94.44 357 ALA A O 1
ATOM 2450 N N . VAL A 1 358 ? -20.856 0.366 23.732 1.00 93.00 358 VAL A N 1
ATOM 2451 C CA . VAL A 1 358 ? -22.223 -0.162 23.763 1.00 93.00 358 VAL A CA 1
ATOM 2452 C C . VAL A 1 358 ? -22.470 -0.894 22.442 1.00 93.00 358 VAL A C 1
ATOM 2454 O O . VAL A 1 358 ? -21.999 -0.451 21.392 1.00 93.00 358 VAL A O 1
ATOM 2457 N N . ASN A 1 359 ? -23.180 -2.021 22.476 1.00 91.06 359 ASN A N 1
ATOM 2458 C CA . ASN A 1 359 ? -23.526 -2.745 21.257 1.00 91.06 359 ASN A CA 1
ATOM 2459 C C . ASN A 1 359 ? -24.429 -1.877 20.360 1.00 91.06 359 ASN A C 1
ATOM 2461 O O . ASN A 1 359 ? -25.405 -1.293 20.828 1.00 91.06 359 ASN A O 1
ATOM 2465 N N . SER A 1 360 ? -24.119 -1.807 19.066 1.00 89.44 360 SER A N 1
ATOM 2466 C CA . SER A 1 360 ? -24.960 -1.123 18.070 1.00 89.44 360 SER A CA 1
ATOM 2467 C C . SER A 1 360 ? -25.974 -2.069 17.417 1.00 89.44 360 SER A C 1
ATOM 2469 O O . SER A 1 360 ? -26.931 -1.623 16.786 1.00 89.44 360 SER A O 1
ATOM 2471 N N . GLY A 1 361 ? -25.782 -3.381 17.592 1.00 87.12 361 GLY A N 1
ATOM 2472 C CA . GLY A 1 361 ? -26.641 -4.438 17.071 1.00 87.12 361 GLY A CA 1
ATOM 2473 C C . GLY A 1 361 ? -26.609 -5.699 17.935 1.00 87.12 361 GLY A C 1
ATOM 2474 O O . GLY A 1 361 ? -25.985 -5.735 18.997 1.00 87.12 361 GLY A O 1
ATOM 2475 N N . THR A 1 362 ? -27.329 -6.729 17.490 1.00 88.75 362 THR A N 1
ATOM 2476 C CA . THR A 1 362 ? -27.482 -8.023 18.183 1.00 88.75 362 THR A CA 1
ATOM 2477 C C . THR A 1 362 ? -27.194 -9.209 17.260 1.00 88.75 362 THR A C 1
ATOM 2479 O O . THR A 1 362 ? -27.788 -10.278 17.402 1.00 88.75 362 THR A O 1
ATOM 2482 N N . GLN A 1 363 ? -26.308 -9.026 16.277 1.00 92.62 363 GLN A N 1
ATOM 2483 C CA . GLN A 1 363 ? -25.952 -10.092 15.346 1.00 92.62 363 GLN A CA 1
ATOM 2484 C C . GLN A 1 363 ? -25.246 -11.220 16.104 1.00 92.62 363 GLN A C 1
ATOM 2486 O O . GLN A 1 363 ? -24.226 -11.009 16.764 1.00 92.62 363 GLN A O 1
ATOM 2491 N N . THR A 1 364 ? -25.817 -12.420 16.023 1.00 91.06 364 THR A N 1
ATOM 2492 C CA . THR A 1 364 ? -25.344 -13.603 16.747 1.00 91.06 364 THR A CA 1
ATOM 2493 C C . THR A 1 364 ? -24.240 -14.329 15.978 1.00 91.06 364 THR A C 1
ATOM 2495 O O . THR A 1 364 ? -23.899 -13.980 14.847 1.00 91.06 364 THR A O 1
ATOM 2498 N N . LEU A 1 365 ? -23.650 -15.357 16.594 1.00 90.88 365 LEU A N 1
ATOM 2499 C CA . LEU A 1 365 ? -22.591 -16.160 15.982 1.00 90.88 365 LEU A CA 1
ATOM 2500 C C . LEU A 1 365 ? -23.003 -16.656 14.584 1.00 90.88 365 LEU A C 1
ATOM 2502 O O . LEU A 1 365 ? -24.043 -17.288 14.420 1.00 90.88 365 LEU A O 1
ATOM 2506 N N . GLY A 1 366 ? -22.174 -16.381 13.576 1.00 90.50 366 GLY A N 1
ATOM 2507 C CA . GLY A 1 366 ? -22.442 -16.777 12.193 1.00 90.50 366 GLY A CA 1
ATOM 2508 C C . GLY A 1 366 ? -23.179 -15.738 11.346 1.00 90.50 366 GLY A C 1
ATOM 2509 O O . GLY A 1 366 ? -23.088 -15.826 10.125 1.00 90.50 366 GLY A O 1
ATOM 2510 N N . GLN A 1 367 ? -23.851 -14.753 11.950 1.00 94.50 367 GLN A N 1
ATOM 2511 C CA . GLN A 1 367 ? -24.587 -13.719 11.215 1.00 94.50 367 GLN A CA 1
ATOM 2512 C C . GLN A 1 367 ? -23.652 -12.716 10.536 1.00 94.50 367 GLN A C 1
ATOM 2514 O O . GLN A 1 367 ? -22.525 -12.492 10.985 1.00 94.50 367 GLN A O 1
ATOM 2519 N N . ALA A 1 368 ? -24.134 -12.121 9.445 1.00 94.12 368 ALA A N 1
ATOM 2520 C CA . ALA A 1 368 ? -23.428 -11.065 8.735 1.00 94.12 368 ALA A CA 1
ATOM 2521 C C . ALA A 1 368 ? -23.353 -9.786 9.581 1.00 94.12 368 ALA A C 1
ATOM 2523 O O . ALA A 1 368 ? -24.290 -9.439 10.302 1.00 94.12 368 ALA A O 1
ATOM 2524 N N . CYS A 1 369 ? -22.243 -9.067 9.465 1.00 93.44 369 CYS A N 1
ATOM 2525 C CA . CYS A 1 369 ? -22.002 -7.821 10.176 1.00 93.44 369 CYS A CA 1
ATOM 2526 C C . CYS A 1 369 ? -21.298 -6.803 9.280 1.00 93.44 369 CYS A C 1
ATOM 2528 O O . CYS A 1 369 ? -20.547 -7.145 8.369 1.00 93.44 369 CYS A O 1
ATOM 2530 N N . ASN A 1 370 ? -21.575 -5.532 9.546 1.00 90.75 370 ASN A N 1
ATOM 2531 C CA . ASN A 1 370 ? -21.083 -4.379 8.794 1.00 90.75 370 ASN A CA 1
ATOM 2532 C C . ASN A 1 370 ? -20.335 -3.368 9.677 1.00 90.75 370 ASN A C 1
ATOM 2534 O O . ASN A 1 370 ? -19.885 -2.342 9.179 1.00 90.75 370 ASN A O 1
ATOM 2538 N N . ASN A 1 371 ? -20.207 -3.641 10.976 1.00 89.25 371 ASN A N 1
ATOM 2539 C CA . ASN A 1 371 ? -19.365 -2.894 11.903 1.00 89.25 371 ASN A CA 1
ATOM 2540 C C . ASN A 1 371 ? -18.967 -3.795 13.088 1.00 89.25 371 ASN A C 1
ATOM 2542 O O . ASN A 1 371 ? -19.611 -4.819 13.339 1.00 89.25 371 ASN A O 1
ATOM 2546 N N . ALA A 1 372 ? -17.918 -3.411 13.819 1.00 88.88 372 ALA A N 1
ATOM 2547 C CA . ALA A 1 372 ? -17.391 -4.197 14.934 1.00 88.88 372 ALA A CA 1
ATOM 2548 C C . ALA A 1 372 ? -18.397 -4.365 16.090 1.00 88.88 372 ALA A C 1
ATOM 2550 O O . ALA A 1 372 ? -18.479 -5.438 16.682 1.00 88.88 372 ALA A O 1
ATOM 2551 N N . THR A 1 373 ? -19.207 -3.340 16.379 1.00 91.12 373 THR A N 1
ATOM 2552 C CA . THR A 1 373 ? -20.136 -3.308 17.526 1.00 91.12 373 THR A CA 1
ATOM 2553 C C . THR A 1 373 ? -21.507 -3.941 17.251 1.00 91.12 373 THR A C 1
ATOM 2555 O O . THR A 1 373 ? -22.363 -3.973 18.138 1.00 91.12 373 THR A O 1
ATOM 2558 N N . ALA A 1 374 ? -21.733 -4.459 16.040 1.00 92.31 374 ALA A N 1
ATOM 2559 C CA . ALA A 1 374 ? -22.972 -5.131 15.654 1.00 92.31 374 ALA A CA 1
ATOM 2560 C C . ALA A 1 374 ? -23.041 -6.577 16.163 1.00 92.31 374 ALA A C 1
ATOM 2562 O O . ALA A 1 374 ? -24.135 -7.130 16.289 1.00 92.31 374 ALA A O 1
ATOM 2563 N N . CYS A 1 375 ? -21.883 -7.186 16.423 1.00 92.62 375 CYS A N 1
ATOM 2564 C CA . CYS A 1 375 ? -21.743 -8.590 16.779 1.00 92.62 375 CYS A CA 1
ATOM 2565 C C . CYS A 1 375 ? -21.802 -8.788 18.297 1.00 92.62 375 CYS A C 1
ATOM 2567 O O . CYS A 1 375 ? -20.834 -8.529 19.006 1.00 92.62 375 CYS A O 1
ATOM 2569 N N . PHE A 1 376 ? -22.924 -9.295 18.801 1.00 92.56 376 PHE A N 1
ATOM 2570 C CA . PHE A 1 376 ? -23.180 -9.432 20.233 1.00 92.56 376 PHE A CA 1
ATOM 2571 C C . PHE A 1 376 ? -24.008 -10.691 20.519 1.00 92.56 376 PHE A C 1
ATOM 2573 O O . PHE A 1 376 ? -24.993 -10.959 19.832 1.00 92.56 376 PHE A O 1
ATOM 2580 N N . THR A 1 377 ? -23.626 -11.459 21.546 1.00 87.12 377 THR A N 1
ATOM 2581 C CA . THR A 1 377 ? -24.401 -12.618 22.026 1.00 87.12 377 THR A CA 1
ATOM 2582 C C . THR A 1 377 ? -24.800 -12.445 23.483 1.00 87.12 377 THR A C 1
ATOM 2584 O O . THR A 1 377 ? -24.013 -11.947 24.283 1.00 87.12 377 THR A O 1
ATOM 2587 N N . THR A 1 378 ? -26.004 -12.897 23.833 1.00 84.56 378 THR A N 1
ATOM 2588 C CA . THR A 1 378 ? -26.521 -12.949 25.210 1.00 84.56 378 THR A CA 1
ATOM 2589 C C . THR A 1 378 ? -26.355 -14.322 25.870 1.00 84.56 378 THR A C 1
ATOM 2591 O O . THR A 1 378 ? -26.479 -14.417 27.088 1.00 84.56 378 THR A O 1
ATOM 2594 N N . ASP A 1 379 ? -26.047 -15.370 25.098 1.00 78.06 379 ASP A N 1
ATOM 2595 C CA . ASP A 1 379 ? -26.012 -16.774 25.537 1.00 78.06 379 ASP A CA 1
ATOM 2596 C C . ASP A 1 379 ? -24.618 -17.390 25.279 1.00 78.06 379 ASP A C 1
ATOM 2598 O O . ASP A 1 379 ? -24.043 -17.166 24.202 1.00 78.06 379 ASP A O 1
ATOM 2602 N N . PRO A 1 380 ? -24.013 -18.127 26.237 1.00 68.75 380 PRO A N 1
ATOM 2603 C CA . PRO A 1 380 ? -24.437 -18.357 27.636 1.00 68.75 380 PRO A CA 1
ATOM 2604 C C . PRO A 1 380 ? -24.168 -17.190 28.587 1.00 68.75 380 PRO A C 1
ATOM 2606 O O . PRO A 1 380 ? -24.544 -17.233 29.757 1.00 68.75 380 PRO A O 1
ATOM 2609 N N . SER A 1 381 ? -23.496 -16.142 28.118 1.00 80.94 381 SER A N 1
ATOM 2610 C CA . SER A 1 381 ? -23.291 -14.900 28.863 1.00 80.94 381 SER A CA 1
ATOM 2611 C C . SER A 1 381 ? -23.112 -13.738 27.882 1.00 80.94 381 SER A C 1
ATOM 2613 O O . SER A 1 381 ? -22.468 -13.947 26.846 1.00 80.94 381 SER A O 1
ATOM 2615 N N . PRO A 1 382 ? -23.638 -12.539 28.204 1.00 83.94 382 PRO A N 1
ATOM 2616 C CA . PRO A 1 382 ? -23.462 -11.327 27.411 1.00 83.94 382 PRO A CA 1
ATOM 2617 C C . PRO A 1 382 ? -21.994 -11.034 27.102 1.00 83.94 382 PRO A C 1
ATOM 2619 O O . PRO A 1 382 ? -21.200 -10.830 28.019 1.00 83.94 382 PRO A O 1
ATOM 2622 N N . ARG A 1 383 ? -21.628 -11.011 25.818 1.00 86.25 383 ARG A N 1
ATOM 2623 C CA . ARG A 1 383 ? -20.276 -10.644 25.372 1.00 86.25 383 ARG A CA 1
ATOM 2624 C C . ARG A 1 383 ? -20.262 -10.121 23.942 1.00 86.25 383 ARG A C 1
ATOM 2626 O O . ARG A 1 383 ? -21.080 -10.527 23.111 1.00 86.25 383 ARG A O 1
ATOM 2633 N N . GLY A 1 384 ? -19.281 -9.266 23.662 1.00 88.25 384 GLY A N 1
ATOM 2634 C CA . GLY A 1 384 ? -18.936 -8.882 22.299 1.00 88.25 384 GLY A CA 1
ATOM 2635 C C . GLY A 1 384 ? -18.436 -10.087 21.499 1.00 88.25 384 GLY A C 1
ATOM 2636 O O . GLY A 1 384 ? -17.809 -11.007 22.033 1.00 88.25 384 GLY A O 1
ATOM 2637 N N . LEU A 1 385 ? -18.740 -10.087 20.210 1.00 92.31 385 LEU A N 1
ATOM 2638 C CA . LEU A 1 385 ? -18.224 -11.028 19.226 1.00 92.31 385 LEU A CA 1
ATOM 2639 C C . LEU A 1 385 ? -17.344 -10.257 18.229 1.00 92.31 385 LEU A C 1
ATOM 2641 O O . LEU A 1 385 ? -17.500 -9.052 18.040 1.00 92.31 385 LEU A O 1
ATOM 2645 N N . PHE A 1 386 ? -16.426 -10.953 17.570 1.00 92.88 386 PHE A N 1
ATOM 2646 C CA . PHE A 1 386 ? -15.572 -10.380 16.536 1.00 92.88 386 PHE A CA 1
ATOM 2647 C C . PHE A 1 386 ? -16.286 -10.384 15.181 1.00 92.88 386 PHE A C 1
ATOM 2649 O O . PHE A 1 386 ? -16.745 -11.435 14.735 1.00 92.88 386 PHE A O 1
ATOM 2656 N N . CYS A 1 387 ? -16.354 -9.242 14.496 1.00 94.00 387 CYS A N 1
ATOM 2657 C CA . CYS A 1 387 ? -16.826 -9.185 13.113 1.00 94.00 387 CYS A CA 1
ATOM 2658 C C . CYS A 1 387 ? -15.678 -9.553 12.155 1.00 94.00 387 CYS A C 1
ATOM 2660 O O . CYS A 1 387 ? -14.942 -8.694 11.676 1.00 94.00 387 CYS A O 1
ATOM 2662 N N . ALA A 1 388 ? -15.494 -10.849 11.901 1.00 91.75 388 ALA A N 1
ATOM 2663 C CA . ALA A 1 388 ? -14.404 -11.346 11.066 1.00 91.75 388 ALA A CA 1
ATOM 2664 C C . ALA A 1 388 ? -14.613 -10.997 9.588 1.00 91.75 388 ALA A C 1
ATOM 2666 O O . ALA A 1 388 ? -15.737 -11.069 9.094 1.00 91.75 388 ALA A O 1
ATOM 2667 N N . ASN A 1 389 ? -13.526 -10.699 8.870 1.00 89.00 389 ASN A N 1
ATOM 2668 C CA . ASN A 1 389 ? -13.525 -10.285 7.456 1.00 89.00 389 ASN A CA 1
ATOM 2669 C C . ASN A 1 389 ? -14.258 -8.965 7.173 1.00 89.00 389 ASN A C 1
ATOM 2671 O O . ASN A 1 389 ? -14.558 -8.663 6.017 1.00 89.00 389 ASN A O 1
ATOM 2675 N N . LEU A 1 390 ? -14.531 -8.171 8.211 1.00 84.62 390 LEU A N 1
ATOM 2676 C CA . LEU A 1 390 ? -14.812 -6.758 8.024 1.00 84.62 390 LEU A CA 1
ATOM 2677 C C . LEU A 1 390 ? -13.562 -6.143 7.369 1.00 84.62 390 LEU A C 1
ATOM 2679 O O . LEU A 1 390 ? -12.449 -6.447 7.804 1.00 84.62 390 LEU A O 1
ATOM 2683 N N . GLY A 1 391 ? -13.736 -5.400 6.271 1.00 80.00 391 GLY A N 1
ATOM 2684 C CA . GLY A 1 391 ? -12.629 -4.902 5.438 1.00 80.00 391 GLY A CA 1
ATOM 2685 C C . GLY A 1 391 ? -11.558 -4.140 6.232 1.00 80.00 391 GLY A C 1
ATOM 2686 O O . GLY A 1 391 ? -11.752 -3.797 7.395 1.00 80.00 391 GLY A O 1
ATOM 2687 N N . THR A 1 392 ? -10.408 -3.876 5.622 1.00 79.69 392 THR A N 1
ATOM 2688 C CA . THR A 1 392 ? -9.387 -3.027 6.255 1.00 79.69 392 THR A CA 1
ATOM 2689 C C . THR A 1 392 ? -9.700 -1.552 6.024 1.00 79.69 392 THR A C 1
ATOM 2691 O O . THR A 1 392 ? -10.516 -1.215 5.164 1.00 79.69 392 THR A O 1
ATOM 2694 N N . PHE A 1 393 ? -9.013 -0.670 6.752 1.00 74.19 393 PHE A N 1
ATOM 2695 C CA . PHE A 1 393 ? -9.077 0.778 6.532 1.00 74.19 393 PHE A CA 1
ATOM 2696 C C . PHE A 1 393 ? -8.893 1.165 5.048 1.00 74.19 393 PHE A C 1
ATOM 2698 O O . PHE A 1 393 ? -9.657 1.966 4.519 1.00 74.19 393 PHE A O 1
ATOM 2705 N N . ASP A 1 394 ? -7.938 0.533 4.352 1.00 70.75 394 ASP A N 1
ATOM 2706 C CA . ASP A 1 394 ? -7.637 0.807 2.936 1.00 70.75 394 ASP A CA 1
ATOM 2707 C C . ASP A 1 394 ? -8.600 0.125 1.943 1.00 70.75 394 ASP A C 1
ATOM 2709 O O . ASP A 1 394 ? -8.594 0.434 0.751 1.00 70.75 394 ASP A O 1
ATOM 2713 N N . GLN A 1 395 ? -9.416 -0.828 2.406 1.00 74.56 395 GLN A N 1
ATOM 2714 C CA . GLN A 1 395 ? -10.383 -1.568 1.588 1.00 74.56 395 GLN A CA 1
ATOM 2715 C C . GLN A 1 395 ? -11.734 -1.692 2.316 1.00 74.56 395 GLN A C 1
ATOM 2717 O O . GLN A 1 395 ? -12.143 -2.798 2.697 1.00 74.56 395 GLN A O 1
ATOM 2722 N N . PRO A 1 396 ? -12.448 -0.568 2.526 1.00 68.19 396 PRO A N 1
ATOM 2723 C CA . PRO A 1 396 ? -13.752 -0.584 3.173 1.00 68.19 396 PRO A CA 1
ATOM 2724 C C . PRO A 1 396 ? -14.791 -1.273 2.274 1.00 68.19 396 PRO A C 1
ATOM 2726 O O . PRO A 1 396 ? -14.777 -1.118 1.055 1.00 68.19 396 PRO A O 1
ATOM 2729 N N . GLY A 1 397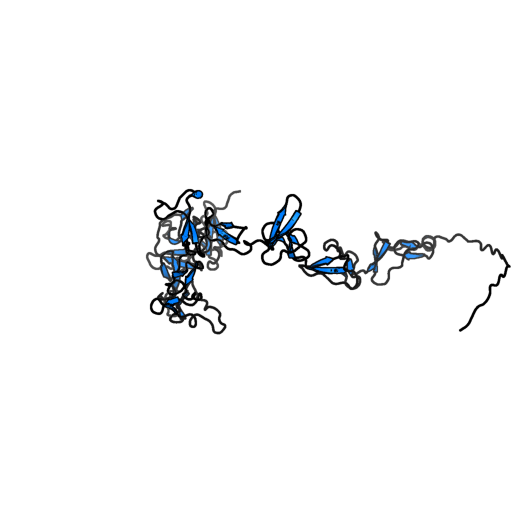 ? -15.733 -2.008 2.876 1.00 63.75 397 GLY A N 1
ATOM 2730 C CA . GLY A 1 397 ? -16.919 -2.516 2.165 1.00 63.75 397 GLY A CA 1
ATOM 2731 C C . GLY A 1 397 ? -17.133 -4.031 2.171 1.00 63.75 397 GLY A C 1
ATOM 2732 O O . GLY A 1 397 ? -18.141 -4.495 1.640 1.00 63.75 397 GLY A O 1
ATOM 2733 N N . SER A 1 398 ? -16.257 -4.817 2.795 1.00 78.38 398 SER A N 1
ATOM 2734 C CA . SER A 1 398 ? -16.521 -6.249 2.981 1.00 78.38 398 SER A CA 1
ATOM 2735 C C . SER A 1 398 ? -17.584 -6.474 4.059 1.00 78.38 398 SER A C 1
ATOM 2737 O O . SER A 1 398 ? -17.495 -5.925 5.158 1.00 78.38 398 SER A O 1
ATOM 2739 N N . THR A 1 399 ? -18.586 -7.303 3.756 1.00 89.38 399 THR A N 1
ATOM 2740 C CA . THR A 1 399 ? -19.505 -7.827 4.777 1.00 89.38 399 THR A CA 1
ATOM 2741 C C . THR A 1 399 ? -18.767 -8.892 5.580 1.00 89.38 399 THR A C 1
ATOM 2743 O O . THR A 1 399 ? -18.324 -9.895 5.019 1.00 89.38 399 THR A O 1
ATOM 2746 N N . GLY A 1 400 ? -18.621 -8.662 6.882 1.00 92.31 400 GLY A N 1
ATOM 2747 C CA . GLY A 1 400 ? -18.011 -9.615 7.795 1.00 92.31 400 GLY A CA 1
ATOM 2748 C C . GLY A 1 400 ? -19.016 -10.628 8.336 1.00 92.31 400 GLY A C 1
ATOM 2749 O O . GLY A 1 400 ? -20.211 -10.578 8.038 1.00 92.31 400 GLY A O 1
ATOM 2750 N N . PHE A 1 401 ? -18.539 -11.531 9.190 1.00 94.19 401 PHE A N 1
ATOM 2751 C CA . PHE A 1 401 ? -19.392 -12.433 9.956 1.00 94.19 401 PHE A CA 1
ATOM 2752 C C . PHE A 1 401 ? -19.001 -12.465 11.430 1.00 94.19 401 PHE A C 1
ATOM 2754 O O . PHE A 1 401 ? -17.819 -12.543 11.763 1.00 94.19 401 PHE A O 1
ATOM 2761 N N . CYS A 1 402 ? -19.992 -12.502 12.316 1.00 94.62 402 CYS A N 1
ATOM 2762 C CA . CYS A 1 402 ? -19.756 -12.571 13.750 1.00 94.62 402 CYS A CA 1
ATOM 2763 C C . CYS A 1 402 ? -19.132 -13.919 14.144 1.00 94.62 402 CYS A C 1
ATOM 2765 O O . CYS A 1 402 ? -19.624 -14.997 13.778 1.00 94.62 402 CYS A O 1
ATOM 2767 N N . ARG A 1 403 ? -18.036 -13.859 14.900 1.00 93.88 403 ARG A N 1
ATOM 2768 C CA . ARG A 1 403 ? -17.236 -14.985 15.394 1.00 93.88 403 ARG A CA 1
ATOM 2769 C C . ARG A 1 403 ? -16.957 -14.814 16.883 1.00 93.88 403 ARG A C 1
ATOM 2771 O O . ARG A 1 403 ? -16.834 -13.700 17.379 1.00 93.88 403 ARG A O 1
ATOM 2778 N N . ALA A 1 404 ? -16.857 -15.924 17.604 1.00 92.38 404 ALA A N 1
ATOM 2779 C CA . ALA A 1 404 ? -16.421 -15.895 18.995 1.00 92.38 404 ALA A CA 1
ATOM 2780 C C . ALA A 1 404 ? -14.920 -15.594 19.064 1.00 92.38 404 ALA A C 1
ATOM 2782 O O . ALA A 1 404 ? -14.161 -16.100 18.237 1.00 92.38 404 ALA A O 1
ATOM 2783 N N . PHE A 1 405 ? -14.500 -14.801 20.049 1.00 93.31 405 PHE A N 1
ATOM 2784 C CA . PHE A 1 405 ? -13.085 -14.672 20.389 1.00 93.31 405 PHE A CA 1
ATOM 2785 C C . PHE A 1 405 ? -12.554 -15.983 20.971 1.00 93.31 405 PHE A C 1
ATOM 2787 O O . PHE A 1 405 ? -13.295 -16.737 21.603 1.00 93.31 405 PHE A O 1
ATOM 2794 N N . CYS A 1 406 ? -11.264 -16.228 20.782 1.00 92.94 406 CYS A N 1
ATOM 2795 C CA . CYS A 1 406 ? -10.558 -17.362 21.356 1.00 92.94 406 CYS A CA 1
ATOM 2796 C C . CYS A 1 406 ? -9.171 -16.947 21.845 1.00 92.94 406 CYS A C 1
ATOM 2798 O O . CYS A 1 406 ? -8.607 -15.959 21.375 1.00 92.94 406 CYS A O 1
ATOM 2800 N N . ASP A 1 407 ? -8.635 -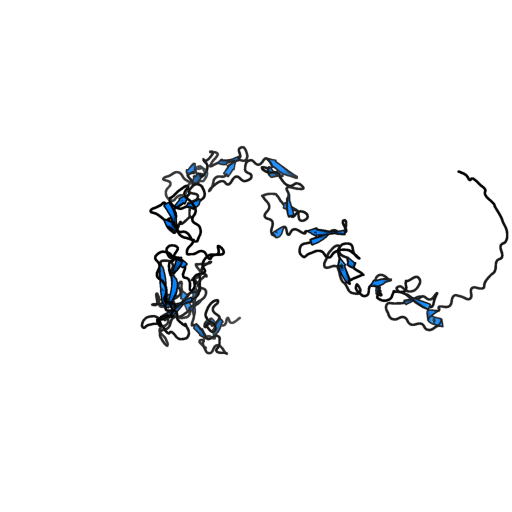17.702 22.801 1.00 93.06 407 ASP A N 1
ATOM 2801 C CA . ASP A 1 407 ? -7.252 -17.558 23.242 1.00 93.06 407 ASP A CA 1
ATOM 2802 C C . ASP A 1 407 ? -6.365 -18.513 22.433 1.00 93.06 407 ASP A C 1
ATOM 2804 O O . ASP A 1 407 ? -6.555 -19.732 22.509 1.00 93.06 407 ASP A O 1
ATOM 2808 N N . THR A 1 408 ? -5.432 -17.966 21.648 1.00 92.12 408 THR A N 1
ATOM 2809 C CA . THR A 1 408 ? -4.513 -18.734 20.788 1.00 92.12 408 THR A CA 1
ATOM 2810 C C . THR A 1 408 ? -3.372 -19.386 21.568 1.00 92.12 408 THR A C 1
ATOM 2812 O O . THR A 1 408 ? -2.682 -20.250 21.030 1.00 92.12 408 THR A O 1
ATOM 2815 N N . THR A 1 409 ? -3.171 -19.015 22.836 1.00 92.19 409 THR A N 1
ATOM 2816 C CA . THR A 1 409 ? -2.188 -19.660 23.722 1.00 92.19 409 THR A CA 1
ATOM 2817 C C . THR A 1 409 ? -2.708 -20.965 24.318 1.00 92.19 409 THR A C 1
ATOM 2819 O O . THR A 1 409 ? -1.917 -21.793 24.771 1.00 92.19 409 THR A O 1
ATOM 2822 N N . VAL A 1 410 ? -4.028 -21.184 24.291 1.00 90.31 410 VAL A N 1
ATOM 2823 C CA . VAL A 1 410 ? -4.652 -22.412 24.786 1.00 90.31 410 VAL A CA 1
ATOM 2824 C C . VAL A 1 410 ? -4.647 -23.471 23.673 1.00 90.31 410 VAL A C 1
ATOM 2826 O O . VAL A 1 410 ? -5.318 -23.295 22.652 1.00 90.31 410 VAL A O 1
ATOM 2829 N N . PRO A 1 411 ? -3.923 -24.595 23.836 1.00 83.50 411 PRO A N 1
ATOM 2830 C CA . PRO A 1 411 ? -3.841 -25.625 22.806 1.00 83.50 411 PRO A CA 1
ATOM 2831 C C . PRO A 1 411 ? -5.188 -26.324 22.557 1.00 83.50 411 PRO A C 1
ATOM 2833 O O . PRO A 1 411 ? -6.086 -26.336 23.400 1.00 83.50 411 PRO A O 1
ATOM 2836 N N . ASN A 1 412 ? -5.303 -26.972 21.393 1.00 78.94 412 ASN A N 1
ATOM 2837 C CA . ASN A 1 412 ? -6.444 -27.808 20.988 1.00 78.94 412 ASN A CA 1
ATOM 2838 C C . ASN A 1 412 ? -7.793 -27.079 20.843 1.00 78.94 412 ASN A C 1
ATOM 2840 O O . ASN A 1 412 ? -8.837 -27.706 21.008 1.00 78.94 412 ASN A O 1
ATOM 2844 N N . ASN A 1 413 ? -7.795 -25.778 20.526 1.00 78.50 413 ASN A N 1
ATOM 2845 C CA . ASN A 1 413 ? -9.015 -24.991 20.282 1.00 78.50 413 ASN A CA 1
ATOM 2846 C C . ASN A 1 413 ? -10.037 -25.047 21.433 1.00 78.50 413 ASN A C 1
ATOM 2848 O O . ASN A 1 413 ? -11.232 -24.879 21.199 1.00 78.50 413 ASN A O 1
ATOM 2852 N N . GLN A 1 414 ? -9.595 -25.279 22.676 1.00 84.50 414 G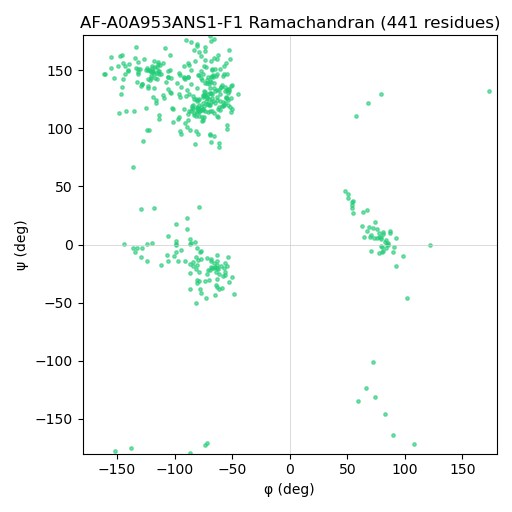LN A N 1
ATOM 2853 C CA . GLN A 1 414 ? -10.499 -25.397 23.831 1.00 84.50 414 GLN A CA 1
ATOM 2854 C C . GLN A 1 414 ? -11.279 -24.105 24.114 1.00 84.50 414 GLN A C 1
ATOM 2856 O O . GLN A 1 414 ? -12.323 -24.137 24.758 1.00 84.50 414 GLN A O 1
ATOM 2861 N N . SER A 1 415 ? -10.784 -22.973 23.617 1.00 85.06 415 SER A N 1
ATOM 2862 C CA . SER A 1 415 ? -11.435 -21.666 23.673 1.00 85.06 415 SER A CA 1
ATOM 2863 C C . SER A 1 415 ? -12.552 -21.490 22.630 1.00 85.06 415 SER A C 1
ATOM 2865 O O . SER A 1 415 ? -13.272 -20.495 22.682 1.00 85.06 415 SER A O 1
ATOM 2867 N N . CYS A 1 416 ? -12.735 -22.451 21.716 1.00 89.50 416 CYS A N 1
ATOM 2868 C CA . CYS A 1 416 ? -13.735 -22.405 20.656 1.00 89.50 416 CYS A CA 1
ATOM 2869 C C . CYS A 1 416 ? -14.890 -23.401 20.834 1.00 89.50 416 CYS A C 1
ATOM 2871 O O . CYS A 1 416 ? -14.726 -24.440 21.476 1.00 89.50 416 CYS A O 1
ATOM 2873 N N . PRO A 1 417 ? -16.069 -23.124 20.233 1.00 84.06 417 PRO A N 1
ATOM 2874 C CA . PRO A 1 417 ? -17.173 -24.077 20.213 1.00 84.06 417 PRO A CA 1
ATOM 2875 C C . PRO A 1 417 ? -16.748 -25.414 19.593 1.00 84.06 417 PRO A C 1
ATOM 2877 O O . PRO A 1 417 ? -16.155 -25.451 18.514 1.00 84.06 417 PRO A O 1
ATOM 2880 N N . THR A 1 418 ? -17.078 -26.515 20.271 1.00 84.38 418 THR A N 1
ATOM 2881 C CA . THR A 1 418 ? -16.735 -27.878 19.836 1.00 84.38 418 THR A CA 1
ATOM 2882 C C . THR A 1 418 ? -17.692 -28.432 18.783 1.00 84.38 418 THR A C 1
ATOM 2884 O O . THR A 1 418 ? -17.331 -29.357 18.057 1.00 84.38 418 THR A O 1
ATOM 2887 N N . VAL A 1 419 ? -18.906 -27.878 18.681 1.00 80.12 419 VAL A N 1
ATOM 2888 C CA . VAL A 1 419 ? -19.938 -28.320 17.736 1.00 80.12 419 VAL A CA 1
ATOM 2889 C C . VAL A 1 419 ? -20.581 -27.104 17.052 1.00 80.12 419 VAL A C 1
ATOM 2891 O O . VAL A 1 419 ? -21.248 -26.324 17.733 1.00 80.12 419 VAL A O 1
ATOM 2894 N N . PRO A 1 420 ? -20.426 -26.940 15.721 1.00 83.12 420 PRO A N 1
ATOM 2895 C CA . PRO A 1 420 ? -19.479 -27.656 14.851 1.00 83.12 420 PRO A CA 1
ATOM 2896 C C . PRO A 1 420 ? -18.013 -27.378 15.254 1.00 83.12 420 PRO A C 1
ATOM 2898 O O . PRO A 1 420 ? -17.769 -26.420 15.987 1.00 83.12 420 PRO A O 1
ATOM 2901 N N . PRO A 1 421 ? -17.030 -28.191 14.820 1.00 85.31 421 PRO A N 1
ATOM 2902 C CA . PRO A 1 421 ? -15.632 -27.975 15.182 1.00 85.31 421 PRO A CA 1
ATOM 2903 C C . PRO A 1 421 ? -15.108 -26.660 14.594 1.00 85.31 421 PRO A C 1
ATOM 2905 O O . PRO A 1 421 ? -15.268 -26.381 13.402 1.00 85.31 421 PRO A O 1
ATOM 2908 N N . HIS A 1 422 ? -14.453 -25.868 15.439 1.00 91.31 422 HIS A N 1
ATOM 2909 C CA . HIS A 1 422 ? -13.785 -24.626 15.060 1.00 91.31 422 HIS A CA 1
ATOM 2910 C C . HIS A 1 422 ? -12.288 -24.696 15.377 1.00 91.31 422 HIS A C 1
ATOM 2912 O O . HIS A 1 422 ? -11.862 -25.397 16.297 1.00 91.31 422 HIS A O 1
ATOM 2918 N N . ILE A 1 423 ? -11.501 -23.931 14.626 1.00 92.62 423 ILE A N 1
ATOM 2919 C CA . ILE A 1 423 ? -10.094 -23.642 14.905 1.00 92.62 423 ILE A CA 1
ATOM 2920 C C . ILE A 1 423 ? -9.949 -22.211 15.412 1.00 92.62 423 ILE A C 1
ATOM 2922 O O . ILE A 1 423 ? -10.676 -21.319 14.974 1.00 92.62 423 ILE A O 1
ATOM 2926 N N . CYS A 1 424 ? -9.031 -21.996 16.349 1.00 94.62 424 CYS A N 1
ATOM 2927 C CA . CYS A 1 424 ? -8.689 -20.663 16.817 1.00 94.62 424 CYS A CA 1
ATOM 2928 C C . CYS A 1 424 ? -7.668 -20.035 15.859 1.00 94.62 424 CYS A C 1
ATOM 2930 O O . CYS A 1 424 ? -6.528 -20.491 15.771 1.00 94.62 424 CYS A O 1
ATOM 2932 N N . THR A 1 425 ? -8.084 -19.000 15.131 1.00 94.31 425 THR A N 1
ATOM 2933 C CA . THR A 1 425 ? -7.256 -18.280 14.156 1.00 94.31 425 THR A CA 1
ATOM 2934 C C . THR A 1 425 ? -6.821 -16.945 14.750 1.00 94.31 425 THR A C 1
ATOM 2936 O O . THR A 1 425 ? -7.653 -16.191 15.253 1.00 94.31 425 THR A O 1
ATOM 2939 N N . THR A 1 426 ? -5.530 -16.619 14.681 1.00 93.44 426 THR A N 1
ATOM 2940 C CA . THR A 1 426 ? -5.000 -15.330 15.156 1.00 93.44 426 THR A CA 1
ATOM 2941 C C . THR A 1 426 ? -5.645 -14.157 14.417 1.00 93.44 426 THR A C 1
ATOM 2943 O O . THR A 1 426 ? -5.761 -14.177 13.189 1.00 93.44 426 THR A O 1
ATOM 2946 N N . ILE A 1 427 ? -6.038 -13.115 15.153 1.00 92.25 427 ILE A N 1
ATOM 2947 C CA . ILE A 1 427 ? -6.469 -11.849 14.552 1.00 92.25 427 ILE A CA 1
ATOM 2948 C C . ILE A 1 427 ? -5.214 -11.030 14.246 1.00 92.25 427 ILE A C 1
ATOM 2950 O O . ILE A 1 427 ? -4.385 -10.801 15.126 1.00 92.25 427 ILE A O 1
ATOM 2954 N N . LYS A 1 428 ? -5.058 -10.602 12.991 1.00 89.25 428 LYS A N 1
ATOM 2955 C CA . LYS A 1 428 ? -3.940 -9.744 12.590 1.00 89.25 428 LYS A CA 1
ATOM 2956 C C . LYS A 1 428 ? -3.985 -8.434 13.389 1.00 89.25 428 LYS A C 1
ATOM 2958 O O . LYS A 1 428 ? -5.057 -7.860 13.550 1.00 89.25 428 LYS A O 1
ATOM 2963 N N . ASP A 1 429 ? -2.828 -7.997 13.880 1.00 87.62 429 ASP A N 1
ATOM 2964 C CA . ASP A 1 429 ? -2.637 -6.744 14.628 1.00 87.62 429 ASP A CA 1
ATOM 2965 C C . ASP A 1 429 ? -3.364 -6.674 15.990 1.00 87.62 429 ASP A C 1
ATOM 2967 O O . ASP A 1 429 ? -3.327 -5.647 16.663 1.00 87.62 429 ASP A O 1
ATOM 2971 N N . ALA A 1 430 ? -3.978 -7.772 16.447 1.00 88.88 430 ALA A N 1
ATOM 2972 C CA . ALA A 1 430 ? -4.498 -7.882 17.807 1.00 88.88 430 ALA A CA 1
ATOM 2973 C C . ALA A 1 430 ? -3.384 -8.175 18.828 1.00 88.88 430 ALA A C 1
ATOM 2975 O O . ALA A 1 430 ? -2.278 -8.599 18.482 1.00 88.88 430 ALA A O 1
ATOM 2976 N N . ALA A 1 431 ? -3.698 -7.994 20.115 1.00 87.94 431 ALA A N 1
ATOM 2977 C CA . ALA A 1 431 ? -2.791 -8.348 21.203 1.00 87.94 431 ALA A CA 1
ATOM 2978 C C . ALA A 1 431 ? -2.380 -9.840 21.145 1.00 87.94 431 ALA A C 1
ATOM 2980 O O . ALA A 1 431 ? -3.195 -10.693 20.768 1.00 87.94 431 ALA A O 1
ATOM 2981 N N . PRO A 1 432 ? -1.144 -10.195 21.557 1.00 91.06 432 PRO A N 1
ATOM 2982 C CA . PRO A 1 432 ? -0.695 -11.583 21.579 1.00 91.06 432 PRO A CA 1
ATOM 2983 C C . PRO A 1 432 ? -1.646 -12.489 22.368 1.00 91.06 432 PRO A C 1
ATOM 2985 O O . PRO A 1 432 ? -2.062 -12.168 23.483 1.00 91.06 432 PRO A O 1
ATOM 2988 N N . GLY A 1 433 ? -1.969 -13.645 21.791 1.00 90.81 433 GLY A N 1
ATOM 2989 C CA . GLY A 1 433 ? -2.907 -14.592 22.391 1.00 90.81 433 GLY A CA 1
ATOM 2990 C C . GLY A 1 433 ? -4.369 -14.380 21.994 1.00 90.81 433 GLY A C 1
ATOM 2991 O O . GLY A 1 433 ? -5.195 -15.210 22.347 1.00 90.81 433 GLY A O 1
ATOM 2992 N N . VAL A 1 434 ? -4.721 -13.316 21.264 1.00 92.44 434 VAL A N 1
ATOM 2993 C CA . VAL A 1 434 ? -6.110 -13.061 20.851 1.00 92.44 434 VAL A CA 1
ATOM 2994 C C . VAL A 1 434 ? -6.371 -13.599 19.440 1.00 92.44 434 VAL A C 1
ATOM 2996 O O . VAL A 1 434 ? -5.667 -13.288 18.478 1.00 92.44 434 VAL A O 1
ATOM 2999 N N . GLY A 1 435 ? -7.416 -14.412 19.312 1.00 93.56 435 GLY A N 1
ATOM 3000 C CA . GLY A 1 435 ? -7.881 -14.983 18.053 1.00 93.56 435 GLY A CA 1
ATOM 3001 C C . GLY A 1 435 ? -9.402 -14.969 17.922 1.00 93.56 435 GLY A C 1
ATOM 3002 O O . GLY A 1 435 ? -10.122 -14.464 18.786 1.00 93.56 435 GLY A O 1
ATOM 3003 N N . TYR A 1 436 ? -9.896 -15.569 16.843 1.00 94.12 436 TYR A N 1
ATOM 3004 C CA . TYR A 1 436 ? -11.311 -15.852 16.633 1.00 94.12 436 TYR A CA 1
ATOM 3005 C C . TYR A 1 436 ? -11.547 -17.294 16.183 1.00 94.12 436 TYR A C 1
ATOM 3007 O O . TYR A 1 436 ? -10.716 -17.911 15.518 1.00 94.12 436 TYR A O 1
ATOM 3015 N N . CYS A 1 437 ? -12.713 -17.832 16.528 1.00 93.75 437 CYS A N 1
ATOM 3016 C CA . CYS A 1 437 ? -13.110 -19.184 16.163 1.00 93.75 437 CYS A CA 1
ATOM 3017 C C . CYS A 1 437 ? -13.609 -19.237 14.725 1.00 93.75 437 CYS A C 1
ATOM 3019 O O . CYS A 1 437 ? -14.662 -18.682 14.411 1.00 93.75 437 CYS A O 1
ATOM 3021 N N . GLN A 1 438 ? -12.893 -19.949 13.863 1.00 93.06 438 GLN A N 1
ATOM 3022 C CA . GLN A 1 438 ? -13.255 -20.179 12.470 1.00 93.06 438 GLN A CA 1
ATOM 3023 C C . GLN A 1 438 ? -13.755 -21.620 12.276 1.00 93.06 438 GLN A C 1
ATOM 3025 O O . GLN A 1 438 ? -13.106 -22.545 12.763 1.00 93.06 438 GLN A O 1
ATOM 3030 N N . PRO A 1 439 ? -14.882 -21.850 11.574 1.00 89.75 439 PRO A N 1
ATOM 3031 C CA . PRO A 1 439 ? -15.346 -23.204 11.277 1.00 89.75 439 PRO A CA 1
ATOM 3032 C C . PRO A 1 439 ? -14.289 -23.987 10.493 1.00 89.75 439 PRO A C 1
ATOM 3034 O O . PRO A 1 439 ? -13.702 -23.449 9.550 1.00 89.75 439 PRO A O 1
ATOM 3037 N N . VAL A 1 440 ? -14.067 -25.255 10.849 1.00 89.25 440 VAL A N 1
ATOM 3038 C CA . VAL A 1 440 ? -13.206 -26.141 10.054 1.00 89.25 440 VAL A CA 1
ATOM 3039 C C . VAL A 1 440 ? -13.902 -26.409 8.722 1.00 89.25 440 VAL A C 1
ATOM 3041 O O . VAL A 1 440 ? -14.977 -27.011 8.694 1.00 89.25 440 VAL A O 1
ATOM 3044 N N . GLN A 1 441 ? -13.308 -25.951 7.617 1.00 83.75 441 GLN A N 1
ATOM 3045 C CA . GLN A 1 441 ? -13.783 -26.315 6.284 1.00 83.75 441 GLN A CA 1
ATOM 3046 C C . GLN A 1 441 ? -13.562 -27.815 6.107 1.00 83.75 441 GLN A C 1
ATOM 3048 O O . GLN A 1 441 ? -12.430 -28.296 6.129 1.00 83.75 441 GLN A O 1
ATOM 3053 N N . THR A 1 442 ? -14.659 -28.560 6.014 1.00 73.31 442 THR A N 1
ATOM 3054 C CA . THR A 1 442 ? -14.604 -29.957 5.592 1.00 73.31 442 THR A CA 1
ATOM 3055 C C . THR A 1 442 ? -14.287 -29.947 4.095 1.00 73.31 442 THR A C 1
ATOM 3057 O O . THR A 1 442 ? -14.949 -29.195 3.376 1.00 73.31 442 THR A O 1
ATOM 3060 N N . PRO A 1 443 ? -13.240 -30.664 3.651 1.00 66.38 443 PRO A N 1
ATOM 3061 C CA . PRO A 1 443 ? -12.847 -30.693 2.246 1.00 66.38 443 PRO A CA 1
ATOM 3062 C C . PRO A 1 443 ? -13.941 -31.246 1.332 1.00 66.38 443 PRO A C 1
ATOM 3064 O O . PRO A 1 443 ? -14.779 -32.045 1.818 1.00 66.38 443 PRO A O 1
#

Mean predicted aligned error: 19.67 Å

Nearest PDB structures (foldseek):
  5yvv-assembly1_B  TM=2.132E-01  e=9.245E+00  dengue virus type 4

Sequence (443 aa):
MKNIFLAALAALVTAVITVACGGSGDLCKDKNIRCEDPLACDPDDGICKCGGRGGVVCREGEVCDAVSNTCLSTRCAGVNCSSKPGTTCDQLDGQCKCGGTGGQICGENETCDPALKQCVKNTDCSTVACPVNEVCDPSTGSCVCGTETCGPGESCTVDANNKSCAPDNCFGVKCLGNTTCDPADGRCKCNGAVCAPGSVCACPAGSDGGTCAAEVRICQPGSACANVVCTGGTTCDPSDGQCKCGGPGGPVCRSDQVCSLTTFQCQGGEQCTLPDGGMKICPLGTSCDPEDGVCKCGGRGGEVCNSGADGGPEETCVESIFSQTCRQTCDPRFQNCPAGQFCYFDTTAKHPTAYCAVNSGTQTLGQACNNATACFTTDPSPRGLFCANLGTFDQPGSTGFCRAFCDTTVPNNQSCPTVPPHICTTIKDAAPGVGYCQPVQTP

Solvent-accessible surface area (backbone atoms only — not comparable to full-atom values): 24633 Å² total; per-residue (Å²): 132,88,82,88,85,83,89,78,91,79,83,88,78,93,75,84,74,78,70,78,75,70,71,84,58,50,38,21,67,77,67,66,60,80,50,68,84,59,30,28,51,12,38,91,80,46,47,58,10,15,60,14,71,92,42,48,69,57,53,95,66,36,40,51,37,73,86,80,36,40,63,37,33,50,52,32,62,88,58,77,36,80,90,44,64,54,33,30,53,11,56,88,78,28,46,56,9,15,59,20,65,89,42,48,68,53,56,100,52,31,43,33,38,63,89,77,37,38,62,40,60,47,37,70,48,92,77,54,86,50,61,74,77,33,43,58,36,48,79,76,55,42,50,18,18,70,92,44,64,57,55,96,50,29,39,39,42,76,56,102,86,49,47,41,64,39,85,24,50,36,57,90,57,81,49,42,78,67,24,44,58,37,66,91,76,30,44,33,20,23,85,84,42,79,41,61,91,48,26,16,35,35,56,56,90,88,47,78,88,76,64,66,61,78,83,68,28,34,64,35,84,27,53,51,30,70,91,57,83,52,65,66,65,25,29,52,14,39,79,78,30,47,49,8,12,67,28,68,91,40,56,68,51,54,99,49,30,40,31,34,86,88,76,41,38,63,41,57,20,68,58,26,35,40,98,87,72,44,74,55,85,42,67,61,58,22,31,46,11,30,88,78,32,48,52,8,16,65,16,67,92,38,51,72,48,44,81,30,84,88,76,51,72,36,32,29,30,45,67,51,101,88,50,49,42,65,26,43,49,38,49,71,90,71,51,73,36,61,92,85,35,29,21,27,48,32,58,45,33,91,55,45,49,39,27,36,39,60,69,78,41,70,32,37,81,69,33,71,26,86,49,32,45,24,14,26,37,67,73,98,53,76,40,45,18,33,30,46,68,40,24,40,55,94,48,72,81,41,74,10,30,15,22,48,59,20,48,57,76,48,72,89,32,72,55,31,60,74,80,70,54,33,42,56,42,75,45,85,75,51,64,92,48,42,18,30,37,40,74,62,81,76,132

Foldseek 3Di:
DDDDDDDDDDDDDPPPPPPPPPDLAQCCVVVVQDDDPPWEAARNPRDTAQVHHVHHDADVQWDRDVVVSHTAGVLQVVQDCVVAPQWDQASVHNDTAQQHHVHHDADPQWHRDNVVSHTAGQQDQVPPDEDPQWGQDRRPRATDFQNHHADVQWDWDDDPHGTDTDGFLLVVPDAPAPWDQDRVHNATDQLNHGADQLWYFFAPPPPPPRDDDSNRTDTDRAQLCPVPDAPQQFDQASRNRATAFPYHPHHRADPQWGRDPVVSHTAFDPLQADPVRHGNDAPQQFDQARVHSAGAFVRHPHHHFDCCPVVDAGWHFDDDPVGTDTFGFDDQVPQPEPPQWAWWWWQARPQTGIGTDHAPADAEAFGKDQTGRRYWDPPPHTHGWYFAPQDYVVDHDDTGGTWHKAFPVDPPRPRHDVVVHWDWADDPNYDHRITTTHGDDDD